Protein AF-A0ABD3R5R0-F1 (afdb_monomer_lite)

InterPro domains:
  IPR014721 Small ribosomal subunit protein uS5 domain 2-type fold, subgroup [G3DSA:3.30.230.10] (153-352)
  IPR020568 Ribosomal protein uS5 domain 2-type superfamily [SSF54211] (199-295)
  IPR035102 Phosphomevalonate kinase [PTHR31814] (5-554)

Foldseek 3Di:
DPQDFKAKFKAWDADPDPPDDFFDQPPVNFKTWFWAWEAEQQQRDIFIKIKIAGDQDDDPDDDPPDPDPDPRPDDQDQFAFGIKIGGPDPPGDDDLLVVLLCFQLLLLLCVLCDVVLSVVLVVVRNVVNLVVPDDPPDPPSPRGGIHGYMYMFGWPQQFDCPVVQVVVVHFQALVSVVVDDTRDHADADPPPRHGDGHGLPLLVSLLRLLNNSLNSCVSSVVAAAAADDPPPDPDDDDPPPVPVVVVRNVLSLLLSLQSSQLSVCLSVVARDQSVSNVCQRFNAWDKGRWDRVLNVVLSVVLVVVQVVDDDPMHTDGSNSSVVSNCSSNDPNGPMDTGWAFFQPQKKKWKKAKPFDDPLVVQVVLLVVLCVVCVVVVNPPCPLVVLLVVLVVQLCCLRPPVCPDPLLNQLLVVALAPWQQQDALVCLCQQTDQPNDDDRSHVSNNSVSLNSNLVSQVSNQVSQCVSCVSSVHPQPPPVNVVLQVVLNRHGFWSGKHDDDSHRRSMIMTMGRFYPADPVNLHGPSSRVSRVSQSVVQVVDVNIHIRMGNDMTDHTTSRDHDYPDHD

pLDDT: mean 84.03, std 15.65, range [31.02, 98.62]

Sequence (565 aa):
MEGCRFHATIAFRPPHDVEYDVLAVDDDGSFQSVPLDVYSPQFDRVFSYSLSYPTPPPTTTTNDDDDDDDDCVYHDDDDDVVLRLRPRNDRHDPNKFVERSLLLALGYIRRTMGGCAFHSRLKRRRRYAISDLAPPSSVGSSSMSLALAIKLRADNDFYSQITNLRERGLDLTPHSLEMLEPFLPCPKDESTGDLIVNKTGMGSSAALVASLVGALLQFFGVVSLPARVDMEDGGGGDETDGSCVDMVRRDGLRIAHNLSQICHCYAQGKVGSGFDISSAVYGTHIYTRFSEAFVDEFLERVESSSRDGKGDDLQLSGELSRRLVALVNSDEWDCTVTPFSLPPGLEVLMADICGGSESPSMARGILEWKKKKRKVGFMDDYYWKDLKRCNKRIVSLLTDQFASQSFHDGLRRDGAEIISIRTAEQWKKPMPSSWHLFEGSSWDVALKLSDLRMAFLECRQNLKGMGNSAGVPVEPDEQTAVANATMALPGVVAAGVPGAGGYDALFVIYVKGPATCGGKSDRVRDQIGNLWRDMSDGSNERVLCPLSVRAAGSGGGLCATKLKW

Organism: NCBI:txid382380

Radius of gyration: 26.34 Å; chains: 1; bounding box: 61×64×81 Å

Structure (mmCIF, N/CA/C/O backbone):
data_AF-A0ABD3R5R0-F1
#
_entry.id   AF-A0ABD3R5R0-F1
#
loop_
_atom_site.group_PDB
_atom_site.id
_atom_site.type_symbol
_atom_site.label_atom_id
_atom_site.label_alt_id
_atom_site.label_comp_id
_atom_site.label_asym_id
_atom_site.label_entity_id
_atom_site.label_seq_id
_atom_site.pdbx_PDB_ins_code
_atom_site.Cartn_x
_atom_site.Cartn_y
_atom_site.Cartn_z
_atom_site.occupancy
_atom_site.B_iso_or_equiv
_atom_site.auth_seq_id
_atom_site.auth_comp_id
_atom_site.auth_asym_id
_atom_site.auth_atom_id
_atom_site.pdbx_PDB_model_num
ATOM 1 N N . MET A 1 1 ? -5.871 -18.897 -4.022 1.00 46.78 1 MET A N 1
ATOM 2 C CA . MET A 1 1 ? -5.806 -17.458 -4.403 1.00 46.78 1 MET A CA 1
ATOM 3 C C . MET A 1 1 ? -6.017 -16.523 -3.212 1.00 46.78 1 MET A C 1
ATOM 5 O O . MET A 1 1 ? -5.806 -15.324 -3.363 1.00 46.78 1 MET A O 1
ATOM 9 N N . GLU A 1 2 ? -6.427 -17.050 -2.056 1.00 52.62 2 GLU A N 1
ATOM 10 C CA . GLU A 1 2 ? -6.756 -16.282 -0.857 1.00 52.62 2 GLU A CA 1
ATOM 11 C C . GLU A 1 2 ? -5.614 -15.337 -0.445 1.00 52.62 2 GLU A C 1
ATOM 13 O O . GLU A 1 2 ? -4.449 -15.728 -0.369 1.00 52.62 2 GLU A O 1
ATOM 18 N N . GLY A 1 3 ? -5.951 -14.059 -0.251 1.00 61.53 3 GLY A N 1
ATOM 19 C CA . GLY A 1 3 ? -5.042 -13.035 0.263 1.00 61.53 3 GLY A CA 1
ATOM 20 C C . GLY A 1 3 ? -4.052 -12.412 -0.730 1.00 61.53 3 GLY A C 1
ATOM 21 O O . GLY A 1 3 ? -3.127 -11.743 -0.278 1.00 61.53 3 GLY A O 1
ATOM 22 N N . CYS A 1 4 ? -4.156 -12.621 -2.049 1.00 73.06 4 CYS A N 1
ATOM 23 C CA . CYS A 1 4 ? -3.369 -11.844 -3.021 1.00 73.06 4 CYS A CA 1
ATOM 24 C C . CYS A 1 4 ? -4.187 -10.666 -3.558 1.00 73.06 4 CYS A C 1
ATOM 26 O O . CYS A 1 4 ? -5.164 -10.878 -4.276 1.00 73.06 4 CYS A O 1
ATOM 28 N N . ARG A 1 5 ? -3.777 -9.439 -3.217 1.00 83.31 5 ARG A N 1
ATOM 29 C CA . ARG A 1 5 ? -4.536 -8.214 -3.515 1.00 83.31 5 ARG A CA 1
ATOM 30 C C . ARG A 1 5 ? -4.127 -7.539 -4.826 1.00 83.31 5 ARG A C 1
ATOM 32 O O . ARG A 1 5 ? -4.925 -6.825 -5.416 1.00 83.31 5 ARG A O 1
ATOM 39 N N . PHE A 1 6 ? -2.915 -7.770 -5.321 1.00 90.50 6 PHE A N 1
ATOM 40 C CA . PHE A 1 6 ? -2.476 -7.242 -6.613 1.00 90.50 6 PHE A CA 1
ATOM 41 C C . PHE A 1 6 ? -1.624 -8.286 -7.332 1.00 90.50 6 PHE A C 1
ATOM 43 O O . PHE A 1 6 ? -0.746 -8.892 -6.723 1.00 90.50 6 PHE A O 1
ATOM 50 N N . HIS A 1 7 ? -1.889 -8.512 -8.617 1.00 89.25 7 HIS A N 1
ATOM 51 C CA . HIS A 1 7 ? -1.234 -9.545 -9.417 1.00 89.25 7 HIS A CA 1
ATOM 52 C C . HIS A 1 7 ? -0.582 -8.941 -10.648 1.00 89.25 7 HIS A C 1
ATOM 54 O O . HIS A 1 7 ? -1.224 -8.189 -11.379 1.00 89.25 7 HIS A O 1
ATOM 60 N N . ALA A 1 8 ? 0.652 -9.356 -10.911 1.00 94.38 8 ALA A N 1
ATOM 61 C CA . ALA A 1 8 ? 1.326 -9.156 -12.181 1.00 94.38 8 ALA A CA 1
ATOM 62 C C . ALA A 1 8 ? 1.721 -10.530 -12.731 1.00 94.38 8 ALA A C 1
ATOM 64 O O . ALA A 1 8 ? 2.417 -11.297 -12.067 1.00 94.38 8 ALA A O 1
ATOM 65 N N . THR A 1 9 ? 1.249 -10.858 -13.931 1.00 94.00 9 THR A N 1
ATOM 66 C CA . THR A 1 9 ? 1.640 -12.087 -14.638 1.00 94.00 9 THR A CA 1
ATOM 67 C C . THR A 1 9 ? 2.292 -11.718 -15.955 1.00 94.00 9 THR A C 1
ATOM 69 O O . THR A 1 9 ? 1.851 -10.778 -16.613 1.00 94.00 9 THR A O 1
ATOM 72 N N . ILE A 1 10 ? 3.354 -12.435 -16.318 1.00 94.94 10 ILE A N 1
ATOM 73 C CA . ILE A 1 10 ? 4.151 -12.158 -17.513 1.00 94.94 10 ILE A CA 1
ATOM 74 C C . ILE A 1 10 ? 4.175 -13.415 -18.374 1.00 94.94 10 ILE A C 1
ATOM 76 O O . ILE A 1 10 ? 4.495 -14.503 -17.891 1.00 94.94 10 ILE A O 1
ATOM 80 N N . ALA A 1 11 ? 3.830 -13.267 -19.647 1.00 94.00 11 ALA A N 1
ATOM 81 C CA . ALA A 1 11 ? 3.844 -14.337 -20.633 1.00 94.00 11 ALA A CA 1
ATOM 82 C C . ALA A 1 11 ? 4.144 -13.764 -22.020 1.00 94.00 11 ALA A C 1
ATOM 84 O O . ALA A 1 11 ? 4.005 -12.569 -22.246 1.00 94.00 11 ALA A O 1
ATOM 85 N N . PHE A 1 12 ? 4.511 -14.616 -22.971 1.00 92.44 12 PHE A N 1
ATOM 86 C CA . PHE A 1 12 ? 4.471 -14.225 -24.377 1.00 92.44 12 PHE A CA 1
ATOM 87 C C . PHE A 1 12 ? 3.092 -14.558 -24.952 1.00 92.44 12 PHE A C 1
ATOM 89 O O . PHE A 1 12 ? 2.588 -15.667 -24.762 1.00 92.44 12 PHE A O 1
ATOM 96 N N . ARG A 1 13 ? 2.459 -13.592 -25.617 1.00 90.94 13 ARG A N 1
ATOM 97 C CA . ARG A 1 13 ? 1.107 -13.705 -26.192 1.00 90.94 13 ARG A CA 1
ATOM 98 C C . ARG A 1 13 ? 1.067 -13.045 -27.572 1.00 90.94 13 ARG A C 1
ATOM 100 O O . ARG A 1 13 ? 1.947 -12.235 -27.853 1.00 90.94 13 ARG A O 1
ATOM 107 N N . PRO A 1 14 ? 0.076 -13.356 -28.427 1.00 88.81 14 PRO A N 1
ATOM 108 C CA . PRO A 1 14 ? -0.174 -12.544 -29.615 1.00 88.81 14 PRO A CA 1
ATOM 109 C C . PRO A 1 14 ? -0.290 -11.058 -29.228 1.00 88.81 14 PRO A C 1
ATOM 111 O O . PRO A 1 14 ? -0.917 -10.775 -28.202 1.00 88.81 14 PRO A O 1
ATOM 114 N N . PRO A 1 15 ? 0.327 -10.135 -29.985 1.00 86.69 15 PRO A N 1
ATOM 115 C CA . PRO A 1 15 ? 0.226 -8.705 -29.705 1.00 86.69 15 PRO A CA 1
ATOM 116 C C . PRO A 1 15 ? -1.230 -8.228 -29.794 1.00 86.69 15 PRO A C 1
ATOM 118 O O . PRO A 1 15 ? -1.992 -8.734 -30.618 1.00 86.69 15 PRO A O 1
ATOM 121 N N . HIS A 1 16 ? -1.604 -7.255 -28.959 1.00 83.25 16 HIS A N 1
ATOM 122 C CA . HIS A 1 16 ? -2.956 -6.687 -28.941 1.00 83.25 16 HIS A CA 1
ATOM 123 C C . HIS A 1 16 ? -3.300 -5.973 -30.255 1.00 83.25 16 HIS A C 1
ATOM 125 O O . HIS A 1 16 ? -4.320 -6.280 -30.867 1.00 83.25 16 HIS A O 1
ATOM 131 N N . ASP A 1 17 ? -2.410 -5.087 -30.709 1.00 72.44 17 ASP A N 1
ATOM 132 C CA . ASP A 1 17 ? -2.514 -4.422 -32.008 1.00 72.44 17 ASP A CA 1
ATOM 133 C C . ASP A 1 17 ? -1.627 -5.113 -33.047 1.00 72.44 17 ASP A C 1
ATOM 135 O O . ASP A 1 17 ? -0.421 -5.305 -32.835 1.00 72.44 17 ASP A O 1
ATOM 139 N N . VAL A 1 18 ? -2.256 -5.478 -34.169 1.00 60.22 18 VAL A N 1
ATOM 140 C CA . VAL A 1 18 ? -1.681 -6.246 -35.291 1.00 60.22 18 VAL A CA 1
ATOM 141 C C . VAL A 1 18 ? -1.133 -5.329 -36.401 1.00 60.22 18 VAL A C 1
ATOM 143 O O . VAL A 1 18 ? -0.561 -5.817 -37.369 1.00 60.22 18 VAL A O 1
ATOM 146 N N . GLU A 1 19 ? -1.311 -4.007 -36.289 1.00 52.91 19 GLU A N 1
ATOM 147 C CA . GLU A 1 19 ? -1.031 -3.052 -37.379 1.00 52.91 19 GLU A CA 1
ATOM 148 C C . GLU A 1 19 ? 0.455 -2.715 -37.596 1.00 52.91 19 GLU A C 1
ATOM 150 O O . GLU A 1 19 ? 0.782 -2.102 -38.610 1.00 52.91 19 GLU A O 1
ATOM 155 N N . TYR A 1 20 ? 1.368 -3.153 -36.723 1.00 47.50 20 TYR A N 1
ATOM 156 C CA . TYR A 1 20 ? 2.808 -2.915 -36.888 1.00 47.50 20 TYR A CA 1
ATOM 157 C C . TYR A 1 20 ? 3.613 -4.214 -36.873 1.00 47.50 20 TYR A C 1
ATOM 159 O O . TYR A 1 20 ? 3.399 -5.094 -36.034 1.00 47.50 20 TYR A O 1
ATOM 167 N N . ASP A 1 21 ? 4.530 -4.311 -37.837 1.00 43.41 21 ASP A N 1
ATOM 168 C CA . ASP A 1 21 ? 5.293 -5.513 -38.146 1.00 43.41 21 ASP A CA 1
ATOM 169 C C . ASP A 1 21 ? 6.209 -5.950 -36.991 1.00 43.41 21 ASP A C 1
ATOM 171 O O . ASP A 1 21 ? 6.623 -5.198 -36.105 1.00 43.41 21 ASP A O 1
ATOM 175 N N . VAL A 1 22 ? 6.467 -7.243 -37.010 1.00 48.44 22 VAL A N 1
ATOM 176 C CA . VAL A 1 22 ? 7.002 -8.091 -35.961 1.00 48.44 22 VAL A CA 1
ATOM 177 C C . VAL A 1 22 ? 8.512 -7.914 -35.883 1.00 48.44 22 VAL A C 1
ATOM 179 O O . VAL A 1 22 ? 9.206 -8.244 -36.834 1.00 48.44 22 VAL A O 1
ATOM 182 N N . LEU A 1 23 ? 9.036 -7.477 -34.732 1.00 50.00 23 LEU A N 1
ATOM 183 C CA . LEU A 1 23 ? 10.482 -7.331 -34.495 1.00 50.00 23 LEU A CA 1
ATOM 184 C C . LEU A 1 23 ? 11.167 -6.447 -35.556 1.00 50.00 23 LEU A C 1
ATOM 186 O O . LEU A 1 23 ? 12.032 -6.914 -36.295 1.00 50.00 23 LEU A O 1
ATOM 190 N N . ALA A 1 24 ? 10.803 -5.165 -35.623 1.00 48.28 24 ALA A N 1
ATOM 191 C CA . ALA A 1 24 ? 11.596 -4.211 -36.387 1.00 48.28 24 ALA A CA 1
ATOM 192 C C . ALA A 1 24 ? 13.007 -4.143 -35.778 1.00 48.28 24 ALA A C 1
ATOM 194 O O . ALA A 1 24 ? 13.186 -3.843 -34.594 1.00 48.28 24 ALA A O 1
ATOM 195 N N . VAL A 1 25 ? 14.003 -4.491 -36.583 1.00 52.53 25 VAL A N 1
ATOM 196 C CA . VAL A 1 25 ? 15.370 -4.039 -36.350 1.00 52.53 25 VAL A CA 1
ATOM 197 C C . VAL A 1 25 ? 15.392 -2.585 -36.821 1.00 52.53 25 VAL A C 1
ATOM 199 O O . VAL A 1 25 ? 14.805 -2.298 -37.866 1.00 52.53 25 VAL A O 1
ATOM 202 N N . ASP A 1 26 ? 15.990 -1.669 -36.052 1.00 53.22 26 ASP A N 1
ATOM 203 C CA . ASP A 1 26 ? 16.184 -0.290 -36.534 1.00 53.22 26 ASP A CA 1
ATOM 204 C C . ASP A 1 26 ? 16.907 -0.343 -37.907 1.00 53.22 26 ASP A C 1
ATOM 206 O O . ASP A 1 26 ? 17.653 -1.289 -38.172 1.00 53.22 26 ASP A O 1
ATOM 210 N N . ASP A 1 27 ? 16.684 0.640 -38.792 1.00 49.66 27 ASP A N 1
ATOM 211 C CA . ASP A 1 27 ? 17.158 0.632 -40.197 1.00 49.66 27 ASP A CA 1
ATOM 212 C C . ASP A 1 27 ? 18.673 0.353 -40.367 1.00 49.66 27 ASP A C 1
ATOM 214 O O . ASP A 1 27 ? 19.124 -0.034 -41.446 1.00 49.66 27 ASP A O 1
ATOM 218 N N . ASP A 1 28 ? 19.467 0.540 -39.309 1.00 55.47 28 ASP A N 1
ATOM 219 C CA . ASP A 1 28 ? 20.915 0.329 -39.262 1.00 55.47 28 ASP A CA 1
ATOM 220 C C . ASP A 1 28 ? 21.362 -1.013 -38.643 1.00 55.47 28 ASP A C 1
ATOM 222 O O . ASP A 1 28 ? 22.561 -1.294 -38.594 1.00 55.47 28 ASP A O 1
ATOM 226 N N . GLY A 1 29 ? 20.441 -1.862 -38.176 1.00 63.44 29 GLY A N 1
ATOM 227 C CA . GLY A 1 29 ? 20.778 -3.144 -37.552 1.00 63.44 29 GLY A CA 1
ATOM 228 C C . GLY A 1 29 ? 21.106 -3.081 -36.054 1.00 63.44 29 GLY A C 1
ATOM 229 O O . GLY A 1 29 ? 21.300 -4.126 -35.424 1.00 63.44 29 GLY A O 1
ATOM 230 N N . SER A 1 30 ? 21.203 -1.880 -35.475 1.00 72.62 30 SER A N 1
ATOM 231 C CA . SER A 1 30 ? 21.867 -1.672 -34.181 1.00 72.62 30 SER A CA 1
ATOM 232 C C . SER A 1 30 ? 20.997 -2.015 -32.969 1.00 72.62 30 SER A C 1
ATOM 234 O O . SER A 1 30 ? 21.528 -2.432 -31.939 1.00 72.62 30 SER A O 1
ATOM 236 N N . PHE A 1 31 ? 19.670 -1.927 -33.096 1.00 80.38 31 PHE A N 1
ATOM 237 C CA . PHE A 1 31 ? 18.713 -2.264 -32.040 1.00 80.38 31 PHE A CA 1
ATOM 238 C C . PHE A 1 31 ? 17.783 -3.398 -32.459 1.00 80.38 31 PHE A C 1
ATOM 240 O O . PHE A 1 31 ? 17.256 -3.418 -33.570 1.00 80.38 31 PHE A O 1
ATOM 247 N N . GLN A 1 32 ? 17.494 -4.288 -31.515 1.00 84.75 32 GLN A N 1
ATOM 248 C CA . GLN A 1 32 ? 16.383 -5.219 -31.607 1.00 84.75 32 GLN A CA 1
ATOM 249 C C . GLN A 1 32 ? 15.180 -4.663 -30.847 1.00 84.75 32 GLN A C 1
ATOM 251 O O . GLN A 1 32 ? 15.328 -4.259 -29.695 1.00 84.75 32 GLN A O 1
ATOM 256 N N . SER A 1 33 ? 13.991 -4.707 -31.453 1.00 86.56 33 SER A N 1
ATOM 257 C CA . SER A 1 33 ? 12.729 -4.385 -30.781 1.00 86.56 33 SER A CA 1
ATOM 258 C C . SER A 1 33 ? 11.892 -5.626 -30.466 1.00 86.56 33 SER A C 1
ATOM 260 O O . SER A 1 33 ? 11.844 -6.559 -31.264 1.00 86.56 33 SER A O 1
ATOM 262 N N . VAL A 1 34 ? 11.202 -5.626 -29.321 1.00 88.38 34 VAL A N 1
ATOM 263 C CA . VAL A 1 34 ? 10.173 -6.603 -28.935 1.00 88.38 34 VAL A CA 1
ATOM 264 C C . VAL A 1 34 ? 8.872 -5.865 -28.580 1.00 88.38 34 VAL A C 1
ATOM 266 O O . VAL A 1 34 ? 8.912 -4.949 -27.755 1.00 88.38 34 VAL A O 1
ATOM 269 N N . PRO A 1 35 ? 7.703 -6.260 -29.130 1.00 90.88 35 PRO A N 1
ATOM 270 C CA . PRO A 1 35 ? 6.422 -5.708 -28.695 1.00 90.88 35 PRO A CA 1
ATOM 271 C C . PRO A 1 35 ? 6.165 -6.029 -27.218 1.00 90.88 35 PRO A C 1
ATOM 273 O O . PRO A 1 35 ? 6.392 -7.157 -26.781 1.00 90.88 35 PRO A O 1
ATOM 276 N N . LEU A 1 36 ? 5.681 -5.061 -26.448 1.00 93.12 36 LEU A N 1
ATOM 277 C CA . LEU A 1 36 ? 5.383 -5.194 -25.026 1.00 93.12 36 LEU A CA 1
ATOM 278 C C . LEU A 1 36 ? 3.983 -4.654 -24.756 1.00 93.12 36 LEU A C 1
ATOM 280 O O . LEU A 1 36 ? 3.728 -3.476 -24.976 1.00 93.12 36 LEU A O 1
ATOM 284 N N . ASP A 1 37 ? 3.102 -5.499 -24.231 1.00 93.38 37 ASP A N 1
ATOM 285 C CA . ASP A 1 37 ? 1.706 -5.138 -23.980 1.00 93.38 37 ASP A CA 1
ATOM 286 C C . ASP A 1 37 ? 1.380 -5.268 -22.495 1.00 93.38 37 ASP A C 1
ATOM 288 O O . ASP A 1 37 ? 1.565 -6.334 -21.904 1.00 93.38 37 ASP A O 1
ATOM 292 N N . VAL A 1 38 ? 0.853 -4.208 -21.887 1.00 94.56 38 VAL A N 1
ATOM 293 C CA . VAL A 1 38 ? 0.403 -4.220 -20.492 1.00 94.56 38 VAL A CA 1
ATOM 294 C C . VAL A 1 38 ? -1.117 -4.153 -20.433 1.00 94.56 38 VAL A C 1
ATOM 296 O O . VAL A 1 38 ? -1.717 -3.122 -20.709 1.00 94.56 38 VAL A O 1
ATOM 299 N N . TYR A 1 39 ? -1.746 -5.249 -20.030 1.00 93.44 39 TYR A N 1
ATOM 300 C CA . TYR A 1 39 ? -3.190 -5.405 -19.918 1.00 93.44 39 TYR A CA 1
ATOM 301 C C . TYR A 1 39 ? -3.635 -5.063 -18.500 1.00 93.44 39 TYR A C 1
ATOM 303 O O . TYR A 1 39 ? -3.175 -5.682 -17.535 1.00 93.44 39 TYR A O 1
ATOM 311 N N . SER A 1 40 ? -4.577 -4.134 -18.363 1.00 91.75 40 SER A N 1
ATOM 312 C CA . SER A 1 40 ? -5.220 -3.835 -17.087 1.00 91.75 40 SER A CA 1
ATOM 313 C C . SER A 1 40 ? -6.731 -4.036 -17.185 1.00 91.75 40 SER A C 1
ATOM 315 O O . SER A 1 40 ? -7.432 -3.156 -17.685 1.00 91.75 40 SER A O 1
ATOM 317 N N . PRO A 1 41 ? -7.261 -5.171 -16.687 1.00 89.00 41 PRO A N 1
ATOM 318 C CA . PRO A 1 41 ? -8.698 -5.433 -16.695 1.00 89.00 41 PRO A CA 1
ATOM 319 C C . PRO A 1 41 ? -9.506 -4.401 -15.906 1.00 89.00 41 PRO A C 1
ATOM 321 O O . PRO A 1 41 ? -10.626 -4.096 -16.292 1.00 89.00 41 PRO A O 1
ATOM 324 N N . GLN A 1 42 ? -8.941 -3.822 -14.837 1.00 89.12 42 GLN A N 1
ATOM 325 C CA . GLN A 1 42 ? -9.631 -2.785 -14.059 1.00 89.12 42 GLN A CA 1
ATOM 326 C C . GLN A 1 42 ? -9.945 -1.537 -14.874 1.00 89.12 42 GLN A C 1
ATOM 328 O O . GLN A 1 42 ? -10.992 -0.926 -14.678 1.00 89.12 42 GLN A O 1
ATOM 333 N N . PHE A 1 43 ? -9.045 -1.179 -15.786 1.00 87.00 43 PHE A N 1
ATOM 334 C CA . PHE A 1 43 ? -9.223 -0.042 -16.674 1.00 87.00 43 PHE A CA 1
ATOM 335 C C . PHE A 1 43 ? -9.741 -0.448 -18.052 1.00 87.00 43 PHE A C 1
ATOM 337 O O . PHE A 1 43 ? -9.862 0.426 -18.895 1.00 87.00 43 PHE A O 1
ATOM 344 N N . ASP A 1 44 ? -10.011 -1.734 -18.305 1.00 85.88 44 ASP A N 1
ATOM 345 C CA . ASP A 1 44 ? -10.422 -2.233 -19.625 1.00 85.88 44 ASP A CA 1
ATOM 346 C C . ASP A 1 44 ? -9.509 -1.708 -20.757 1.00 85.88 44 ASP A C 1
ATOM 348 O O . ASP A 1 44 ? -9.962 -1.194 -21.778 1.00 85.88 44 ASP A O 1
ATOM 352 N N . ARG A 1 45 ? -8.190 -1.731 -20.511 1.00 86.94 45 ARG A N 1
ATOM 353 C CA . ARG A 1 45 ? -7.180 -1.080 -21.362 1.00 86.94 45 ARG A CA 1
ATOM 354 C C . ARG A 1 45 ? -5.932 -1.930 -21.553 1.00 86.94 45 ARG A C 1
ATOM 356 O O . ARG A 1 45 ? -5.539 -2.696 -20.665 1.00 86.94 45 ARG A O 1
ATOM 363 N N . VAL A 1 46 ? -5.283 -1.721 -22.697 1.00 89.81 46 VAL A N 1
ATOM 364 C CA . VAL A 1 46 ? -3.966 -2.266 -23.031 1.00 89.81 46 VAL A CA 1
ATOM 365 C C . VAL A 1 46 ? -3.020 -1.115 -23.353 1.00 89.81 46 VAL A C 1
ATOM 367 O O . VAL A 1 46 ? -3.336 -0.267 -24.181 1.00 89.81 46 VAL A O 1
ATOM 370 N N . PHE A 1 47 ? -1.871 -1.082 -22.683 1.00 89.50 47 PHE A N 1
ATOM 371 C CA . PHE A 1 47 ? -0.790 -0.147 -22.977 1.00 89.50 47 PHE A CA 1
ATOM 372 C C . PHE A 1 47 ? 0.241 -0.856 -23.863 1.00 89.50 47 PHE A C 1
ATOM 374 O O . PHE A 1 47 ? 0.868 -1.819 -23.414 1.00 89.50 47 PHE A O 1
ATOM 381 N N . SER A 1 48 ? 0.387 -0.401 -25.107 1.00 90.06 48 SER A N 1
ATOM 382 C CA . SER A 1 48 ? 1.183 -1.069 -26.145 1.00 90.06 48 SER A CA 1
ATOM 383 C C . SER A 1 48 ? 2.493 -0.319 -26.402 1.00 90.06 48 SER A C 1
ATOM 385 O O . SER A 1 48 ? 2.485 0.828 -26.849 1.00 90.06 48 SER A O 1
ATOM 387 N N . TYR A 1 49 ? 3.623 -0.989 -26.183 1.00 90.19 49 TYR A N 1
ATOM 388 C CA . TYR A 1 49 ? 4.972 -0.437 -26.317 1.00 90.19 49 TYR A CA 1
ATOM 389 C C . TYR A 1 49 ? 5.869 -1.277 -27.233 1.00 90.19 49 TYR A C 1
ATOM 391 O O . TYR A 1 49 ? 5.639 -2.462 -27.472 1.00 90.19 49 TYR A O 1
ATOM 399 N N . SER A 1 50 ? 6.907 -0.636 -27.750 1.00 90.44 50 SER A N 1
ATOM 400 C CA . SER A 1 50 ? 8.047 -1.210 -28.450 1.00 90.44 50 SER A CA 1
ATOM 401 C C . SER A 1 50 ? 9.249 -1.097 -27.515 1.00 90.44 50 SER A C 1
ATOM 403 O O . SER A 1 50 ? 9.657 0.012 -27.156 1.00 90.44 50 SER A O 1
ATOM 405 N N . LEU A 1 51 ? 9.762 -2.240 -27.055 1.00 92.44 51 LEU A N 1
ATOM 406 C CA . LEU A 1 51 ? 10.953 -2.321 -26.214 1.00 92.44 51 LEU A CA 1
ATOM 407 C C . LEU A 1 51 ? 12.170 -2.563 -27.104 1.00 92.44 51 LEU A C 1
ATOM 409 O O . LEU A 1 51 ? 12.363 -3.690 -27.558 1.00 92.44 51 LEU A O 1
ATOM 413 N N . SER A 1 52 ? 13.002 -1.542 -27.304 1.00 91.12 52 SER A N 1
ATOM 414 C CA . SER A 1 52 ? 14.220 -1.651 -28.112 1.00 91.12 52 SER A CA 1
ATOM 415 C C . SER A 1 52 ? 15.481 -1.664 -27.252 1.00 91.12 52 SER A C 1
ATOM 417 O O . SER A 1 52 ? 15.608 -0.887 -26.306 1.00 91.12 52 SER A O 1
ATOM 419 N N . TYR A 1 53 ? 16.440 -2.518 -27.595 1.00 90.19 53 TYR A N 1
ATOM 420 C CA . TYR A 1 53 ? 17.750 -2.606 -26.941 1.00 90.19 53 TYR A CA 1
ATOM 421 C C . TYR A 1 53 ? 18.850 -2.954 -27.957 1.00 90.19 53 TYR A C 1
ATOM 423 O O . TYR A 1 53 ? 18.537 -3.587 -28.968 1.00 90.19 53 TYR A O 1
ATOM 431 N N . PRO A 1 54 ? 20.122 -2.578 -27.711 1.00 86.56 54 PRO A N 1
ATOM 432 C CA . PRO A 1 54 ? 21.212 -2.870 -28.636 1.00 86.56 54 PRO A CA 1
ATOM 433 C C . PRO A 1 54 ? 21.344 -4.367 -28.910 1.00 86.56 54 PRO A C 1
ATOM 435 O O . PRO A 1 54 ? 21.298 -5.184 -27.980 1.00 86.56 54 PRO A O 1
ATOM 438 N N . THR A 1 55 ? 21.500 -4.724 -30.182 1.00 74.19 55 THR A N 1
ATOM 439 C CA . THR A 1 55 ? 21.711 -6.108 -30.602 1.00 74.19 55 THR A CA 1
ATOM 440 C C . THR A 1 55 ? 23.107 -6.552 -30.153 1.00 74.19 55 THR A C 1
ATOM 442 O O . THR A 1 55 ? 24.081 -5.854 -30.446 1.00 74.19 55 THR A O 1
ATOM 445 N N . PRO A 1 56 ? 23.254 -7.700 -29.465 1.00 68.50 56 PRO A N 1
ATOM 446 C CA . PRO A 1 56 ? 24.578 -8.253 -29.201 1.00 68.50 56 PRO A CA 1
ATOM 447 C C . PRO A 1 56 ? 25.321 -8.491 -30.528 1.00 68.50 56 PRO A C 1
ATOM 449 O O . PRO A 1 56 ? 24.679 -8.904 -31.501 1.00 68.50 56 PRO A O 1
ATOM 452 N N . PRO A 1 57 ? 26.644 -8.256 -30.603 1.00 64.31 57 PRO A N 1
ATOM 453 C CA . PRO A 1 57 ? 27.409 -8.555 -31.805 1.00 64.31 57 PRO A CA 1
ATOM 454 C C . PRO A 1 57 ? 27.266 -10.047 -32.144 1.00 64.31 57 PRO A C 1
ATOM 456 O O . PRO A 1 57 ? 27.178 -10.870 -31.229 1.00 64.31 57 PRO A O 1
ATOM 459 N N . PRO A 1 58 ? 27.224 -10.421 -33.435 1.00 57.72 58 PRO A N 1
ATOM 460 C CA . PRO A 1 58 ? 27.119 -11.819 -33.824 1.00 57.72 58 PRO A CA 1
ATOM 461 C C . PRO A 1 58 ? 28.324 -12.592 -33.274 1.00 57.72 58 PRO A C 1
ATOM 463 O O . PRO A 1 58 ? 29.466 -12.337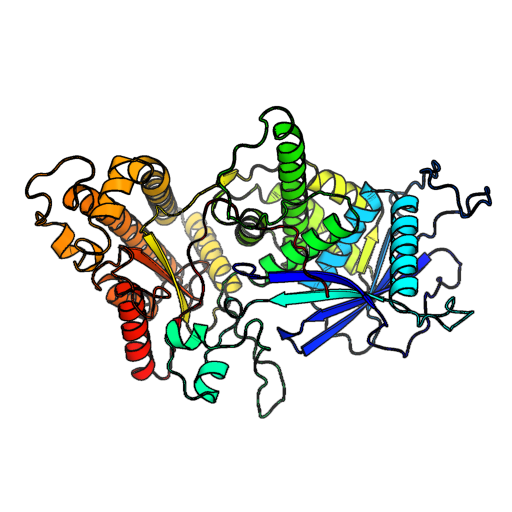 -33.663 1.00 57.72 58 PRO A O 1
ATOM 466 N N . THR A 1 59 ? 28.077 -13.526 -32.356 1.00 53.31 59 THR A N 1
ATOM 467 C CA . THR A 1 59 ? 29.092 -14.481 -31.910 1.00 53.31 59 THR A CA 1
ATOM 468 C C . THR A 1 59 ? 29.433 -15.401 -33.084 1.00 53.31 59 THR A C 1
ATOM 470 O O . THR A 1 59 ? 28.563 -15.842 -33.834 1.00 53.31 59 THR A O 1
ATOM 473 N N . THR A 1 60 ? 30.723 -15.641 -33.316 1.00 39.91 60 THR A N 1
ATOM 474 C CA . THR A 1 60 ? 31.234 -16.382 -34.487 1.00 39.91 60 THR A CA 1
ATOM 475 C C . THR A 1 60 ? 31.172 -17.906 -34.331 1.00 39.91 60 THR A C 1
ATOM 477 O O . THR A 1 60 ? 31.753 -18.634 -35.133 1.00 39.91 60 THR A O 1
ATOM 480 N N . THR A 1 61 ? 30.433 -18.417 -33.352 1.00 41.62 61 THR A N 1
ATOM 481 C CA . THR A 1 61 ? 30.291 -19.848 -33.073 1.00 41.62 61 THR A CA 1
ATOM 482 C C . THR A 1 61 ? 28.849 -20.284 -33.299 1.00 41.62 61 THR A C 1
ATOM 484 O O . THR A 1 61 ? 27.970 -20.178 -32.453 1.00 41.62 61 THR A O 1
ATOM 487 N N . THR A 1 62 ? 28.605 -20.774 -34.512 1.00 43.47 62 THR A N 1
ATOM 488 C CA . THR A 1 62 ? 27.431 -21.571 -34.856 1.00 43.47 62 THR A CA 1
ATOM 489 C C . THR A 1 62 ? 27.471 -22.888 -34.086 1.00 43.47 62 THR A C 1
ATOM 491 O O . THR A 1 62 ? 28.248 -23.763 -34.455 1.00 43.47 62 THR A O 1
ATOM 494 N N . ASN A 1 63 ? 26.638 -23.006 -33.057 1.00 39.50 63 ASN A N 1
ATOM 495 C CA . ASN A 1 63 ? 25.938 -24.224 -32.648 1.00 39.50 63 ASN A CA 1
ATOM 496 C C . ASN A 1 63 ? 24.725 -23.774 -31.822 1.00 39.50 63 ASN A C 1
ATOM 498 O O . ASN A 1 63 ? 24.868 -23.301 -30.702 1.00 39.50 63 ASN A O 1
ATOM 502 N N . ASP A 1 64 ? 23.525 -23.896 -32.390 1.00 45.19 64 ASP A N 1
ATOM 503 C CA . ASP A 1 64 ? 22.256 -23.480 -31.766 1.00 45.19 64 ASP A CA 1
ATOM 504 C C . ASP A 1 64 ? 21.840 -24.342 -30.544 1.00 45.19 64 ASP A C 1
ATOM 506 O O . ASP A 1 64 ? 20.758 -24.128 -29.987 1.00 45.19 64 ASP A O 1
ATOM 510 N N . ASP A 1 65 ? 22.698 -25.277 -30.114 1.00 44.81 65 ASP A N 1
ATOM 511 C CA . ASP A 1 65 ? 22.420 -26.305 -29.102 1.00 44.81 65 ASP A CA 1
ATOM 512 C C . ASP A 1 65 ? 23.359 -26.280 -27.875 1.00 44.81 65 ASP A C 1
ATOM 514 O O . ASP A 1 65 ? 23.122 -27.040 -26.935 1.00 44.81 65 ASP A O 1
ATOM 518 N N . ASP A 1 66 ? 24.376 -25.409 -27.827 1.00 41.69 66 ASP A N 1
ATOM 519 C CA . ASP A 1 66 ? 25.272 -25.322 -26.664 1.00 41.69 66 ASP A CA 1
ATOM 520 C C . ASP A 1 66 ? 24.779 -24.233 -25.690 1.00 41.69 66 ASP A C 1
ATOM 522 O O . ASP A 1 66 ? 24.775 -23.036 -25.972 1.00 41.69 66 ASP A O 1
ATOM 526 N N . ASP A 1 67 ? 24.283 -24.694 -24.541 1.00 45.56 67 ASP A N 1
ATOM 527 C CA . ASP A 1 67 ? 23.599 -23.942 -23.479 1.00 45.56 67 ASP A CA 1
ATOM 528 C C . ASP A 1 67 ? 24.558 -23.201 -22.522 1.00 45.56 67 ASP A C 1
ATOM 530 O O . ASP A 1 67 ? 24.142 -22.785 -21.437 1.00 45.56 67 ASP A O 1
ATOM 534 N N . ASP A 1 68 ? 25.823 -23.030 -22.902 1.00 42.84 68 ASP A N 1
ATOM 535 C CA . ASP A 1 68 ? 26.826 -22.399 -22.051 1.00 42.84 68 ASP A CA 1
ATOM 536 C C . ASP A 1 68 ? 26.850 -20.878 -22.256 1.00 42.84 68 ASP A C 1
ATOM 538 O O . ASP A 1 68 ? 26.775 -20.372 -23.378 1.00 42.84 68 ASP A O 1
ATOM 542 N N . ASP A 1 69 ? 26.916 -20.159 -21.132 1.00 45.66 69 ASP A N 1
ATOM 543 C CA . ASP A 1 69 ? 27.124 -18.715 -21.013 1.00 45.66 69 ASP A CA 1
ATOM 544 C C . ASP A 1 69 ? 28.431 -18.304 -21.722 1.00 45.66 69 ASP A C 1
ATOM 546 O O . ASP A 1 69 ? 29.466 -18.109 -21.088 1.00 45.66 69 ASP A O 1
ATOM 550 N N . ASP A 1 70 ? 28.404 -18.218 -23.053 1.00 43.56 70 ASP A N 1
ATOM 551 C CA . ASP A 1 70 ? 29.556 -17.781 -23.833 1.00 43.56 70 ASP A CA 1
ATOM 552 C C . ASP A 1 70 ? 29.807 -16.294 -23.541 1.00 43.56 70 ASP A C 1
ATOM 554 O O . ASP A 1 70 ? 28.890 -15.462 -23.544 1.00 43.56 70 ASP A O 1
ATOM 558 N N . ASP A 1 71 ? 31.065 -15.992 -23.234 1.00 43.47 71 ASP A N 1
ATOM 559 C CA . ASP A 1 71 ? 31.573 -14.811 -22.527 1.00 43.47 71 ASP A CA 1
ATOM 560 C C . ASP A 1 71 ? 31.568 -13.555 -23.430 1.00 43.47 71 ASP A C 1
ATOM 562 O O . ASP A 1 71 ? 32.585 -12.897 -23.663 1.00 43.47 71 ASP A O 1
ATOM 566 N N . CYS A 1 72 ? 30.418 -13.221 -24.025 1.00 48.56 72 CYS A N 1
ATOM 567 C CA . CYS A 1 72 ? 30.255 -12.004 -24.812 1.00 48.56 72 CYS A CA 1
ATOM 568 C C . CYS A 1 72 ? 30.134 -10.793 -23.881 1.00 48.56 72 CYS A C 1
ATOM 570 O O . CYS A 1 72 ? 29.049 -10.336 -23.513 1.00 48.56 72 CYS A O 1
ATOM 572 N N . VAL A 1 73 ? 31.294 -10.249 -23.512 1.00 48.94 73 VAL A N 1
ATOM 573 C CA . VAL A 1 73 ? 31.412 -8.996 -22.765 1.00 48.94 73 VAL A CA 1
ATOM 574 C C . VAL A 1 73 ? 30.998 -7.836 -23.672 1.00 48.94 73 VAL A C 1
ATOM 576 O O . VAL A 1 73 ? 31.799 -7.263 -24.407 1.00 48.94 73 VAL A O 1
ATOM 579 N N . TYR A 1 74 ? 29.711 -7.495 -23.638 1.00 56.44 74 TYR A N 1
ATOM 580 C CA . TYR A 1 74 ? 29.209 -6.253 -24.212 1.00 56.44 74 TYR A CA 1
ATOM 581 C C . TYR A 1 74 ? 29.386 -5.135 -23.182 1.00 56.44 74 TYR A C 1
ATOM 583 O O . TYR A 1 74 ? 28.739 -5.138 -22.131 1.00 56.44 74 TYR A O 1
ATOM 591 N N . HIS A 1 75 ? 30.278 -4.188 -23.461 1.00 57.75 75 HIS A N 1
ATOM 592 C CA . HIS A 1 75 ? 30.414 -2.990 -22.644 1.00 57.75 75 HIS A CA 1
ATOM 593 C C . HIS A 1 75 ? 29.355 -1.981 -23.080 1.00 57.75 75 HIS A C 1
ATOM 595 O O . HIS A 1 75 ? 29.451 -1.430 -24.169 1.00 57.75 75 HIS A O 1
ATOM 601 N N . ASP A 1 76 ? 28.338 -1.744 -22.242 1.00 63.62 76 ASP A N 1
ATOM 602 C CA . ASP A 1 76 ? 27.538 -0.530 -22.427 1.00 63.62 76 ASP A CA 1
ATOM 603 C C . ASP A 1 76 ? 28.398 0.664 -21.987 1.00 63.62 76 ASP A C 1
ATOM 605 O O . ASP A 1 76 ? 28.624 0.848 -20.775 1.00 63.62 76 ASP A O 1
ATOM 609 N N . ASP A 1 77 ? 28.898 1.409 -22.973 1.00 66.06 77 ASP A N 1
ATOM 610 C CA . ASP A 1 77 ? 29.589 2.680 -22.785 1.00 66.06 77 ASP A CA 1
ATOM 611 C C . ASP A 1 77 ? 28.644 3.722 -22.169 1.00 66.06 77 ASP A C 1
ATOM 613 O O . ASP A 1 77 ? 27.419 3.582 -22.175 1.00 66.06 77 ASP A O 1
ATOM 617 N N . ASP A 1 78 ? 29.217 4.767 -21.571 1.00 70.38 78 ASP A N 1
ATOM 618 C CA . ASP A 1 78 ? 28.462 5.750 -20.786 1.00 70.38 78 ASP A CA 1
ATOM 619 C C . ASP A 1 78 ? 27.395 6.502 -21.576 1.00 70.38 78 ASP A C 1
ATOM 621 O O . ASP A 1 78 ? 26.296 6.748 -21.060 1.00 70.38 78 ASP A O 1
ATOM 625 N N . ASP A 1 79 ? 27.720 6.817 -22.826 1.00 67.50 79 ASP A N 1
ATOM 626 C CA . ASP A 1 79 ? 26.901 7.638 -23.710 1.00 67.50 79 ASP A CA 1
ATOM 627 C C . ASP A 1 79 ? 25.894 6.811 -24.532 1.00 67.50 79 ASP A C 1
ATOM 629 O O . ASP A 1 79 ? 24.975 7.373 -25.133 1.00 67.50 79 ASP A O 1
ATOM 633 N N . ASP A 1 80 ? 26.004 5.478 -24.519 1.00 81.69 80 ASP A N 1
ATOM 634 C CA . ASP A 1 80 ? 25.163 4.604 -25.333 1.00 81.69 80 ASP A CA 1
ATOM 635 C C . ASP A 1 80 ? 23.775 4.396 -24.725 1.00 81.69 80 ASP A C 1
ATOM 637 O O . ASP A 1 80 ? 23.593 4.213 -23.519 1.00 81.69 80 ASP A O 1
ATOM 641 N N . VAL A 1 81 ? 22.753 4.374 -25.581 1.00 80.06 81 VAL A N 1
ATOM 642 C CA . VAL A 1 81 ? 21.383 4.060 -25.164 1.00 80.06 81 VAL A CA 1
ATOM 643 C C . VAL A 1 81 ? 21.236 2.551 -25.018 1.00 80.06 81 VAL A C 1
ATOM 645 O O . VAL A 1 81 ? 21.272 1.816 -26.000 1.00 80.06 81 VAL A O 1
ATOM 648 N N . VAL A 1 82 ? 20.996 2.086 -23.794 1.00 84.94 82 VAL A N 1
ATOM 649 C CA . VAL A 1 82 ? 20.898 0.649 -23.495 1.00 84.94 82 VAL A CA 1
ATOM 650 C C . VAL A 1 82 ? 19.472 0.115 -23.551 1.00 84.94 82 VAL A C 1
ATOM 652 O O . VAL A 1 82 ? 19.270 -1.095 -23.669 1.00 84.94 82 VAL A O 1
ATOM 655 N N . LEU A 1 83 ? 18.478 1.001 -23.456 1.00 91.19 83 LEU A N 1
ATOM 656 C CA . LEU A 1 83 ? 17.067 0.640 -23.522 1.00 91.19 83 LEU A CA 1
ATOM 657 C C . LEU A 1 83 ? 16.220 1.810 -24.028 1.00 91.19 83 LEU A C 1
ATOM 659 O O . LEU A 1 83 ? 16.402 2.945 -23.585 1.00 91.19 83 LEU A O 1
ATOM 663 N N . ARG A 1 84 ? 15.257 1.523 -24.906 1.00 91.62 84 ARG A N 1
ATOM 664 C CA . ARG A 1 84 ? 14.215 2.456 -25.348 1.00 91.62 84 ARG A CA 1
ATOM 665 C C . ARG A 1 84 ? 12.843 1.823 -25.161 1.00 91.62 84 ARG A C 1
ATOM 667 O O . ARG A 1 84 ? 12.654 0.648 -25.470 1.00 91.62 84 ARG A O 1
ATOM 674 N N . LEU A 1 85 ? 11.893 2.613 -24.685 1.00 91.06 85 LEU A N 1
ATOM 675 C CA . LEU A 1 85 ? 10.489 2.248 -24.581 1.00 91.06 85 LEU A CA 1
ATOM 676 C C . LEU A 1 85 ? 9.676 3.289 -25.350 1.00 91.06 85 LEU A C 1
ATOM 678 O O . LEU A 1 85 ? 9.617 4.448 -24.942 1.00 91.06 85 LEU A O 1
ATOM 682 N N . ARG A 1 86 ? 9.078 2.873 -26.468 1.00 88.94 86 ARG A N 1
ATOM 683 C CA . ARG A 1 86 ? 8.287 3.748 -27.345 1.00 88.94 86 ARG A CA 1
ATOM 684 C C . ARG A 1 86 ? 6.839 3.279 -27.418 1.00 88.94 86 ARG A C 1
ATOM 686 O O . ARG A 1 86 ? 6.634 2.070 -27.538 1.00 88.94 86 ARG A O 1
ATOM 693 N N . PRO A 1 87 ? 5.834 4.161 -27.374 1.00 87.56 87 PRO A N 1
ATOM 694 C CA . PRO A 1 87 ? 4.460 3.781 -27.692 1.00 87.56 87 PRO A CA 1
ATOM 695 C C . PRO A 1 87 ? 4.351 3.167 -29.095 1.00 87.56 87 PRO A C 1
ATOM 697 O O . PRO A 1 87 ? 5.049 3.599 -30.011 1.00 87.56 87 PRO A O 1
ATOM 700 N N . ARG A 1 88 ? 3.489 2.158 -29.284 1.00 85.19 88 ARG A N 1
ATOM 701 C CA . ARG A 1 88 ? 3.239 1.579 -30.625 1.00 85.19 88 ARG A CA 1
ATOM 702 C C . ARG A 1 88 ? 2.153 2.299 -31.422 1.00 85.19 88 ARG A C 1
ATOM 704 O O . ARG A 1 88 ? 2.090 2.106 -32.629 1.00 85.19 88 ARG A O 1
ATOM 711 N N . ASN A 1 89 ? 1.328 3.116 -30.768 1.00 76.12 89 ASN A N 1
ATOM 712 C CA . ASN A 1 89 ? 0.167 3.761 -31.378 1.00 76.12 89 ASN A CA 1
ATOM 713 C C . ASN A 1 89 ? 0.207 5.278 -31.148 1.00 76.12 89 ASN A C 1
ATOM 715 O O . ASN A 1 89 ? 0.527 5.719 -30.049 1.00 76.12 89 ASN A O 1
ATOM 719 N N . ASP A 1 90 ? -0.237 6.067 -32.130 1.00 65.00 90 ASP A N 1
ATOM 720 C CA . ASP A 1 90 ? -0.315 7.537 -32.017 1.00 65.00 90 ASP A CA 1
ATOM 721 C C . ASP A 1 90 ? -1.350 8.015 -30.979 1.00 65.00 90 ASP A C 1
ATOM 723 O O . ASP A 1 90 ? -1.243 9.107 -30.426 1.00 65.00 90 ASP A O 1
ATOM 727 N N . ARG A 1 91 ? -2.377 7.200 -30.695 1.00 65.62 91 ARG A N 1
ATOM 728 C CA . ARG A 1 91 ? -3.391 7.450 -29.651 1.00 65.62 91 ARG A CA 1
ATOM 729 C C . ARG A 1 91 ? -2.996 6.794 -28.328 1.00 65.62 91 ARG A C 1
ATOM 731 O O . ARG A 1 91 ? -3.780 6.053 -27.736 1.00 65.62 91 ARG A O 1
ATOM 738 N N . HIS A 1 92 ? -1.758 7.011 -27.907 1.00 69.50 92 HIS A N 1
ATOM 739 C CA . HIS A 1 92 ? -1.235 6.463 -26.663 1.00 69.50 92 HIS A CA 1
ATOM 740 C C . HIS A 1 92 ? -1.740 7.259 -25.458 1.00 69.50 92 HIS A C 1
ATOM 742 O O . HIS A 1 92 ? -1.568 8.474 -25.406 1.00 69.50 92 HIS A O 1
ATOM 748 N N . ASP A 1 93 ? -2.357 6.584 -24.487 1.00 73.62 93 ASP A N 1
ATOM 749 C CA . ASP A 1 93 ? -2.693 7.185 -23.192 1.00 73.62 93 ASP A CA 1
ATOM 750 C C . ASP A 1 93 ? -1.718 6.649 -22.129 1.00 73.62 93 ASP A C 1
ATOM 752 O O . ASP A 1 93 ? -1.880 5.515 -21.654 1.00 73.62 93 ASP A O 1
ATOM 756 N N . PRO A 1 94 ? -0.656 7.405 -21.801 1.00 80.31 94 PRO A N 1
ATOM 757 C CA . PRO A 1 94 ? 0.446 6.898 -21.007 1.00 80.31 94 PRO A CA 1
ATOM 758 C C . PRO A 1 94 ? 0.049 6.671 -19.551 1.00 80.31 94 PRO A C 1
ATOM 760 O O . PRO A 1 94 ? -0.552 7.517 -18.884 1.00 80.31 94 PRO A O 1
ATOM 763 N N . ASN A 1 95 ? 0.502 5.551 -18.989 1.00 88.81 95 ASN A N 1
ATOM 764 C CA . ASN A 1 95 ? 0.517 5.372 -17.545 1.00 88.81 95 ASN A CA 1
ATOM 765 C C . ASN A 1 95 ? 1.946 5.507 -17.032 1.00 88.81 95 ASN A C 1
ATOM 767 O O . ASN A 1 95 ? 2.724 4.553 -17.038 1.00 88.81 95 ASN A O 1
ATOM 771 N N . LYS A 1 96 ? 2.262 6.686 -16.491 1.00 91.56 96 LYS A N 1
ATOM 772 C CA . LYS A 1 96 ? 3.599 6.998 -15.969 1.00 91.56 96 LYS A CA 1
ATOM 773 C C . LYS A 1 96 ? 4.130 5.993 -14.941 1.00 91.56 96 LYS A C 1
ATOM 775 O O . LYS A 1 96 ? 5.339 5.827 -14.848 1.00 91.56 96 LYS A O 1
ATOM 780 N N . PHE A 1 97 ? 3.266 5.339 -14.153 1.00 93.69 97 PHE A N 1
ATOM 781 C CA . PHE A 1 97 ? 3.705 4.320 -13.191 1.00 93.69 97 PHE A CA 1
ATOM 782 C C . PHE A 1 97 ? 4.074 3.009 -13.882 1.00 93.69 97 PHE A C 1
ATOM 784 O O . PHE A 1 97 ? 4.958 2.311 -13.398 1.00 93.69 97 PHE A O 1
ATOM 791 N N . VAL A 1 98 ? 3.435 2.682 -15.005 1.00 94.44 98 VAL A N 1
ATOM 792 C CA . VAL A 1 98 ? 3.781 1.518 -15.827 1.00 94.44 98 VAL A CA 1
ATOM 793 C C . VAL A 1 98 ? 5.076 1.796 -16.586 1.00 94.44 98 VAL A C 1
ATOM 795 O O . VAL A 1 98 ? 6.057 1.095 -16.382 1.00 94.44 98 VAL A O 1
ATOM 798 N N . GLU A 1 99 ? 5.126 2.856 -17.385 1.00 93.31 99 GLU A N 1
ATOM 799 C CA . GLU A 1 99 ? 6.234 3.143 -18.312 1.00 93.31 99 GLU A CA 1
ATOM 800 C C . GLU A 1 99 ? 7.571 3.346 -17.622 1.00 93.31 99 GLU A C 1
ATOM 802 O O . GLU A 1 99 ? 8.580 2.755 -18.002 1.00 93.31 99 GLU A O 1
ATOM 807 N N . ARG A 1 100 ? 7.574 4.158 -16.564 1.00 95.00 100 ARG A N 1
ATOM 808 C CA . ARG A 1 100 ? 8.792 4.460 -15.813 1.00 95.00 100 ARG A CA 1
ATOM 809 C C . ARG A 1 100 ? 9.287 3.235 -15.054 1.00 95.00 100 ARG A C 1
ATOM 811 O O . ARG A 1 100 ? 10.493 3.026 -14.965 1.00 95.00 100 ARG A O 1
ATOM 818 N N . SER A 1 101 ? 8.371 2.393 -14.571 1.00 97.50 101 SER A N 1
ATOM 819 C CA . SER A 1 101 ? 8.736 1.116 -13.953 1.00 97.50 101 SER A CA 1
ATOM 820 C C . SER A 1 101 ? 9.264 0.121 -14.979 1.00 97.50 101 SER A C 1
ATOM 822 O O . SER A 1 101 ? 10.251 -0.546 -14.701 1.00 97.50 101 SER A O 1
ATOM 824 N N . LEU A 1 102 ? 8.660 0.037 -16.170 1.00 97.44 102 LEU A N 1
ATOM 825 C CA . LEU A 1 102 ? 9.159 -0.800 -17.263 1.00 97.44 102 LEU A CA 1
ATOM 826 C C . LEU A 1 102 ? 10.572 -0.379 -17.671 1.00 97.44 102 LEU A C 1
ATOM 828 O O . LEU A 1 102 ? 11.459 -1.227 -17.702 1.00 97.44 102 LEU A O 1
ATOM 832 N N . LEU A 1 103 ? 10.788 0.916 -17.924 1.00 96.44 103 LEU A N 1
ATOM 833 C CA . LEU A 1 103 ? 12.081 1.459 -18.340 1.00 96.44 103 LEU A CA 1
ATOM 834 C C . LEU A 1 103 ? 13.179 1.137 -17.321 1.00 96.44 103 LEU A C 1
ATOM 836 O O . LEU A 1 103 ? 14.203 0.551 -17.673 1.00 96.44 103 LEU A O 1
ATOM 840 N N . LEU A 1 104 ? 12.965 1.497 -16.053 1.00 97.81 104 LEU A N 1
ATOM 841 C CA . LEU A 1 104 ? 13.983 1.310 -15.023 1.00 97.81 104 LEU A CA 1
ATOM 842 C C . LEU A 1 104 ? 14.162 -0.166 -14.657 1.00 97.81 104 LEU A C 1
ATOM 844 O O . LEU A 1 104 ? 15.297 -0.617 -14.525 1.00 97.81 104 LEU A O 1
ATOM 848 N N . ALA A 1 105 ? 13.085 -0.949 -14.539 1.00 98.31 105 ALA A N 1
ATOM 849 C CA . ALA A 1 105 ? 13.208 -2.353 -14.159 1.00 98.31 105 ALA A CA 1
ATOM 850 C C . ALA A 1 105 ? 13.874 -3.194 -15.247 1.00 98.31 105 ALA A C 1
ATOM 852 O O . ALA A 1 105 ? 14.791 -3.955 -14.946 1.00 98.31 105 ALA A O 1
ATOM 853 N N . LEU A 1 106 ? 13.471 -3.040 -16.511 1.00 97.81 106 LEU A N 1
ATOM 854 C CA . LEU A 1 106 ? 14.113 -3.748 -17.621 1.00 97.81 106 LEU A CA 1
ATOM 855 C C . LEU A 1 106 ? 15.548 -3.257 -17.844 1.00 97.81 106 LEU A C 1
ATOM 857 O O . LEU A 1 106 ? 16.416 -4.068 -18.157 1.00 97.81 106 LEU A O 1
ATOM 861 N N . GLY A 1 107 ? 15.820 -1.968 -17.616 1.00 95.94 107 GLY A N 1
ATOM 862 C CA . GLY A 1 107 ? 17.169 -1.405 -17.670 1.00 95.94 107 GLY A CA 1
ATOM 863 C C . GLY A 1 107 ? 18.091 -1.994 -16.602 1.00 95.94 107 GLY A C 1
ATOM 864 O O . GLY A 1 107 ? 19.192 -2.447 -16.918 1.00 95.94 107 GLY A O 1
ATOM 865 N N . TYR A 1 108 ? 17.613 -2.069 -15.356 1.00 97.62 108 TYR A N 1
ATOM 866 C CA . TYR A 1 108 ? 18.311 -2.745 -14.260 1.00 97.62 108 TYR A CA 1
ATOM 867 C C . TYR A 1 108 ? 18.549 -4.225 -14.580 1.00 97.62 108 TYR A C 1
ATOM 869 O O . TYR A 1 108 ? 19.671 -4.703 -14.460 1.00 97.62 108 TYR A O 1
ATOM 877 N N . ILE A 1 109 ? 17.521 -4.949 -15.036 1.00 97.19 109 ILE A N 1
ATOM 878 C CA . ILE A 1 109 ? 17.618 -6.375 -15.381 1.00 97.19 109 ILE A CA 1
ATOM 879 C C . ILE A 1 109 ? 18.665 -6.605 -16.477 1.00 97.19 109 ILE A C 1
ATOM 881 O O . ILE A 1 109 ? 19.541 -7.453 -16.310 1.00 97.19 109 ILE A O 1
ATOM 885 N N . ARG A 1 110 ? 18.604 -5.844 -17.579 1.00 93.44 110 ARG A N 1
ATOM 886 C CA . ARG A 1 110 ? 19.546 -5.975 -18.699 1.00 93.44 110 ARG A CA 1
ATOM 887 C C . ARG A 1 110 ? 20.981 -5.718 -18.245 1.00 93.44 110 ARG A C 1
ATOM 889 O O . ARG A 1 110 ? 21.870 -6.472 -18.622 1.00 93.44 110 ARG A O 1
ATOM 896 N N . ARG A 1 111 ? 21.212 -4.682 -17.432 1.00 92.69 111 ARG A N 1
ATOM 897 C CA . ARG A 1 111 ? 22.554 -4.339 -16.942 1.00 92.69 111 ARG A CA 1
ATOM 898 C C . ARG A 1 111 ? 23.092 -5.380 -15.960 1.00 92.69 111 ARG A C 1
ATOM 900 O O . ARG A 1 111 ? 24.245 -5.768 -16.083 1.00 92.69 111 ARG A O 1
ATOM 907 N N . THR A 1 112 ? 22.264 -5.849 -15.028 1.00 93.69 112 THR A N 1
ATOM 908 C CA . THR A 1 112 ? 22.657 -6.840 -14.014 1.00 93.69 112 THR A CA 1
ATOM 909 C C . THR A 1 112 ? 22.955 -8.211 -14.622 1.00 93.69 112 THR A C 1
ATOM 911 O O . THR A 1 112 ? 23.881 -8.879 -14.181 1.00 93.69 112 THR A O 1
ATOM 914 N N . MET A 1 113 ? 22.194 -8.639 -15.634 1.00 92.56 113 MET A N 1
ATOM 915 C CA . MET A 1 113 ? 22.415 -9.932 -16.298 1.00 92.56 113 MET A CA 1
ATOM 916 C C . MET A 1 113 ? 23.424 -9.866 -17.451 1.00 92.56 113 MET A C 1
ATOM 918 O O . MET A 1 113 ? 23.925 -10.901 -17.874 1.00 92.56 113 MET A O 1
ATOM 922 N N . GLY A 1 114 ? 23.682 -8.677 -17.996 1.00 89.50 114 GLY A N 1
ATOM 923 C CA . GLY A 1 114 ? 24.398 -8.497 -19.256 1.00 89.50 114 GLY A CA 1
ATOM 924 C C . GLY A 1 114 ? 23.472 -8.564 -20.480 1.00 89.50 114 GLY A C 1
ATOM 925 O O . GLY A 1 114 ? 22.482 -9.304 -20.520 1.00 89.50 114 GLY A O 1
ATOM 926 N N . GLY A 1 115 ? 23.804 -7.780 -21.513 1.00 86.50 115 GLY A N 1
ATOM 927 C CA . GLY A 1 115 ? 22.982 -7.631 -22.722 1.00 86.50 115 GLY A CA 1
ATOM 928 C C . GLY A 1 115 ? 22.757 -8.942 -23.486 1.00 86.50 115 GLY A C 1
ATOM 929 O O . GLY A 1 115 ? 21.633 -9.218 -23.912 1.00 86.50 115 GLY A O 1
ATOM 930 N N . CYS A 1 116 ? 23.790 -9.784 -23.594 1.00 85.06 116 CYS A N 1
ATOM 931 C CA . CYS A 1 116 ? 23.689 -11.106 -24.214 1.00 85.06 116 CYS A CA 1
ATOM 932 C C . CYS A 1 116 ? 22.713 -12.027 -23.470 1.00 85.06 116 CYS A C 1
ATOM 934 O O . CYS A 1 116 ? 21.783 -12.563 -24.075 1.00 85.06 116 CYS A O 1
ATOM 936 N N . ALA A 1 117 ? 22.876 -12.179 -22.151 1.00 89.00 117 ALA A N 1
ATOM 937 C CA . ALA A 1 117 ? 22.023 -13.049 -21.345 1.00 89.00 117 ALA A CA 1
ATOM 938 C C . ALA A 1 117 ? 20.562 -12.577 -21.357 1.00 89.00 117 ALA A C 1
ATOM 940 O O . ALA A 1 117 ? 19.641 -13.391 -21.476 1.00 89.00 117 ALA A O 1
ATOM 941 N N . PHE A 1 118 ? 20.337 -11.259 -21.305 1.00 91.50 118 PHE A N 1
ATOM 942 C CA . PHE A 1 118 ? 19.013 -10.656 -21.448 1.00 91.50 118 PHE A CA 1
ATOM 943 C C . PHE A 1 118 ? 18.347 -11.038 -22.781 1.00 91.50 118 PHE A C 1
ATOM 945 O O . PHE A 1 118 ? 17.222 -11.551 -22.798 1.00 91.50 118 PHE A O 1
ATOM 952 N N . HIS A 1 119 ? 19.067 -10.859 -23.892 1.00 89.75 119 HIS A N 1
ATOM 953 C CA . HIS A 1 119 ? 18.609 -11.207 -25.236 1.00 89.75 119 HIS A CA 1
ATOM 954 C C . HIS A 1 119 ? 18.307 -12.709 -25.376 1.00 89.75 119 HIS A C 1
ATOM 956 O O . HIS A 1 119 ? 17.221 -13.102 -25.822 1.00 89.75 119 HIS A O 1
ATOM 962 N N . SER A 1 120 ? 19.235 -13.564 -24.944 1.00 88.69 120 SER A N 1
ATOM 963 C CA . SER A 1 120 ? 19.091 -15.022 -24.987 1.00 88.69 120 SER A CA 1
ATOM 964 C C . SER A 1 120 ? 17.904 -15.500 -24.150 1.00 88.69 120 SER A C 1
ATOM 966 O O . SER A 1 120 ? 17.138 -16.363 -24.593 1.00 88.69 120 SER A O 1
ATOM 968 N N . ARG A 1 121 ? 17.671 -14.898 -22.975 1.00 91.19 121 ARG A N 1
ATOM 969 C CA . ARG A 1 121 ? 16.523 -15.207 -22.108 1.00 91.19 121 ARG A CA 1
ATOM 970 C C . ARG A 1 121 ? 15.192 -14.851 -22.769 1.00 91.19 121 ARG A C 1
ATOM 972 O O . ARG A 1 121 ? 14.270 -15.671 -22.728 1.00 91.19 121 ARG A O 1
ATOM 979 N N . LEU A 1 122 ? 15.095 -13.680 -23.405 1.00 90.19 122 LEU A N 1
ATOM 980 C CA . LEU A 1 122 ? 13.911 -13.268 -24.170 1.00 90.19 122 LEU A CA 1
ATOM 981 C C . LEU A 1 122 ? 13.626 -14.240 -25.319 1.00 90.19 122 LEU A C 1
ATOM 983 O O . LEU A 1 122 ? 12.514 -14.766 -25.412 1.00 90.19 122 LEU A O 1
ATOM 987 N N . LYS A 1 123 ? 14.633 -14.548 -26.149 1.00 87.38 123 LYS A N 1
ATOM 988 C CA . LYS A 1 123 ? 14.503 -15.508 -27.259 1.00 87.38 123 LYS A CA 1
ATOM 989 C C . LYS A 1 123 ? 14.064 -16.887 -26.778 1.00 87.38 123 LYS A C 1
ATOM 991 O O . LYS A 1 123 ? 13.152 -17.476 -27.354 1.00 87.38 123 LYS A O 1
ATOM 996 N N . ARG A 1 124 ? 14.695 -17.409 -25.722 1.00 88.50 124 ARG A N 1
ATOM 997 C CA . ARG A 1 124 ? 14.388 -18.726 -25.145 1.00 88.50 124 ARG A CA 1
ATOM 998 C C . ARG A 1 124 ? 12.941 -18.798 -24.656 1.00 88.50 124 ARG A C 1
ATOM 1000 O O . ARG A 1 124 ? 12.205 -19.695 -25.053 1.00 88.50 124 ARG A O 1
ATOM 1007 N N . ARG A 1 125 ? 12.499 -17.825 -23.852 1.00 89.31 125 ARG A N 1
ATOM 1008 C CA . ARG A 1 125 ? 11.116 -17.777 -23.348 1.00 89.31 125 ARG A CA 1
ATOM 1009 C C . ARG A 1 125 ? 10.090 -17.582 -24.467 1.00 89.31 125 ARG A C 1
ATOM 1011 O O . ARG A 1 125 ? 9.032 -18.205 -24.419 1.00 89.31 125 ARG A O 1
ATOM 1018 N N . ARG A 1 126 ? 10.408 -16.782 -25.489 1.00 86.81 126 ARG A N 1
ATOM 1019 C CA . ARG A 1 126 ? 9.565 -16.636 -26.683 1.00 86.81 126 ARG A CA 1
ATOM 1020 C C . ARG A 1 126 ? 9.428 -17.962 -27.438 1.00 86.81 126 ARG A C 1
ATOM 1022 O O . ARG A 1 126 ? 8.310 -18.326 -27.782 1.00 86.81 126 ARG A O 1
ATOM 1029 N N . ARG A 1 127 ? 10.525 -18.704 -27.651 1.00 85.75 127 ARG A N 1
ATOM 1030 C CA . ARG A 1 127 ? 10.500 -20.037 -28.291 1.00 85.75 127 ARG A CA 1
ATOM 1031 C C . ARG A 1 127 ? 9.591 -21.014 -27.541 1.00 85.75 127 ARG A C 1
ATOM 1033 O O . ARG A 1 127 ? 8.739 -21.628 -28.174 1.00 85.75 127 ARG A O 1
ATOM 1040 N N . TYR A 1 128 ? 9.710 -21.085 -26.212 1.00 85.56 128 TYR A N 1
ATOM 1041 C CA . TYR A 1 128 ? 8.833 -21.928 -25.389 1.00 85.56 128 TYR A CA 1
ATOM 1042 C C . TYR A 1 128 ? 7.351 -21.546 -25.506 1.00 85.56 128 TYR A C 1
ATOM 1044 O O . TYR A 1 128 ? 6.483 -22.408 -25.587 1.00 85.56 128 TYR A O 1
ATOM 1052 N N . ALA A 1 129 ? 7.036 -20.253 -25.578 1.00 85.75 129 ALA A N 1
ATOM 1053 C CA . ALA A 1 129 ? 5.653 -19.828 -25.772 1.00 85.75 129 ALA A CA 1
ATOM 1054 C C . ALA A 1 129 ? 5.112 -20.177 -27.168 1.00 85.75 129 ALA A C 1
ATOM 1056 O O . ALA A 1 129 ? 3.942 -20.526 -27.292 1.00 85.75 129 ALA A O 1
ATOM 1057 N N . ILE A 1 130 ? 5.947 -20.120 -28.213 1.00 83.00 130 ILE A N 1
ATOM 1058 C CA . ILE A 1 130 ? 5.557 -20.569 -29.559 1.00 83.00 130 ILE A CA 1
ATOM 1059 C C . ILE A 1 130 ? 5.255 -22.070 -29.546 1.00 83.00 130 ILE A C 1
ATOM 1061 O O . ILE A 1 130 ? 4.243 -22.473 -30.113 1.00 83.00 130 ILE A O 1
ATOM 1065 N N . SER A 1 131 ? 6.082 -22.893 -28.888 1.00 81.00 131 SER A N 1
ATOM 1066 C CA . SER A 1 131 ? 5.815 -24.335 -28.787 1.00 81.00 131 SER A CA 1
ATOM 1067 C C . SER A 1 131 ? 4.537 -24.646 -28.007 1.00 81.00 131 SER A C 1
ATOM 1069 O O . SER A 1 131 ? 3.820 -25.565 -28.387 1.00 81.00 131 SER A O 1
ATOM 1071 N N . ASP A 1 132 ? 4.224 -23.866 -26.969 1.00 81.00 132 ASP A N 1
ATOM 1072 C CA . ASP A 1 132 ? 3.006 -24.046 -26.169 1.00 81.00 132 ASP A CA 1
ATOM 1073 C C . ASP A 1 132 ? 1.729 -23.577 -26.894 1.00 81.00 132 ASP A C 1
ATOM 1075 O O . ASP A 1 132 ? 0.644 -24.098 -26.636 1.00 81.00 132 ASP A O 1
ATOM 1079 N N . LEU A 1 133 ? 1.832 -22.576 -27.778 1.00 78.88 133 LEU A N 1
ATOM 1080 C CA . LEU A 1 133 ? 0.693 -21.983 -28.494 1.00 78.88 133 LEU A CA 1
ATOM 1081 C C . LEU A 1 133 ? 0.442 -22.598 -29.881 1.00 78.88 133 LEU A C 1
ATOM 1083 O O . LEU A 1 133 ? -0.666 -22.466 -30.405 1.00 78.88 133 LEU A O 1
ATOM 1087 N N . ALA A 1 134 ? 1.439 -23.238 -30.498 1.00 69.81 134 ALA A N 1
ATOM 1088 C CA . ALA A 1 134 ? 1.310 -23.798 -31.841 1.00 69.81 134 ALA A CA 1
ATOM 1089 C C . ALA A 1 134 ? 0.490 -25.108 -31.846 1.00 69.81 134 ALA A C 1
ATOM 1091 O O . ALA A 1 134 ? 0.731 -25.994 -31.024 1.00 69.81 134 ALA A O 1
ATOM 1092 N N . PRO A 1 135 ? -0.460 -25.292 -32.784 1.00 60.97 135 PRO A N 1
ATOM 1093 C CA . PRO A 1 135 ? -1.166 -26.559 -32.928 1.00 60.97 135 PRO A CA 1
ATOM 1094 C C . PRO A 1 135 ? -0.202 -27.676 -33.381 1.00 60.97 135 PRO A C 1
ATOM 1096 O O . PRO A 1 135 ? 0.696 -27.422 -34.187 1.00 60.97 135 PRO A O 1
ATOM 1099 N N . PRO A 1 136 ? -0.418 -28.941 -32.965 1.00 56.47 136 PRO A N 1
ATOM 1100 C CA . PRO A 1 136 ? 0.508 -30.058 -33.210 1.00 56.47 136 PRO A CA 1
ATOM 1101 C C . PRO A 1 136 ? 0.704 -30.451 -34.691 1.00 56.47 136 PRO A C 1
ATOM 1103 O O . PRO A 1 136 ? 1.428 -31.397 -34.979 1.00 56.47 136 PRO A O 1
ATOM 1106 N N . SER A 1 137 ? 0.068 -29.756 -35.640 1.00 52.44 137 SER A N 1
ATOM 1107 C CA . SER A 1 137 ? 0.083 -30.070 -37.078 1.00 52.44 137 SER A CA 1
ATOM 1108 C C . SER A 1 137 ? 0.676 -28.977 -37.980 1.00 52.44 137 SER A C 1
ATOM 1110 O O . SER A 1 137 ? 0.769 -29.187 -39.189 1.00 52.44 137 SER A O 1
ATOM 1112 N N . SER A 1 138 ? 1.132 -27.835 -37.449 1.00 54.53 138 SER A N 1
ATOM 1113 C CA . SER A 1 138 ? 1.763 -26.790 -38.270 1.00 54.53 138 SER A CA 1
ATOM 1114 C C . SER A 1 138 ? 3.282 -26.974 -38.354 1.00 54.53 138 SER A C 1
ATOM 1116 O O . SER A 1 138 ? 4.043 -26.414 -37.561 1.00 54.53 138 SER A O 1
ATOM 1118 N N . VAL A 1 139 ? 3.729 -27.743 -39.345 1.00 43.94 139 VAL A N 1
ATOM 1119 C CA . VAL A 1 139 ? 5.128 -27.762 -39.798 1.00 43.94 139 VAL A CA 1
ATOM 1120 C C . VAL A 1 139 ? 5.422 -26.395 -40.437 1.00 43.94 139 VAL A C 1
ATOM 1122 O O . VAL A 1 139 ? 5.090 -26.173 -41.596 1.00 43.94 139 VAL A O 1
ATOM 1125 N N . GLY A 1 140 ? 5.954 -25.446 -39.651 1.00 49.84 140 GLY A N 1
ATOM 1126 C CA . GLY A 1 140 ? 6.305 -24.090 -40.121 1.00 49.84 140 GLY A CA 1
ATOM 1127 C C . GLY A 1 140 ? 6.070 -22.910 -39.157 1.00 49.84 140 GLY A C 1
ATOM 1128 O O . GLY A 1 140 ? 5.970 -21.779 -39.618 1.00 49.84 140 GLY A O 1
ATOM 1129 N N . SER A 1 141 ? 5.971 -23.121 -37.836 1.00 49.47 141 SER A N 1
ATOM 1130 C CA . SER A 1 141 ? 5.611 -22.091 -36.825 1.00 49.47 141 SER A CA 1
ATOM 1131 C C . SER A 1 141 ? 6.650 -20.961 -36.581 1.00 49.47 141 SER A C 1
ATOM 1133 O O . SER A 1 141 ? 6.593 -20.233 -35.591 1.00 49.47 141 SER A O 1
ATOM 1135 N N . SER A 1 142 ? 7.619 -20.750 -37.473 1.00 51.53 142 SER A N 1
ATOM 1136 C CA . SER A 1 142 ? 8.675 -19.733 -37.321 1.00 51.53 142 SER A CA 1
ATOM 1137 C C . SER A 1 142 ? 8.196 -18.276 -37.484 1.00 51.53 142 SER A C 1
ATOM 1139 O O . SER A 1 142 ? 8.994 -17.361 -37.300 1.00 51.53 142 SER A O 1
ATOM 1141 N N . SER A 1 143 ? 6.912 -18.038 -37.783 1.00 57.44 143 SER A N 1
ATOM 1142 C CA . SER A 1 143 ? 6.366 -16.706 -38.114 1.00 57.44 143 SER A CA 1
ATOM 1143 C C . SER A 1 143 ? 5.389 -16.114 -37.082 1.00 57.44 143 SER A C 1
ATOM 1145 O O . SER A 1 143 ? 4.748 -15.102 -37.368 1.00 57.44 143 SER A O 1
ATOM 1147 N N . MET A 1 144 ? 5.221 -16.703 -35.891 1.00 68.31 144 MET A N 1
ATOM 1148 C CA . MET A 1 144 ? 4.274 -16.148 -34.913 1.00 68.31 144 MET A CA 1
ATOM 1149 C C . MET A 1 144 ? 4.857 -14.905 -34.214 1.00 68.31 144 MET A C 1
ATOM 1151 O O . MET A 1 144 ? 5.848 -14.980 -33.473 1.00 68.31 144 MET A O 1
ATOM 1155 N N . SER A 1 145 ? 4.229 -13.748 -34.445 1.00 76.69 145 SER A N 1
ATOM 1156 C CA . SER A 1 145 ? 4.475 -12.536 -33.661 1.00 76.69 145 SER A CA 1
ATOM 1157 C C . SER A 1 145 ? 4.001 -12.744 -32.236 1.00 76.69 145 SER A C 1
ATOM 1159 O O . SER A 1 145 ? 2.835 -13.075 -32.023 1.00 76.69 145 SER A O 1
ATOM 1161 N N . LEU A 1 146 ? 4.892 -12.552 -31.266 1.00 87.62 146 LEU A N 1
ATOM 1162 C CA . LEU A 1 146 ? 4.530 -12.576 -29.855 1.00 87.62 146 LEU A CA 1
ATOM 1163 C C . LEU A 1 146 ? 5.055 -11.314 -29.181 1.00 87.62 146 LEU A C 1
ATOM 1165 O O . LEU A 1 146 ? 6.226 -10.967 -29.342 1.00 87.62 146 LEU A O 1
ATOM 1169 N N . ALA A 1 147 ? 4.191 -10.686 -28.394 1.00 90.00 147 ALA A N 1
ATOM 1170 C CA . ALA A 1 147 ? 4.528 -9.623 -27.469 1.00 90.00 147 ALA A CA 1
ATOM 1171 C C . ALA A 1 147 ? 4.928 -10.200 -26.108 1.00 90.00 147 ALA A C 1
ATOM 1173 O O . ALA A 1 147 ? 4.382 -11.219 -25.670 1.00 90.00 147 ALA A O 1
ATOM 1174 N N . LEU A 1 148 ? 5.837 -9.516 -25.413 1.00 94.38 148 LEU A N 1
ATOM 1175 C CA . LEU A 1 148 ? 6.005 -9.657 -23.974 1.00 94.38 148 LEU A CA 1
ATOM 1176 C C . LEU A 1 148 ? 4.777 -9.039 -23.297 1.00 94.38 148 LEU A C 1
ATOM 1178 O O . LEU A 1 148 ? 4.666 -7.827 -23.139 1.00 94.38 148 LEU A O 1
ATOM 1182 N N . ALA A 1 149 ? 3.830 -9.888 -22.936 1.00 95.00 149 ALA A N 1
ATOM 1183 C CA . ALA A 1 149 ? 2.557 -9.493 -22.376 1.00 95.00 149 ALA A CA 1
ATOM 1184 C C . ALA A 1 149 ? 2.626 -9.510 -20.844 1.00 95.00 149 ALA A C 1
ATOM 1186 O O . ALA A 1 149 ? 3.099 -10.474 -20.237 1.00 95.00 149 ALA A O 1
ATOM 1187 N N . ILE A 1 150 ? 2.120 -8.452 -20.215 1.00 96.44 150 ILE A N 1
ATOM 1188 C CA . ILE A 1 150 ? 2.037 -8.283 -18.765 1.00 96.44 150 ILE A CA 1
ATOM 1189 C C . ILE A 1 150 ? 0.585 -8.006 -18.395 1.00 96.44 150 ILE A C 1
ATOM 1191 O O . ILE A 1 150 ? -0.011 -7.064 -18.899 1.00 96.44 150 ILE A O 1
ATOM 1195 N N . LYS A 1 151 ? -0.006 -8.790 -17.498 1.00 95.44 151 LYS A N 1
ATOM 1196 C CA . LYS A 1 151 ? -1.374 -8.565 -17.013 1.00 95.44 151 LYS A CA 1
ATOM 1197 C C . LYS A 1 151 ? -1.340 -8.113 -15.565 1.00 95.44 151 LYS A C 1
ATOM 1199 O O . LYS A 1 151 ? -0.871 -8.862 -14.706 1.00 95.44 151 LYS A O 1
ATOM 1204 N N . LEU A 1 152 ? -1.857 -6.911 -15.317 1.00 94.31 152 LEU A N 1
ATOM 1205 C CA . LEU A 1 152 ? -1.937 -6.260 -14.011 1.00 94.31 152 LEU A CA 1
ATOM 1206 C C . LEU A 1 152 ? -3.376 -6.314 -13.495 1.00 94.31 152 LEU A C 1
ATOM 1208 O O . LEU A 1 152 ? -4.262 -5.714 -14.101 1.00 94.31 152 LEU A O 1
ATOM 1212 N N . ARG A 1 153 ? -3.616 -7.020 -12.384 1.00 91.94 153 ARG A N 1
ATOM 1213 C CA . ARG A 1 153 ? -4.938 -7.122 -11.746 1.00 91.94 153 ARG A CA 1
ATOM 1214 C C . ARG A 1 153 ? -4.906 -6.593 -10.322 1.00 91.94 153 ARG A C 1
ATOM 1216 O O . ARG A 1 153 ? -4.174 -7.122 -9.491 1.00 91.94 153 ARG A O 1
ATOM 1223 N N . ALA A 1 154 ? -5.765 -5.631 -10.030 1.00 91.94 154 ALA A N 1
ATOM 1224 C CA . ALA A 1 154 ? -5.983 -5.090 -8.695 1.00 91.94 154 ALA A CA 1
ATOM 1225 C C . ALA A 1 154 ? -7.275 -5.638 -8.077 1.00 91.94 154 ALA A C 1
ATOM 1227 O O . ALA A 1 154 ? -8.302 -5.714 -8.754 1.00 91.94 154 ALA A O 1
ATOM 1228 N N . ASP A 1 155 ? -7.212 -6.025 -6.808 1.00 90.88 155 ASP A N 1
ATOM 1229 C CA . ASP A 1 155 ? -8.364 -6.420 -6.001 1.00 90.88 155 ASP A CA 1
ATOM 1230 C C . ASP A 1 155 ? -9.326 -5.248 -5.763 1.00 90.88 155 ASP A C 1
ATOM 1232 O O . ASP A 1 155 ? -8.950 -4.076 -5.866 1.00 90.88 155 ASP A O 1
ATOM 1236 N N . ASN A 1 156 ? -10.570 -5.582 -5.420 1.00 90.75 156 ASN A N 1
ATOM 1237 C CA . ASN A 1 156 ? -11.657 -4.617 -5.283 1.00 90.75 156 ASN A CA 1
ATOM 1238 C C . ASN A 1 156 ? -11.387 -3.567 -4.196 1.00 90.75 156 ASN A C 1
ATOM 1240 O O . ASN A 1 156 ? -11.902 -2.464 -4.301 1.00 90.75 156 ASN A O 1
ATOM 1244 N N . ASP A 1 157 ? -10.539 -3.849 -3.203 1.00 90.31 157 ASP A N 1
ATOM 1245 C CA . ASP A 1 157 ? -10.234 -2.903 -2.121 1.00 90.31 157 ASP A CA 1
ATOM 1246 C C . ASP A 1 157 ? -9.407 -1.679 -2.566 1.00 90.31 157 ASP A C 1
ATOM 1248 O O . ASP A 1 157 ? -9.278 -0.712 -1.812 1.00 90.31 157 ASP A O 1
ATOM 1252 N N . PHE A 1 158 ? -8.837 -1.681 -3.778 1.00 90.88 158 PHE A N 1
ATOM 1253 C CA . PHE A 1 158 ? -8.077 -0.542 -4.314 1.00 90.88 158 PHE A CA 1
ATOM 1254 C C . PHE A 1 158 ? -8.949 0.553 -4.948 1.00 90.88 158 PHE A C 1
ATOM 1256 O O . PHE A 1 158 ? -8.472 1.684 -5.117 1.00 90.88 158 PHE A O 1
ATOM 1263 N N . TYR A 1 159 ? -10.201 0.232 -5.292 1.00 90.19 159 TYR A N 1
ATOM 1264 C CA . TYR A 1 159 ? -11.141 1.137 -5.956 1.00 90.19 159 TYR A CA 1
ATOM 1265 C C . TYR A 1 159 ? -12.530 1.035 -5.326 1.00 90.19 159 TYR A C 1
ATOM 1267 O O . TYR A 1 159 ? -12.963 -0.052 -4.963 1.00 90.19 159 TYR A O 1
ATOM 1275 N N . SER A 1 160 ? -13.243 2.153 -5.209 1.00 89.38 160 SER A N 1
ATOM 1276 C CA . SER A 1 160 ? -14.554 2.176 -4.556 1.00 89.38 160 SER A CA 1
ATOM 1277 C C . SER A 1 160 ? -15.544 1.216 -5.223 1.00 89.38 160 SER A C 1
ATOM 1279 O O . SER A 1 160 ? -15.696 1.215 -6.446 1.00 89.38 160 SER A O 1
ATOM 1281 N N . GLN A 1 161 ? -16.243 0.420 -4.409 1.00 91.25 161 GLN A N 1
ATOM 1282 C CA . GLN A 1 161 ? -17.244 -0.557 -4.863 1.00 91.25 161 GLN A CA 1
ATOM 1283 C C . GLN A 1 161 ? -18.688 -0.080 -4.671 1.00 91.25 161 GLN A C 1
ATOM 1285 O O . GLN A 1 161 ? -19.627 -0.837 -4.910 1.00 91.25 161 GLN A O 1
ATOM 1290 N N . ILE A 1 162 ? -18.882 1.180 -4.272 1.00 89.69 162 ILE A N 1
ATOM 1291 C CA . ILE A 1 162 ? -20.204 1.754 -3.995 1.00 89.69 162 ILE A CA 1
ATOM 1292 C C . ILE A 1 162 ? -21.139 1.614 -5.200 1.00 89.69 162 ILE A C 1
ATOM 1294 O O . ILE A 1 162 ? -22.274 1.169 -5.040 1.00 89.69 162 ILE A O 1
ATOM 1298 N N . THR A 1 163 ? -20.667 1.954 -6.403 1.00 89.19 163 THR A N 1
ATOM 1299 C CA . THR A 1 163 ? -21.457 1.836 -7.639 1.00 89.19 163 THR A CA 1
ATOM 1300 C C . THR A 1 163 ? -21.873 0.387 -7.891 1.00 89.19 163 THR A C 1
ATOM 1302 O O . THR A 1 163 ? -23.061 0.110 -8.028 1.00 89.19 163 THR A O 1
ATOM 1305 N N . ASN A 1 164 ? -20.919 -0.549 -7.822 1.00 90.62 164 ASN A N 1
ATOM 13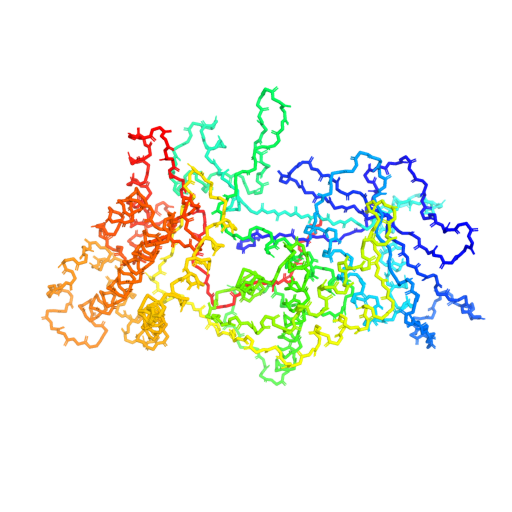06 C CA . ASN A 1 164 ? -21.169 -1.979 -8.019 1.00 90.62 164 ASN A CA 1
ATOM 1307 C C . ASN A 1 164 ? -22.203 -2.552 -7.036 1.00 90.62 164 ASN A C 1
ATOM 1309 O O . ASN A 1 164 ? -23.015 -3.393 -7.428 1.00 90.62 164 ASN A O 1
ATOM 1313 N N . LEU A 1 165 ? -22.168 -2.126 -5.769 1.00 91.50 165 LEU A N 1
ATOM 1314 C CA . LEU A 1 165 ? -23.128 -2.552 -4.747 1.00 91.50 165 LEU A CA 1
ATOM 1315 C C . LEU A 1 165 ? -24.519 -1.962 -4.994 1.00 91.50 165 LEU A C 1
ATOM 1317 O O . LEU A 1 165 ? -25.508 -2.692 -4.960 1.00 91.50 165 LEU A O 1
ATOM 1321 N N . ARG A 1 166 ? -24.596 -0.660 -5.296 1.00 89.88 166 ARG A N 1
ATOM 1322 C CA . ARG A 1 166 ? -25.863 0.041 -5.550 1.00 89.88 166 ARG A CA 1
ATOM 1323 C C . ARG A 1 166 ? -26.597 -0.503 -6.770 1.00 89.88 166 ARG A C 1
ATOM 1325 O O . ARG A 1 166 ? -27.794 -0.748 -6.682 1.00 89.88 166 ARG A O 1
ATOM 1332 N N . GLU A 1 167 ? -25.889 -0.749 -7.870 1.00 90.31 167 GLU A N 1
ATOM 1333 C CA . GLU A 1 167 ? -26.463 -1.347 -9.086 1.00 90.31 167 GLU A CA 1
ATOM 1334 C C . GLU A 1 167 ? -27.041 -2.747 -8.837 1.00 90.31 167 GLU A C 1
ATOM 1336 O O . GLU A 1 167 ? -28.024 -3.141 -9.461 1.00 90.31 167 GLU A O 1
ATOM 1341 N N . ARG A 1 168 ? -26.464 -3.489 -7.885 1.00 93.69 168 ARG A N 1
ATOM 1342 C CA . ARG A 1 168 ? -26.945 -4.811 -7.461 1.00 93.69 168 ARG A CA 1
ATOM 1343 C C . ARG A 1 168 ? -28.019 -4.745 -6.364 1.00 93.69 168 ARG A C 1
ATOM 1345 O O . ARG A 1 168 ? -28.481 -5.792 -5.919 1.00 93.69 168 ARG A O 1
ATOM 1352 N N . GLY A 1 169 ? -28.413 -3.548 -5.918 1.00 92.50 169 GLY A N 1
ATOM 1353 C CA . GLY A 1 169 ? -29.374 -3.359 -4.827 1.00 92.50 169 GLY A CA 1
ATOM 1354 C C . GLY A 1 169 ? -28.877 -3.877 -3.473 1.00 92.50 169 GLY A C 1
ATOM 1355 O O . GLY A 1 169 ? -29.681 -4.332 -2.664 1.00 92.50 169 GLY A O 1
ATOM 1356 N N . LEU A 1 170 ? -27.559 -3.863 -3.249 1.00 92.38 170 LEU A N 1
ATOM 1357 C CA . LEU A 1 170 ? -26.921 -4.362 -2.033 1.00 92.38 170 LEU A CA 1
ATOM 1358 C C . LEU A 1 170 ? -26.550 -3.223 -1.079 1.00 92.38 170 LEU A C 1
ATOM 1360 O O . LEU A 1 170 ? -26.039 -2.183 -1.497 1.00 92.38 170 LEU A O 1
ATOM 1364 N N . ASP A 1 171 ? -26.724 -3.465 0.221 1.00 91.12 171 ASP A N 1
ATOM 1365 C CA . ASP A 1 171 ? -26.325 -2.522 1.270 1.00 91.12 171 ASP A CA 1
ATOM 1366 C C . ASP A 1 171 ? -24.799 -2.365 1.349 1.00 91.12 171 ASP A C 1
ATOM 1368 O O . ASP A 1 171 ? -24.049 -3.302 1.073 1.00 91.12 171 ASP A O 1
ATOM 1372 N N . LEU A 1 172 ? -24.322 -1.220 1.842 1.00 91.31 172 LEU A N 1
ATOM 1373 C CA . LEU A 1 172 ? -22.896 -0.931 2.045 1.00 91.31 172 LEU A CA 1
ATOM 1374 C C . LEU A 1 172 ? -22.353 -1.585 3.325 1.00 91.31 172 LEU A C 1
ATOM 1376 O O . LEU A 1 172 ? -21.981 -0.920 4.290 1.00 91.31 172 LEU A O 1
ATOM 1380 N N . THR A 1 173 ? -22.333 -2.916 3.350 1.00 90.44 173 THR A N 1
ATOM 1381 C CA . THR A 1 173 ? -21.886 -3.707 4.504 1.00 90.44 173 THR A CA 1
ATOM 1382 C C . THR A 1 173 ? -20.704 -4.608 4.146 1.00 90.44 173 THR A C 1
ATOM 1384 O O . THR A 1 173 ? -20.531 -4.958 2.975 1.00 90.44 173 THR A O 1
ATOM 1387 N N . PRO A 1 174 ? -19.904 -5.056 5.138 1.00 89.44 174 PRO A N 1
ATOM 1388 C CA . PRO A 1 174 ? -18.840 -6.024 4.884 1.00 89.44 174 PRO A CA 1
ATOM 1389 C C . PRO A 1 174 ? -19.356 -7.312 4.229 1.00 89.44 174 PRO A C 1
ATOM 1391 O O . PRO A 1 174 ? -18.686 -7.869 3.369 1.00 89.44 174 PRO A O 1
ATOM 1394 N N . HIS A 1 175 ? -20.560 -7.756 4.603 1.00 88.44 175 HIS A N 1
ATOM 1395 C CA . HIS A 1 175 ? -21.176 -8.954 4.042 1.00 88.44 175 HIS A CA 1
ATOM 1396 C C . HIS A 1 175 ? -21.498 -8.797 2.551 1.00 88.44 175 HIS A C 1
ATOM 1398 O O . HIS A 1 175 ? -21.224 -9.700 1.767 1.00 88.44 175 HIS A O 1
ATOM 1404 N N . SER A 1 176 ? -22.026 -7.640 2.146 1.00 91.12 176 SER A N 1
ATOM 1405 C CA . SER A 1 176 ? -22.338 -7.368 0.741 1.00 91.12 176 SER A CA 1
ATOM 1406 C C . SER A 1 176 ? -21.105 -7.326 -0.153 1.00 91.12 176 SER A C 1
ATOM 1408 O O . SER A 1 176 ? -21.149 -7.805 -1.282 1.00 91.12 176 SER A O 1
ATOM 1410 N N . LEU A 1 177 ? -19.993 -6.791 0.352 1.00 89.69 177 LEU A N 1
ATOM 1411 C CA . LEU A 1 177 ? -18.727 -6.753 -0.383 1.00 89.69 177 LEU A CA 1
ATOM 1412 C C . LEU A 1 177 ? -18.165 -8.147 -0.645 1.00 89.69 177 LEU A C 1
ATOM 1414 O O . LEU A 1 177 ? -17.647 -8.397 -1.728 1.00 89.69 177 LEU A O 1
ATOM 1418 N N . GLU A 1 178 ? -18.313 -9.066 0.311 1.00 87.75 178 GLU A N 1
ATOM 1419 C CA . GLU A 1 178 ? -17.897 -10.464 0.151 1.00 87.75 178 GLU A CA 1
ATOM 1420 C C . GLU A 1 178 ? -18.708 -11.213 -0.923 1.00 87.75 178 GLU A C 1
ATOM 1422 O O . GLU A 1 178 ? -18.276 -12.274 -1.375 1.00 87.75 178 GLU A O 1
ATOM 1427 N N . MET A 1 179 ? -19.865 -10.682 -1.343 1.00 88.88 179 MET A N 1
ATOM 1428 C CA . MET A 1 179 ? -20.665 -11.239 -2.442 1.00 88.88 179 MET A CA 1
ATOM 1429 C C . MET A 1 179 ? -20.202 -10.776 -3.829 1.00 88.88 179 MET A C 1
ATOM 1431 O O . MET A 1 179 ? -20.614 -11.373 -4.823 1.00 88.88 179 MET A O 1
ATOM 1435 N N . LE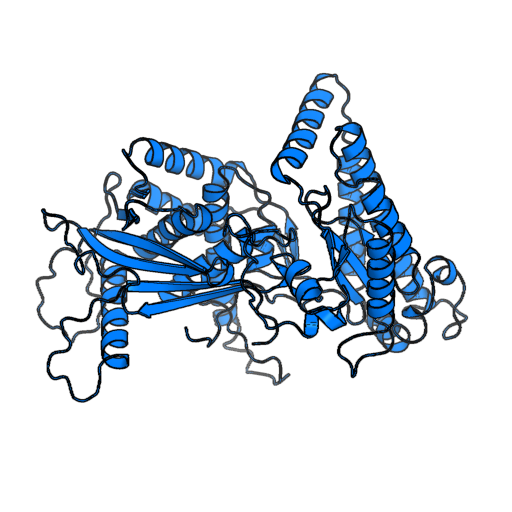U A 1 180 ? -19.378 -9.727 -3.916 1.00 91.44 180 LEU A N 1
ATOM 1436 C CA . LEU A 1 180 ? -18.878 -9.228 -5.195 1.00 91.44 180 LEU A CA 1
ATOM 1437 C C . LEU A 1 180 ? -17.846 -10.182 -5.795 1.00 91.44 180 LEU A C 1
ATOM 1439 O O . LEU A 1 180 ? -17.022 -10.774 -5.095 1.00 91.44 180 LEU A O 1
ATOM 1443 N N . GLU A 1 181 ? -17.845 -10.279 -7.121 1.00 91.44 181 GLU A N 1
ATOM 1444 C CA . GLU A 1 181 ? -16.798 -10.998 -7.830 1.00 91.44 181 GLU A CA 1
ATOM 1445 C C . GLU A 1 181 ? -15.433 -10.325 -7.595 1.00 91.44 181 GLU A C 1
ATOM 1447 O O . GLU A 1 181 ? -15.343 -9.097 -7.538 1.00 91.44 181 GLU A O 1
ATOM 1452 N N . PRO A 1 182 ? -14.334 -11.084 -7.466 1.00 88.19 182 PRO A N 1
ATOM 1453 C CA . PRO A 1 182 ? -13.019 -10.487 -7.281 1.00 88.19 182 PRO A CA 1
ATOM 1454 C C . PRO A 1 182 ? -12.516 -9.837 -8.581 1.00 88.19 182 PRO A C 1
ATOM 1456 O O . PRO A 1 182 ? -12.718 -10.372 -9.674 1.00 88.19 182 PRO A O 1
ATOM 1459 N N . PHE A 1 183 ? -11.749 -8.749 -8.453 1.00 88.38 183 PHE A N 1
ATOM 1460 C CA . PHE A 1 183 ? -11.112 -8.017 -9.561 1.00 88.38 183 PHE A CA 1
ATOM 1461 C C . PHE A 1 183 ? -12.100 -7.372 -10.549 1.00 88.38 183 PHE A C 1
ATOM 1463 O O . PHE A 1 183 ? -11.855 -7.403 -11.758 1.00 88.38 183 PHE A O 1
ATOM 1470 N N . LEU A 1 184 ? -13.193 -6.786 -10.055 1.00 91.31 184 LEU A N 1
ATOM 1471 C CA . LEU A 1 184 ? -14.169 -6.084 -10.891 1.00 91.31 184 LEU A CA 1
ATOM 1472 C C . LEU A 1 184 ? -13.530 -4.903 -11.647 1.00 91.31 184 LEU A C 1
ATOM 1474 O O . LEU A 1 184 ? -12.612 -4.258 -11.126 1.00 91.31 184 LEU A O 1
ATOM 1478 N N . PRO A 1 185 ? -13.995 -4.613 -12.877 1.00 91.06 185 PRO A N 1
ATOM 1479 C CA . PRO A 1 185 ? -13.604 -3.407 -13.590 1.00 91.06 185 PRO A CA 1
ATOM 1480 C C . PRO A 1 185 ? -14.122 -2.152 -12.881 1.00 91.06 185 PRO A C 1
ATOM 1482 O O . PRO A 1 185 ? -15.131 -2.192 -12.170 1.00 91.06 185 PRO A O 1
ATOM 1485 N N . CYS A 1 186 ? -13.440 -1.025 -13.087 1.00 90.19 186 CYS A N 1
ATOM 1486 C CA . CYS A 1 186 ? -13.975 0.264 -12.670 1.00 90.19 186 CYS A CA 1
ATOM 1487 C C . CYS A 1 186 ? -15.246 0.582 -13.484 1.00 90.19 186 CYS A C 1
ATOM 1489 O O . CYS A 1 186 ? -15.282 0.299 -14.686 1.00 90.19 186 CYS A O 1
ATOM 1491 N N . PRO A 1 187 ? -16.280 1.169 -12.855 1.00 88.62 187 PRO A N 1
ATOM 1492 C CA . PRO A 1 187 ? -17.494 1.560 -13.560 1.00 88.62 187 PRO A CA 1
ATOM 1493 C C . PRO A 1 187 ? -17.191 2.629 -14.616 1.00 88.62 187 PRO A C 1
ATOM 1495 O O . PRO A 1 187 ? -16.206 3.364 -14.507 1.00 88.62 187 PRO A O 1
ATOM 1498 N N . LYS A 1 188 ? -18.041 2.715 -15.640 1.00 88.81 188 LYS A N 1
ATOM 1499 C CA . LYS A 1 188 ? -17.972 3.748 -16.681 1.00 88.81 188 LYS A CA 1
ATOM 1500 C C . LYS A 1 188 ? -19.114 4.740 -16.480 1.00 88.81 188 LYS A C 1
ATOM 1502 O O . LYS A 1 188 ? -20.210 4.337 -16.102 1.00 88.81 188 LYS A O 1
ATOM 1507 N N . ASP A 1 189 ? -18.851 6.017 -16.714 1.00 85.69 189 ASP A N 1
ATOM 1508 C CA . ASP A 1 189 ? -19.880 7.049 -16.734 1.00 85.69 189 ASP A CA 1
ATOM 1509 C C . ASP A 1 189 ? -20.847 6.778 -17.893 1.00 85.69 189 ASP A C 1
ATOM 1511 O O . ASP A 1 189 ? -20.420 6.593 -19.033 1.00 85.69 189 ASP A O 1
ATOM 1515 N N . GLU A 1 190 ? -22.150 6.732 -17.615 1.00 83.06 190 GLU A N 1
ATOM 1516 C CA . GLU A 1 190 ? -23.161 6.406 -18.631 1.00 83.06 190 GLU A CA 1
ATOM 1517 C C . GLU A 1 190 ? -23.245 7.457 -19.748 1.00 83.06 190 GLU A C 1
ATOM 1519 O O . GLU A 1 190 ? -23.670 7.143 -20.861 1.00 83.06 190 GLU A O 1
ATOM 1524 N N . SER A 1 191 ? -22.854 8.704 -19.465 1.00 85.94 191 SER A N 1
ATOM 1525 C CA . SER A 1 191 ? -22.967 9.825 -20.397 1.00 85.94 191 SER A CA 1
ATOM 1526 C C . SER A 1 191 ? -21.719 10.015 -21.256 1.00 85.94 191 SER A C 1
ATOM 1528 O O . SER A 1 191 ? -21.847 10.298 -22.449 1.00 85.94 191 SER A O 1
ATOM 1530 N N . THR A 1 192 ? -20.523 9.843 -20.684 1.00 86.50 192 THR A N 1
ATOM 1531 C CA . THR A 1 192 ? -19.256 10.033 -21.411 1.00 86.50 192 THR A CA 1
ATOM 1532 C C . THR A 1 192 ? -18.615 8.722 -21.859 1.00 86.50 192 THR A C 1
ATOM 1534 O O . THR A 1 192 ? -17.833 8.716 -22.808 1.00 86.50 192 THR A O 1
ATOM 1537 N N . GLY A 1 193 ? -18.948 7.602 -21.212 1.00 83.81 193 GLY A N 1
ATOM 1538 C CA . GLY A 1 193 ? -18.276 6.315 -21.396 1.00 83.81 193 GLY A CA 1
ATOM 1539 C C . GLY A 1 193 ? -16.897 6.234 -20.730 1.00 83.81 193 GLY A C 1
ATOM 1540 O O . GLY A 1 193 ? -16.233 5.198 -20.840 1.00 83.81 193 GLY A O 1
ATOM 1541 N N . ASP A 1 194 ? -16.463 7.292 -20.039 1.00 84.12 194 ASP A N 1
ATOM 1542 C CA . ASP A 1 194 ? -15.165 7.343 -19.370 1.00 84.12 194 ASP A CA 1
ATOM 1543 C C . ASP A 1 194 ? -15.162 6.519 -18.084 1.00 84.12 194 ASP A C 1
ATOM 1545 O O . ASP A 1 194 ? -16.174 6.362 -17.407 1.00 84.12 194 ASP A O 1
ATOM 1549 N N . LEU A 1 195 ? -13.993 6.005 -17.709 1.00 85.56 195 LEU A N 1
ATOM 1550 C CA . LEU A 1 195 ? -13.837 5.242 -16.472 1.00 85.56 195 LEU A CA 1
ATOM 1551 C C . LEU A 1 195 ? -13.923 6.152 -15.247 1.00 85.56 195 LEU A C 1
ATOM 1553 O O . LEU A 1 195 ? -13.161 7.110 -15.107 1.00 85.56 195 LEU A O 1
ATOM 1557 N N . ILE A 1 196 ? -14.770 5.770 -14.298 1.00 85.12 196 ILE A N 1
ATOM 1558 C CA . ILE A 1 196 ? -14.866 6.394 -12.983 1.00 85.12 196 ILE A CA 1
ATOM 1559 C C . ILE A 1 196 ? -13.868 5.696 -12.055 1.00 85.12 196 ILE A C 1
ATOM 1561 O O . ILE A 1 196 ? -14.114 4.613 -11.518 1.00 85.12 196 ILE A O 1
ATOM 1565 N N . VAL A 1 197 ? -12.705 6.323 -11.867 1.00 83.94 197 VAL A N 1
ATOM 1566 C CA . VAL A 1 197 ? -11.609 5.774 -11.055 1.00 83.94 197 VAL A CA 1
ATOM 1567 C C . VAL A 1 197 ? -11.580 6.433 -9.678 1.00 83.94 197 VAL A C 1
ATOM 1569 O O . VAL A 1 197 ? -10.802 7.353 -9.421 1.00 83.94 197 VAL A O 1
ATOM 1572 N N . ASN A 1 198 ? -12.387 5.909 -8.758 1.00 85.81 198 ASN A N 1
ATOM 1573 C CA . ASN A 1 198 ? -12.392 6.345 -7.361 1.00 85.81 198 ASN A CA 1
ATOM 1574 C C . ASN A 1 198 ? -11.438 5.480 -6.536 1.00 85.81 198 ASN A C 1
ATOM 1576 O O . ASN A 1 198 ? -11.738 4.327 -6.234 1.00 85.81 198 ASN A O 1
ATOM 1580 N N . LYS A 1 199 ? -10.267 6.019 -6.189 1.00 86.69 199 LYS A N 1
ATOM 1581 C CA . LYS A 1 199 ? -9.270 5.312 -5.370 1.00 86.69 199 LYS A CA 1
ATOM 1582 C C . LYS A 1 199 ? -9.654 5.363 -3.893 1.00 86.69 199 LYS A C 1
ATOM 1584 O O . LYS A 1 199 ? -10.056 6.406 -3.400 1.00 86.69 199 LYS A O 1
ATOM 1589 N N . THR A 1 200 ? -9.417 4.268 -3.179 1.00 87.50 200 THR A N 1
ATOM 1590 C CA . THR A 1 200 ? -9.719 4.123 -1.739 1.00 87.50 200 THR A CA 1
ATOM 1591 C C . THR A 1 200 ? -8.599 4.618 -0.815 1.00 87.50 200 THR A C 1
ATOM 1593 O O . THR A 1 200 ? -8.676 4.474 0.399 1.00 87.50 200 THR A O 1
ATOM 1596 N N . GLY A 1 201 ? -7.493 5.126 -1.370 1.00 85.31 201 GLY A N 1
ATOM 1597 C CA . GLY A 1 201 ? -6.311 5.513 -0.589 1.00 85.31 201 GLY A CA 1
ATOM 1598 C C . GLY A 1 201 ? -5.413 4.346 -0.144 1.00 85.31 201 GLY A C 1
ATOM 1599 O O . GLY A 1 201 ? -4.407 4.575 0.518 1.00 85.31 201 GLY A O 1
ATOM 1600 N N . MET A 1 202 ? -5.693 3.107 -0.565 1.00 86.94 202 MET A N 1
ATOM 1601 C CA . MET A 1 202 ? -4.940 1.899 -0.173 1.00 86.94 202 MET A CA 1
ATOM 1602 C C . MET A 1 202 ? -3.570 1.716 -0.862 1.00 86.94 202 MET A C 1
ATOM 1604 O O . MET A 1 202 ? -2.975 0.644 -0.794 1.00 86.94 202 MET A O 1
ATOM 1608 N N . GLY A 1 203 ? -3.047 2.738 -1.548 1.00 90.38 203 GLY A N 1
ATOM 1609 C CA . GLY A 1 203 ? -1.723 2.670 -2.185 1.00 90.38 203 GLY A CA 1
ATOM 1610 C C . GLY A 1 203 ? -1.673 1.856 -3.487 1.00 90.38 203 GLY A C 1
ATOM 1611 O O . GLY A 1 203 ? -0.681 1.179 -3.753 1.00 90.38 203 GLY A O 1
ATOM 1612 N N . SER A 1 204 ? -2.711 1.935 -4.331 1.00 90.94 204 SER A N 1
ATOM 1613 C CA . SER A 1 204 ? -2.804 1.158 -5.584 1.00 90.94 204 SER A CA 1
ATOM 1614 C C . SER A 1 204 ? -1.623 1.348 -6.541 1.00 90.94 204 SER A C 1
ATOM 1616 O O . SER A 1 204 ? -1.193 0.387 -7.173 1.00 90.94 204 SER A O 1
ATOM 1618 N N . SER A 1 205 ? -1.044 2.552 -6.624 1.00 92.94 205 SER A N 1
ATOM 1619 C CA . SER A 1 205 ? 0.147 2.795 -7.451 1.00 92.94 205 SER A CA 1
ATOM 1620 C C . SER A 1 205 ? 1.389 2.087 -6.914 1.00 92.94 205 SER A C 1
ATOM 1622 O O . SER A 1 205 ? 2.173 1.574 -7.702 1.00 92.94 205 SER A O 1
ATOM 1624 N N . ALA A 1 206 ? 1.567 2.021 -5.594 1.00 95.06 206 ALA A N 1
ATOM 1625 C CA . ALA A 1 206 ? 2.687 1.304 -4.995 1.00 95.06 206 ALA A CA 1
ATOM 1626 C C . ALA A 1 206 ? 2.553 -0.209 -5.176 1.00 95.06 206 ALA A C 1
ATOM 1628 O O . ALA A 1 206 ? 3.515 -0.857 -5.576 1.00 95.06 206 ALA A O 1
ATOM 1629 N N . ALA A 1 207 ? 1.350 -0.755 -4.976 1.00 95.38 207 ALA A N 1
ATOM 1630 C CA . ALA A 1 207 ? 1.070 -2.164 -5.241 1.00 95.38 207 ALA A CA 1
ATOM 1631 C C . ALA A 1 207 ? 1.289 -2.531 -6.722 1.00 95.38 207 ALA A C 1
ATOM 1633 O O . ALA A 1 207 ? 1.876 -3.573 -7.020 1.00 95.38 207 ALA A O 1
ATOM 1634 N N . LEU A 1 208 ? 0.887 -1.653 -7.649 1.00 95.50 208 LEU A N 1
ATOM 1635 C CA . LEU A 1 208 ? 1.159 -1.805 -9.080 1.00 95.50 208 LEU A CA 1
ATOM 1636 C C . LEU A 1 208 ? 2.662 -1.855 -9.359 1.00 95.50 208 LEU A C 1
ATOM 1638 O O . LEU A 1 208 ? 3.127 -2.800 -9.989 1.00 95.50 208 LEU A O 1
ATOM 1642 N N . VAL A 1 209 ? 3.421 -0.863 -8.884 1.00 97.75 209 VAL A N 1
ATOM 1643 C CA . VAL A 1 209 ? 4.868 -0.783 -9.135 1.00 97.75 209 VAL A CA 1
ATOM 1644 C C . VAL A 1 209 ? 5.588 -1.987 -8.524 1.00 97.75 209 VAL A C 1
ATOM 1646 O O . VAL A 1 209 ? 6.327 -2.668 -9.228 1.00 97.75 209 VAL A O 1
ATOM 1649 N N . ALA A 1 210 ? 5.322 -2.306 -7.255 1.00 97.62 210 ALA A N 1
ATOM 1650 C CA . ALA A 1 210 ? 5.963 -3.418 -6.557 1.00 97.62 210 ALA A CA 1
ATOM 1651 C C . ALA A 1 210 ? 5.676 -4.777 -7.213 1.00 97.62 210 ALA A C 1
ATOM 1653 O O . ALA A 1 210 ? 6.583 -5.594 -7.372 1.00 97.62 210 ALA A O 1
ATOM 1654 N N . SER A 1 211 ? 4.429 -5.022 -7.630 1.00 96.12 211 SER A N 1
ATOM 1655 C CA . SER A 1 211 ? 4.064 -6.271 -8.309 1.00 96.12 211 SER A CA 1
ATOM 1656 C C . SER A 1 211 ? 4.669 -6.369 -9.711 1.00 96.12 211 SER A C 1
ATOM 1658 O O . SER A 1 211 ? 5.186 -7.427 -10.063 1.00 96.12 211 SER A O 1
ATOM 1660 N N . LEU A 1 212 ? 4.669 -5.280 -10.487 1.00 97.56 212 LEU A N 1
ATOM 1661 C CA . LEU A 1 212 ? 5.281 -5.223 -11.817 1.00 97.56 212 LEU A CA 1
ATOM 1662 C C . LEU A 1 212 ? 6.793 -5.472 -11.752 1.00 97.56 212 LEU A C 1
ATOM 1664 O O . LEU A 1 212 ? 7.303 -6.352 -12.445 1.00 97.56 212 LEU A O 1
ATOM 1668 N N . VAL A 1 213 ? 7.499 -4.731 -10.895 1.00 98.56 213 VAL A N 1
ATOM 1669 C CA . VAL A 1 213 ? 8.950 -4.864 -10.701 1.00 98.56 213 VAL A CA 1
ATOM 1670 C C . VAL A 1 213 ? 9.291 -6.258 -10.180 1.00 98.56 213 VAL A C 1
ATOM 1672 O O . VAL A 1 213 ? 10.155 -6.929 -10.742 1.00 98.56 213 VAL A O 1
ATOM 1675 N N . GLY A 1 214 ? 8.572 -6.734 -9.160 1.00 97.06 214 GLY A N 1
ATOM 1676 C CA . GLY A 1 214 ? 8.748 -8.073 -8.608 1.00 97.06 214 GLY A CA 1
ATOM 1677 C C . GLY A 1 214 ? 8.566 -9.178 -9.646 1.00 97.06 214 GLY A C 1
ATOM 1678 O O . GLY A 1 214 ? 9.407 -10.070 -9.759 1.00 97.06 214 GLY A O 1
ATOM 1679 N N . ALA A 1 215 ? 7.500 -9.100 -10.447 1.00 96.31 215 ALA A N 1
ATOM 1680 C CA . ALA A 1 215 ? 7.232 -10.068 -11.503 1.00 96.31 215 ALA A CA 1
ATOM 1681 C C . ALA A 1 215 ? 8.310 -10.046 -12.592 1.00 96.31 215 ALA A C 1
ATOM 1683 O O . ALA A 1 215 ? 8.725 -11.114 -13.033 1.00 96.31 215 ALA A O 1
ATOM 1684 N N . LEU A 1 216 ? 8.801 -8.868 -12.997 1.00 97.81 216 LEU A N 1
ATOM 1685 C CA . LEU A 1 216 ? 9.883 -8.744 -13.978 1.00 97.81 216 LEU A CA 1
ATOM 1686 C C . LEU A 1 216 ? 11.190 -9.348 -13.456 1.00 97.81 216 LEU A C 1
ATOM 1688 O O . LEU A 1 216 ? 11.774 -10.200 -14.125 1.00 97.81 216 LEU A O 1
ATOM 1692 N N . LEU A 1 217 ? 11.621 -8.977 -12.247 1.00 97.75 217 LEU A N 1
ATOM 1693 C CA . LEU A 1 217 ? 12.842 -9.514 -11.638 1.00 97.75 217 LEU A CA 1
ATOM 1694 C C . LEU A 1 217 ? 12.781 -11.046 -11.513 1.00 97.75 217 LEU A C 1
ATOM 1696 O O . LEU A 1 217 ? 13.731 -11.739 -11.884 1.00 97.75 217 LEU A O 1
ATOM 1700 N N . GLN A 1 218 ? 11.642 -11.581 -11.059 1.00 95.00 218 GLN A N 1
ATOM 1701 C CA . GLN A 1 218 ? 11.403 -13.022 -10.947 1.00 95.00 218 GLN A CA 1
ATOM 1702 C C . GLN A 1 218 ? 11.344 -13.711 -12.322 1.00 95.00 218 GLN A C 1
ATOM 1704 O O . GLN A 1 218 ? 11.880 -14.806 -12.493 1.00 95.00 218 GLN A O 1
ATOM 1709 N N . PHE A 1 219 ? 10.699 -13.095 -13.318 1.00 94.88 219 PHE A N 1
ATOM 1710 C CA . PHE A 1 219 ? 10.563 -13.645 -14.671 1.00 94.88 219 PHE A CA 1
ATOM 1711 C C . PHE A 1 219 ? 11.914 -13.738 -15.382 1.00 94.88 219 PHE A C 1
ATOM 1713 O O . PHE A 1 219 ? 12.207 -14.736 -16.046 1.00 94.88 219 PHE A O 1
ATOM 1720 N N . PHE A 1 220 ? 12.775 -12.738 -15.220 1.00 95.38 220 PHE A N 1
ATOM 1721 C CA . PHE A 1 220 ? 14.127 -12.784 -15.768 1.00 95.38 220 PHE A CA 1
ATOM 1722 C C . PHE A 1 220 ? 15.098 -13.608 -14.916 1.00 95.38 220 PHE A C 1
ATOM 1724 O O . PHE A 1 220 ? 16.139 -14.007 -15.429 1.00 95.38 220 PHE A O 1
ATOM 1731 N N . GLY A 1 221 ? 14.722 -13.977 -13.688 1.00 94.38 221 GLY A N 1
ATOM 1732 C CA . GLY A 1 221 ? 15.553 -14.778 -12.787 1.00 94.38 221 GLY A CA 1
ATOM 1733 C C . GLY A 1 221 ? 16.693 -13.980 -12.157 1.00 94.38 221 GLY A C 1
ATOM 1734 O O . GLY A 1 221 ? 17.702 -14.568 -11.795 1.00 94.38 221 GLY A O 1
ATOM 1735 N N . VAL A 1 222 ? 16.537 -12.655 -12.053 1.00 95.25 222 VAL A N 1
ATOM 1736 C CA . VAL A 1 222 ? 17.492 -11.762 -11.373 1.00 95.25 222 VAL A CA 1
ATOM 1737 C C . VAL A 1 222 ? 17.389 -11.908 -9.858 1.00 95.25 222 VAL A C 1
ATOM 1739 O O . VAL A 1 222 ? 18.380 -11.777 -9.152 1.00 95.25 222 VAL A O 1
ATOM 1742 N N . VAL A 1 223 ? 16.188 -12.203 -9.356 1.00 94.81 223 VAL A N 1
ATOM 1743 C CA . VAL A 1 223 ? 15.937 -12.447 -7.932 1.00 94.81 223 VAL A CA 1
ATOM 1744 C C . VAL A 1 223 ? 15.073 -13.689 -7.743 1.00 94.81 223 VAL A C 1
ATOM 1746 O O . VAL A 1 223 ? 14.343 -14.099 -8.649 1.00 94.81 223 VAL A O 1
ATOM 1749 N N . SER A 1 224 ? 15.112 -14.244 -6.533 1.00 92.50 224 SER A N 1
ATOM 1750 C CA . SER A 1 224 ? 14.164 -15.260 -6.073 1.00 92.50 224 SER A CA 1
ATOM 1751 C C . SER A 1 224 ? 13.281 -14.684 -4.971 1.00 92.50 224 SER A C 1
ATOM 1753 O O . SER A 1 224 ? 13.743 -14.442 -3.860 1.00 92.50 224 SER A O 1
ATOM 1755 N N . LEU A 1 225 ? 12.004 -14.465 -5.270 1.00 92.06 225 LEU A N 1
ATOM 1756 C CA . LEU A 1 225 ? 11.013 -13.999 -4.303 1.00 92.06 225 LEU A CA 1
ATOM 1757 C C . LEU A 1 225 ? 10.483 -15.165 -3.451 1.00 92.06 225 LEU A C 1
ATOM 1759 O O . LEU A 1 225 ? 10.468 -16.313 -3.909 1.00 92.06 225 LEU A O 1
ATOM 1763 N N . PRO A 1 226 ? 9.997 -14.898 -2.223 1.00 89.81 226 PRO A N 1
ATOM 1764 C CA . PRO A 1 226 ? 9.311 -15.908 -1.426 1.00 89.81 226 PRO A CA 1
ATOM 1765 C C . PRO A 1 226 ? 8.142 -16.512 -2.207 1.00 89.81 226 PRO A C 1
ATOM 1767 O O . PRO A 1 226 ? 7.333 -15.783 -2.780 1.00 89.81 226 PRO A O 1
ATOM 1770 N N . ALA A 1 227 ? 8.033 -17.838 -2.229 1.00 83.75 227 ALA A N 1
ATOM 1771 C CA . ALA A 1 227 ? 6.860 -18.507 -2.776 1.00 83.75 227 ALA A CA 1
ATOM 1772 C C . ALA A 1 227 ? 5.768 -18.574 -1.705 1.00 83.75 227 ALA A C 1
ATOM 1774 O O . ALA A 1 227 ? 6.056 -18.817 -0.533 1.00 83.75 227 ALA A O 1
ATOM 1775 N N . ARG A 1 228 ? 4.508 -18.401 -2.107 1.00 68.38 228 ARG A N 1
ATOM 1776 C CA . ARG A 1 228 ? 3.376 -18.705 -1.228 1.00 68.38 228 ARG A CA 1
ATOM 1777 C C . ARG A 1 228 ? 3.322 -20.225 -1.026 1.00 68.38 228 ARG A C 1
ATOM 1779 O O . ARG A 1 228 ? 2.909 -20.945 -1.933 1.00 68.38 228 ARG A O 1
ATOM 1786 N N . VAL A 1 229 ? 3.806 -20.708 0.116 1.00 55.09 229 VAL A N 1
ATOM 1787 C CA . VAL A 1 229 ? 3.494 -22.059 0.595 1.00 55.09 229 VAL A CA 1
ATOM 1788 C C . VAL A 1 229 ? 2.092 -21.958 1.182 1.00 55.09 229 VAL A C 1
ATOM 1790 O O . VAL A 1 229 ? 1.841 -21.056 1.984 1.00 55.09 229 VAL A O 1
ATOM 1793 N N . ASP A 1 230 ? 1.160 -22.788 0.717 1.00 41.06 230 ASP A N 1
ATOM 1794 C CA . ASP A 1 230 ? -0.161 -22.878 1.335 1.00 41.06 230 ASP A CA 1
ATOM 1795 C C . ASP A 1 230 ? 0.071 -23.166 2.827 1.00 41.06 230 ASP A C 1
ATOM 1797 O O . ASP A 1 230 ? 0.750 -24.129 3.179 1.00 41.06 230 ASP A O 1
ATOM 1801 N N . MET A 1 231 ? -0.359 -22.241 3.690 1.00 38.81 231 MET A N 1
ATOM 1802 C CA . MET A 1 231 ? -0.152 -22.272 5.141 1.00 38.81 231 MET A CA 1
ATOM 1803 C C . MET A 1 231 ? -1.028 -23.368 5.765 1.00 38.81 231 MET A C 1
ATOM 1805 O O . MET A 1 231 ? -1.964 -23.084 6.499 1.00 38.81 231 MET A O 1
ATOM 1809 N N . GLU A 1 232 ? -0.733 -24.620 5.444 1.00 32.78 232 GLU A N 1
ATOM 1810 C CA . GLU A 1 232 ? -1.275 -25.828 6.056 1.00 32.78 232 GLU A CA 1
ATOM 1811 C C . GLU A 1 232 ? -0.140 -26.854 6.146 1.00 32.78 232 GLU A C 1
ATOM 1813 O O . GLU A 1 232 ? -0.133 -27.844 5.434 1.00 32.78 232 GLU A O 1
ATOM 1818 N N . ASP A 1 233 ? 0.887 -26.564 6.947 1.00 31.56 233 ASP A N 1
ATOM 1819 C CA . ASP A 1 233 ? 1.511 -27.576 7.808 1.00 31.56 233 ASP A CA 1
ATOM 1820 C C . ASP A 1 233 ? 2.625 -26.957 8.658 1.00 31.56 233 ASP A C 1
ATOM 1822 O O . ASP A 1 233 ? 3.655 -26.492 8.170 1.00 31.56 233 ASP A O 1
ATOM 1826 N N . GLY A 1 234 ? 2.431 -27.002 9.977 1.00 35.06 234 GLY A N 1
ATOM 1827 C CA . GLY A 1 234 ? 3.483 -26.806 10.974 1.00 35.06 234 GLY A CA 1
ATOM 1828 C C . GLY A 1 234 ? 4.394 -28.034 11.071 1.00 35.06 234 GLY A C 1
ATOM 1829 O O . GLY A 1 234 ? 4.532 -28.610 12.148 1.00 35.06 234 GLY A O 1
ATOM 1830 N N . GLY A 1 235 ? 4.969 -28.465 9.948 1.00 31.02 235 GLY A N 1
ATOM 1831 C CA . GLY A 1 235 ? 5.871 -29.613 9.867 1.00 31.02 235 GLY A CA 1
ATOM 1832 C C . GLY A 1 235 ? 7.332 -29.175 9.819 1.00 31.02 235 GLY A C 1
ATOM 1833 O O . GLY A 1 235 ? 7.744 -28.504 8.877 1.00 31.02 235 GLY A O 1
ATOM 1834 N N . GLY A 1 236 ? 8.113 -29.559 10.833 1.00 37.34 236 GLY A N 1
ATOM 1835 C CA . GLY A 1 236 ? 9.553 -29.310 10.910 1.00 37.34 236 GLY A CA 1
ATOM 1836 C C . GLY A 1 236 ? 10.302 -29.840 9.684 1.00 37.34 236 GLY A C 1
ATOM 1837 O O . GLY A 1 236 ? 10.349 -31.047 9.452 1.00 37.34 236 GLY A O 1
ATOM 1838 N N . GLY A 1 237 ? 10.879 -28.921 8.912 1.00 33.62 237 GLY A N 1
ATOM 1839 C CA . GLY A 1 237 ? 11.860 -29.199 7.869 1.00 33.62 237 GLY A CA 1
ATOM 1840 C C . GLY A 1 237 ? 13.271 -28.910 8.382 1.00 33.62 237 GLY A C 1
ATOM 1841 O O . GLY A 1 237 ? 13.477 -27.948 9.114 1.00 33.62 237 GLY A O 1
ATOM 1842 N N . ASP A 1 238 ? 14.202 -29.779 8.002 1.00 35.28 238 ASP A N 1
ATOM 1843 C CA . ASP A 1 238 ? 15.615 -29.853 8.391 1.00 35.28 238 ASP A CA 1
ATOM 1844 C C . ASP A 1 238 ? 16.337 -28.481 8.450 1.00 35.28 238 ASP A C 1
ATOM 1846 O O . ASP A 1 238 ? 16.389 -27.738 7.468 1.00 35.28 238 ASP A O 1
ATOM 1850 N N . GLU A 1 239 ? 16.899 -28.135 9.615 1.00 43.56 239 GLU A N 1
ATOM 1851 C CA . GLU A 1 239 ? 17.415 -26.795 9.971 1.00 43.56 239 GLU A CA 1
ATOM 1852 C C . GLU A 1 239 ? 18.748 -26.409 9.291 1.00 43.56 239 GLU A C 1
ATOM 1854 O O . GLU A 1 239 ? 19.290 -25.334 9.555 1.00 43.56 239 GLU A O 1
ATOM 1859 N N . THR A 1 240 ? 19.305 -27.243 8.410 1.00 43.78 240 THR A N 1
ATOM 1860 C CA . THR A 1 240 ? 20.684 -27.059 7.918 1.00 43.78 240 THR A CA 1
ATOM 1861 C C . THR A 1 240 ? 20.816 -26.396 6.536 1.00 43.78 240 THR A C 1
ATOM 1863 O O . THR A 1 240 ? 21.872 -25.831 6.263 1.00 43.78 240 THR A O 1
ATOM 1866 N N . ASP A 1 241 ? 19.755 -26.338 5.715 1.00 48.00 241 ASP A N 1
ATOM 1867 C CA . ASP A 1 241 ? 19.773 -25.729 4.358 1.00 48.00 241 ASP A CA 1
ATOM 1868 C C . ASP A 1 241 ? 18.845 -24.491 4.208 1.00 48.00 241 ASP A C 1
ATOM 1870 O O . ASP A 1 241 ? 18.923 -23.717 3.253 1.00 48.00 241 ASP A O 1
ATOM 1874 N N . GLY A 1 242 ? 17.982 -24.225 5.197 1.00 55.62 242 GLY A N 1
ATOM 1875 C CA . GLY A 1 242 ? 17.009 -23.121 5.146 1.00 55.62 242 GLY A CA 1
ATOM 1876 C C . GLY A 1 242 ? 17.617 -21.713 5.239 1.00 55.62 242 GLY A C 1
ATOM 1877 O O . GLY A 1 242 ? 17.068 -20.759 4.690 1.00 55.62 242 GLY A O 1
ATOM 1878 N N . SER A 1 243 ? 18.780 -21.566 5.884 1.00 63.00 243 SER A N 1
ATOM 1879 C CA . SER A 1 243 ? 19.383 -20.252 6.163 1.00 63.00 243 SER A CA 1
ATOM 1880 C C . SER A 1 243 ? 19.865 -19.523 4.901 1.00 63.00 243 SER A C 1
ATOM 1882 O O . SER A 1 243 ? 19.626 -18.322 4.750 1.00 63.00 243 SER A O 1
ATOM 1884 N N . CYS A 1 244 ? 20.505 -20.245 3.971 1.00 63.81 244 CYS A N 1
ATOM 1885 C CA . CYS A 1 244 ? 21.002 -19.675 2.717 1.00 63.81 244 CYS A CA 1
ATOM 1886 C C . CYS A 1 244 ? 19.841 -19.252 1.805 1.00 63.81 244 CYS A C 1
ATOM 1888 O O . CYS A 1 244 ? 19.812 -18.124 1.313 1.00 63.81 244 CYS A O 1
ATOM 1890 N N . VAL A 1 245 ? 18.834 -20.116 1.651 1.00 66.31 245 VAL A N 1
ATOM 1891 C CA . VAL A 1 245 ? 17.645 -19.836 0.834 1.00 66.31 245 VAL A CA 1
ATOM 1892 C C . VAL A 1 245 ? 16.856 -18.644 1.385 1.00 66.31 245 VAL A C 1
ATOM 1894 O O . VAL A 1 245 ? 16.405 -17.787 0.620 1.00 66.31 245 VAL A O 1
ATOM 1897 N N . ASP A 1 246 ? 16.720 -18.541 2.706 1.00 74.56 246 ASP A N 1
ATOM 1898 C CA . ASP A 1 246 ? 16.061 -17.402 3.343 1.00 74.56 246 ASP A CA 1
ATOM 1899 C C . ASP A 1 246 ? 16.851 -16.103 3.181 1.00 74.56 246 ASP A C 1
ATOM 1901 O O . ASP A 1 246 ? 16.252 -15.042 2.992 1.00 74.56 246 ASP A O 1
ATOM 1905 N N . MET A 1 247 ? 18.185 -16.166 3.203 1.00 76.12 247 MET A N 1
ATOM 1906 C CA . MET A 1 247 ? 19.034 -15.011 2.915 1.00 76.12 247 MET A CA 1
ATOM 1907 C C . MET A 1 247 ? 18.840 -14.528 1.474 1.00 76.12 247 MET A C 1
ATOM 1909 O O . MET A 1 247 ? 18.573 -13.346 1.273 1.00 76.12 247 MET A O 1
ATOM 1913 N N . VAL A 1 248 ? 18.865 -15.436 0.491 1.00 78.00 248 VAL A N 1
ATOM 1914 C CA . VAL A 1 248 ? 18.632 -15.115 -0.931 1.00 78.00 248 VAL A CA 1
ATOM 1915 C C . VAL A 1 248 ? 17.243 -14.506 -1.148 1.00 78.00 248 VAL A C 1
ATOM 1917 O O . VAL A 1 248 ? 17.095 -13.538 -1.891 1.00 78.00 248 VAL A O 1
ATOM 1920 N N . ARG A 1 249 ? 16.210 -15.019 -0.471 1.00 84.25 249 ARG A N 1
ATOM 1921 C CA . ARG A 1 249 ? 14.848 -14.464 -0.565 1.00 84.25 249 ARG A CA 1
ATOM 1922 C C . ARG A 1 249 ? 14.729 -13.074 0.054 1.00 84.25 249 ARG A C 1
ATOM 1924 O O . ARG A 1 249 ? 14.027 -12.225 -0.493 1.00 84.25 249 ARG A O 1
ATOM 1931 N N . ARG A 1 250 ? 15.403 -12.825 1.182 1.00 86.94 250 ARG A N 1
ATOM 1932 C CA . ARG A 1 250 ? 15.463 -11.487 1.799 1.00 86.94 250 ARG A CA 1
ATOM 1933 C C . ARG A 1 250 ? 16.199 -10.499 0.902 1.00 86.94 250 ARG A C 1
ATOM 1935 O O . ARG A 1 250 ? 15.738 -9.372 0.754 1.00 86.94 250 ARG A O 1
ATOM 1942 N N . ASP A 1 251 ? 17.286 -10.938 0.277 1.00 90.88 251 ASP A N 1
ATOM 1943 C CA . ASP A 1 251 ? 18.041 -10.155 -0.699 1.00 90.88 251 ASP A CA 1
ATOM 1944 C C . ASP A 1 251 ? 17.173 -9.793 -1.915 1.00 90.88 251 ASP A C 1
ATOM 1946 O O . ASP A 1 251 ? 17.055 -8.625 -2.282 1.00 90.88 251 ASP A O 1
ATOM 1950 N N . GLY A 1 252 ? 16.436 -10.773 -2.450 1.00 94.62 252 GLY A N 1
ATOM 1951 C CA . GLY A 1 252 ? 15.483 -10.563 -3.537 1.00 94.62 252 GLY A CA 1
ATOM 1952 C C . GLY A 1 252 ? 14.367 -9.570 -3.194 1.00 94.62 252 GLY A C 1
ATOM 1953 O O . GLY A 1 252 ? 14.020 -8.730 -4.025 1.00 94.62 252 GLY A O 1
ATOM 1954 N N . LEU A 1 253 ? 13.834 -9.611 -1.965 1.00 94.81 253 LEU A N 1
ATOM 1955 C CA . LEU A 1 253 ? 12.883 -8.604 -1.478 1.00 94.81 253 LEU A CA 1
ATOM 1956 C C . LEU A 1 253 ? 13.525 -7.218 -1.332 1.00 94.81 253 LEU A C 1
ATOM 1958 O O . LEU A 1 253 ? 12.881 -6.235 -1.693 1.00 94.81 253 LEU A O 1
ATOM 1962 N N . ARG A 1 254 ? 14.776 -7.126 -0.857 1.00 95.56 254 ARG A N 1
ATOM 1963 C CA . ARG A 1 254 ? 15.514 -5.854 -0.752 1.00 95.56 254 ARG A CA 1
ATOM 1964 C C . ARG A 1 254 ? 15.692 -5.208 -2.123 1.00 95.56 254 ARG A C 1
ATOM 1966 O O . ARG A 1 254 ? 15.355 -4.038 -2.292 1.00 95.56 254 ARG A O 1
ATOM 1973 N N . ILE A 1 255 ? 16.149 -5.977 -3.111 1.00 97.38 255 ILE A N 1
ATOM 1974 C CA . ILE A 1 255 ? 16.310 -5.511 -4.495 1.00 97.38 255 ILE A CA 1
ATOM 1975 C C . ILE A 1 255 ? 14.961 -5.061 -5.066 1.00 97.38 255 ILE A C 1
ATOM 1977 O O . ILE A 1 255 ? 14.856 -3.959 -5.609 1.00 97.38 255 ILE A O 1
ATOM 1981 N N . ALA A 1 256 ? 13.910 -5.874 -4.899 1.00 97.75 256 ALA A N 1
ATOM 1982 C CA . ALA A 1 256 ? 12.570 -5.530 -5.365 1.00 97.75 256 ALA A CA 1
ATOM 1983 C C . ALA A 1 256 ? 12.046 -4.248 -4.701 1.00 97.75 256 ALA A C 1
ATOM 1985 O O . ALA A 1 256 ? 11.495 -3.397 -5.397 1.00 97.75 256 ALA A O 1
ATOM 1986 N N . HIS A 1 257 ? 12.251 -4.074 -3.393 1.00 97.31 257 HIS A N 1
ATOM 1987 C CA . HIS A 1 257 ? 11.912 -2.856 -2.659 1.00 97.31 257 HIS A CA 1
ATOM 1988 C C . HIS A 1 257 ? 12.642 -1.633 -3.213 1.00 97.31 257 HIS A C 1
ATOM 1990 O O . HIS A 1 257 ? 11.986 -0.681 -3.629 1.00 97.31 257 HIS A O 1
ATOM 1996 N N . ASN A 1 258 ? 13.974 -1.670 -3.261 1.00 97.62 258 ASN A N 1
ATOM 1997 C CA . ASN A 1 258 ? 14.792 -0.523 -3.648 1.00 97.62 258 ASN A CA 1
ATOM 1998 C C . ASN A 1 258 ? 14.481 -0.084 -5.083 1.00 97.62 258 ASN A C 1
ATOM 2000 O O . ASN A 1 258 ? 14.231 1.094 -5.341 1.00 97.62 258 ASN A O 1
ATOM 2004 N N . LEU A 1 259 ? 14.404 -1.039 -6.015 1.00 98.56 259 LEU A N 1
ATOM 2005 C CA . LEU A 1 259 ? 14.060 -0.754 -7.405 1.00 98.56 259 LEU A CA 1
ATOM 2006 C C . LEU A 1 259 ? 12.630 -0.220 -7.540 1.00 98.56 259 LEU A C 1
ATOM 2008 O O . LEU A 1 259 ? 12.417 0.778 -8.229 1.00 98.56 259 LEU A O 1
ATOM 2012 N N . SER A 1 260 ? 11.655 -0.820 -6.848 1.00 98.38 260 SER A N 1
ATOM 2013 C CA . SER A 1 260 ? 10.268 -0.330 -6.848 1.00 98.38 260 SER A CA 1
ATOM 2014 C C . SER A 1 260 ? 10.160 1.077 -6.268 1.00 98.38 260 SER A C 1
ATOM 2016 O O . SER A 1 260 ? 9.395 1.896 -6.777 1.00 98.38 260 SER A O 1
ATOM 2018 N N . GLN A 1 261 ? 10.949 1.384 -5.239 1.00 97.62 261 GLN A N 1
ATOM 2019 C CA . GLN A 1 261 ? 10.980 2.696 -4.611 1.00 97.62 261 GLN A CA 1
ATOM 2020 C C . GLN A 1 261 ? 11.501 3.758 -5.579 1.00 97.62 261 GLN A C 1
ATOM 2022 O O . GLN A 1 261 ? 10.882 4.811 -5.715 1.00 97.62 261 GLN A O 1
ATOM 2027 N N . ILE A 1 262 ? 12.592 3.473 -6.295 1.00 97.62 262 ILE A N 1
ATOM 2028 C CA . ILE A 1 262 ? 13.150 4.378 -7.310 1.00 97.62 262 ILE A CA 1
ATOM 2029 C C . ILE A 1 262 ? 12.154 4.564 -8.464 1.00 97.62 262 ILE A C 1
ATOM 2031 O O . ILE A 1 262 ? 11.888 5.698 -8.863 1.00 97.62 262 ILE A O 1
ATOM 2035 N N . CYS A 1 263 ? 11.546 3.475 -8.955 1.00 97.81 263 CYS A N 1
ATOM 2036 C CA . CYS A 1 263 ? 10.523 3.520 -10.006 1.00 97.81 263 CYS A CA 1
ATOM 2037 C C . CYS A 1 263 ? 9.329 4.391 -9.607 1.00 97.81 263 CYS A C 1
ATOM 2039 O O . CYS A 1 263 ? 8.869 5.228 -10.388 1.00 97.81 263 CYS A O 1
ATOM 2041 N N . HIS A 1 264 ? 8.837 4.223 -8.379 1.00 96.56 264 HIS A N 1
ATOM 2042 C CA . HIS A 1 264 ? 7.711 4.994 -7.868 1.00 96.56 264 HIS A CA 1
ATOM 2043 C C . HIS A 1 264 ? 8.076 6.464 -7.655 1.00 96.56 264 HIS A C 1
ATOM 2045 O O . HIS A 1 264 ? 7.316 7.323 -8.099 1.00 96.56 264 HIS A O 1
ATOM 2051 N N . CYS A 1 265 ? 9.254 6.772 -7.099 1.00 95.06 265 CYS A N 1
ATOM 2052 C CA . CYS A 1 265 ? 9.740 8.150 -6.976 1.00 95.06 265 CYS A CA 1
ATOM 2053 C C . CYS A 1 265 ? 9.861 8.832 -8.345 1.00 95.06 265 CYS A C 1
ATOM 2055 O O . CYS A 1 265 ? 9.363 9.949 -8.517 1.00 95.06 265 CYS A O 1
ATOM 2057 N N . TYR A 1 266 ? 10.442 8.143 -9.337 1.00 94.75 266 TYR A N 1
ATOM 2058 C CA . TYR A 1 266 ? 10.525 8.651 -10.704 1.00 94.75 266 TYR A CA 1
ATOM 2059 C C . TYR A 1 266 ? 9.126 8.890 -11.264 1.00 94.75 266 TYR A C 1
ATOM 2061 O O . TYR A 1 266 ? 8.856 9.980 -11.747 1.00 94.75 266 TYR A O 1
ATOM 2069 N N . ALA A 1 267 ? 8.178 7.958 -11.124 1.00 92.88 267 ALA A N 1
ATOM 2070 C CA . ALA A 1 267 ? 6.792 8.151 -11.563 1.00 92.88 267 ALA A CA 1
ATOM 2071 C C . ALA A 1 267 ? 6.032 9.261 -10.827 1.00 92.88 267 ALA A C 1
ATOM 2073 O O . ALA A 1 267 ? 5.185 9.949 -11.414 1.00 92.88 267 ALA A O 1
ATOM 2074 N N . GLN A 1 268 ? 6.331 9.480 -9.553 1.00 89.38 268 GLN A N 1
ATOM 2075 C CA . GLN A 1 268 ? 5.711 10.533 -8.769 1.00 89.38 268 GLN A CA 1
ATOM 2076 C C . GLN A 1 268 ? 6.314 11.915 -9.065 1.00 89.38 268 GLN A C 1
ATOM 2078 O O . GLN A 1 268 ? 5.605 12.908 -8.884 1.00 89.38 268 GLN A O 1
ATOM 2083 N N . GLY A 1 269 ? 7.559 11.976 -9.551 1.00 88.31 269 GLY A N 1
ATOM 2084 C CA . GLY A 1 269 ? 8.325 13.213 -9.758 1.00 88.31 269 GLY A CA 1
ATOM 2085 C C . GLY A 1 269 ? 8.794 13.846 -8.444 1.00 88.31 269 GLY A C 1
ATOM 2086 O O . GLY A 1 269 ? 8.922 15.063 -8.347 1.00 88.31 269 GLY A O 1
ATOM 2087 N N . LYS A 1 270 ? 8.910 13.037 -7.384 1.00 87.00 270 LYS A N 1
ATOM 2088 C CA . LYS A 1 270 ? 9.404 13.435 -6.057 1.00 87.00 270 LYS A CA 1
ATOM 2089 C C . LYS A 1 270 ? 9.741 12.200 -5.231 1.00 87.00 270 LYS A C 1
ATOM 2091 O O . LYS A 1 270 ? 9.154 11.139 -5.440 1.00 87.00 270 LYS A O 1
ATOM 2096 N N . VAL A 1 271 ? 10.569 12.370 -4.206 1.00 87.75 271 VAL A N 1
ATOM 2097 C CA . VAL A 1 271 ? 10.789 11.322 -3.208 1.00 87.75 271 VAL A CA 1
ATOM 2098 C C . VAL A 1 271 ? 9.662 11.348 -2.172 1.00 87.75 271 VAL A C 1
ATOM 2100 O O . VAL A 1 271 ? 9.511 12.286 -1.389 1.00 87.75 271 VAL A O 1
ATOM 2103 N N . GLY A 1 272 ? 8.828 10.307 -2.183 1.00 86.12 272 GLY A N 1
ATOM 2104 C CA . GLY A 1 272 ? 7.787 10.078 -1.179 1.00 86.12 272 GLY A CA 1
ATOM 2105 C C . GLY A 1 272 ? 8.341 9.542 0.147 1.00 86.12 272 GLY A C 1
ATOM 2106 O O . GLY A 1 272 ? 9.551 9.451 0.348 1.00 86.12 272 GLY A O 1
ATOM 2107 N N . SER A 1 273 ? 7.455 9.151 1.072 1.00 88.69 273 SER A N 1
ATOM 2108 C CA . SER A 1 273 ? 7.883 8.472 2.306 1.00 88.69 273 SER A CA 1
ATOM 2109 C C . SER A 1 273 ? 8.460 7.078 2.050 1.00 88.69 273 SER A C 1
ATOM 2111 O O . SER A 1 273 ? 9.234 6.583 2.864 1.00 88.69 273 SER A O 1
ATOM 2113 N N . GLY A 1 274 ? 8.055 6.445 0.949 1.00 93.06 274 GLY A N 1
ATOM 2114 C CA . GLY A 1 274 ? 8.371 5.060 0.609 1.00 93.06 274 GLY A CA 1
ATOM 2115 C C . GLY A 1 274 ? 7.633 4.011 1.434 1.00 93.06 274 GLY A C 1
ATOM 2116 O O . GLY A 1 274 ? 7.820 2.817 1.237 1.00 93.06 274 GLY A O 1
ATOM 2117 N N . PHE A 1 275 ? 6.757 4.441 2.347 1.00 94.25 275 PHE A N 1
ATOM 2118 C CA . PHE A 1 275 ? 5.989 3.519 3.178 1.00 94.25 275 PHE A CA 1
ATOM 2119 C C . PHE A 1 275 ? 5.041 2.646 2.350 1.00 94.25 275 PHE A C 1
ATOM 2121 O O . PHE A 1 275 ? 4.909 1.463 2.621 1.00 94.25 275 PHE A O 1
ATOM 2128 N N . ASP A 1 276 ? 4.403 3.212 1.327 1.00 94.44 276 ASP A N 1
ATOM 2129 C CA . ASP A 1 276 ? 3.464 2.504 0.458 1.00 94.44 276 ASP A CA 1
ATOM 2130 C C . ASP A 1 276 ? 4.142 1.368 -0.326 1.00 94.44 276 ASP A C 1
ATOM 2132 O O . ASP A 1 276 ? 3.623 0.252 -0.365 1.00 94.44 276 ASP A O 1
ATOM 2136 N N . ILE A 1 277 ? 5.330 1.620 -0.885 1.00 96.75 277 ILE A N 1
ATOM 2137 C CA . ILE A 1 277 ? 6.156 0.590 -1.531 1.00 96.75 277 ILE A CA 1
ATOM 2138 C C . ILE A 1 277 ? 6.663 -0.427 -0.509 1.00 96.75 277 ILE A C 1
ATOM 2140 O O . ILE A 1 277 ? 6.525 -1.630 -0.733 1.00 96.75 277 ILE A O 1
ATOM 2144 N N . SER A 1 278 ? 7.190 0.032 0.630 1.00 95.81 278 SER A N 1
ATOM 2145 C CA . SER A 1 278 ? 7.638 -0.851 1.711 1.00 95.81 278 SER A CA 1
ATOM 2146 C C . SER A 1 278 ? 6.516 -1.787 2.173 1.00 95.81 278 SER A C 1
ATOM 2148 O O . SER A 1 278 ? 6.734 -2.985 2.328 1.00 95.81 278 SER A O 1
ATOM 2150 N N . SER A 1 279 ? 5.283 -1.292 2.306 1.00 93.56 279 SER A N 1
ATOM 2151 C CA . SER A 1 279 ? 4.115 -2.107 2.667 1.00 93.56 279 SER A CA 1
ATOM 2152 C C . SER A 1 279 ? 3.733 -3.097 1.578 1.00 93.56 279 SER A C 1
ATOM 2154 O O . SER A 1 279 ? 3.418 -4.242 1.895 1.00 93.56 279 SER A O 1
ATOM 2156 N N . ALA A 1 280 ? 3.795 -2.700 0.306 1.00 94.69 280 ALA A N 1
ATOM 2157 C CA . ALA A 1 280 ? 3.532 -3.609 -0.804 1.00 94.69 280 ALA A CA 1
ATOM 2158 C C . ALA A 1 280 ? 4.567 -4.748 -0.885 1.00 94.69 280 ALA A C 1
ATOM 2160 O O . ALA A 1 280 ? 4.212 -5.874 -1.231 1.00 94.69 280 ALA A O 1
ATOM 2161 N N . VAL A 1 281 ? 5.832 -4.477 -0.540 1.00 95.38 281 VAL A N 1
ATOM 2162 C CA . VAL A 1 281 ? 6.924 -5.459 -0.633 1.00 95.38 281 VAL A CA 1
ATOM 2163 C C . VAL A 1 281 ? 7.055 -6.322 0.618 1.00 95.38 281 VAL A C 1
ATOM 2165 O O . VAL A 1 281 ? 7.122 -7.543 0.502 1.00 95.38 281 VAL A O 1
ATOM 2168 N N . TYR A 1 282 ? 7.052 -5.729 1.809 1.00 92.88 282 TYR A N 1
ATOM 2169 C CA . TYR A 1 282 ? 7.309 -6.445 3.063 1.00 92.88 282 TYR A CA 1
ATOM 2170 C C . TYR A 1 282 ? 6.039 -6.858 3.819 1.00 92.88 282 TYR A C 1
ATOM 2172 O O . TYR A 1 282 ? 6.115 -7.689 4.723 1.00 92.88 282 TYR A O 1
ATOM 2180 N N . GLY A 1 283 ? 4.867 -6.335 3.448 1.00 90.75 283 GLY A N 1
ATOM 2181 C CA . GLY A 1 283 ? 3.608 -6.608 4.143 1.00 90.75 283 GLY A CA 1
ATOM 2182 C C . GLY A 1 283 ? 3.476 -5.799 5.434 1.00 90.75 283 GLY A C 1
ATOM 2183 O O . GLY A 1 283 ? 3.847 -4.625 5.479 1.00 90.75 283 GLY A O 1
ATOM 2184 N N . THR A 1 284 ? 2.928 -6.393 6.495 1.00 88.69 284 THR A N 1
ATOM 2185 C CA . THR A 1 284 ? 2.715 -5.697 7.778 1.00 88.69 284 THR A CA 1
ATOM 2186 C C . THR A 1 284 ? 4.040 -5.473 8.519 1.00 88.69 284 THR A C 1
ATOM 2188 O O . THR A 1 284 ? 4.743 -6.423 8.867 1.00 88.69 284 THR A O 1
ATOM 2191 N N . HIS A 1 285 ? 4.386 -4.211 8.787 1.00 91.75 285 HIS A N 1
ATOM 2192 C CA . HIS A 1 285 ? 5.648 -3.841 9.434 1.00 91.75 285 HIS A CA 1
ATOM 2193 C C . HIS A 1 285 ? 5.594 -2.445 10.078 1.00 91.75 285 HIS A C 1
ATOM 2195 O O . HIS A 1 285 ? 4.685 -1.651 9.827 1.00 91.75 285 HIS A O 1
ATOM 2201 N N . ILE A 1 286 ? 6.603 -2.145 10.894 1.00 93.25 286 ILE A N 1
ATOM 2202 C CA . ILE A 1 286 ? 6.949 -0.807 11.377 1.00 93.25 286 ILE A CA 1
ATOM 2203 C C . ILE A 1 286 ? 8.044 -0.251 10.466 1.00 93.25 286 ILE A C 1
ATOM 2205 O O . ILE A 1 286 ? 9.031 -0.936 10.195 1.00 93.25 286 ILE A O 1
ATOM 2209 N N . TYR A 1 287 ? 7.874 0.991 10.013 1.00 94.00 287 TYR A N 1
ATOM 2210 C CA . TYR A 1 287 ? 8.727 1.609 9.002 1.00 94.00 287 TYR A CA 1
ATOM 2211 C C . TYR A 1 287 ? 9.329 2.936 9.459 1.00 94.00 287 TYR A C 1
ATOM 2213 O O . TYR A 1 287 ? 8.624 3.786 10.012 1.00 94.00 287 TYR A O 1
ATOM 2221 N N . THR A 1 288 ? 10.599 3.151 9.119 1.00 93.56 288 THR A N 1
ATOM 2222 C CA . THR A 1 288 ? 11.228 4.478 9.114 1.00 93.56 288 THR A CA 1
ATOM 2223 C C . THR A 1 288 ? 11.720 4.782 7.708 1.00 93.56 288 THR A C 1
ATOM 2225 O O . THR A 1 288 ? 12.394 3.958 7.097 1.00 93.56 288 THR A O 1
ATOM 2228 N N . ARG A 1 289 ? 11.378 5.975 7.213 1.00 91.88 289 ARG A N 1
ATOM 2229 C CA . ARG A 1 289 ? 11.746 6.476 5.883 1.00 91.88 289 ARG A CA 1
ATOM 2230 C C . ARG A 1 289 ? 13.268 6.616 5.728 1.00 91.88 289 ARG A C 1
ATOM 2232 O O . ARG A 1 289 ? 13.916 7.080 6.661 1.00 91.88 289 ARG A O 1
ATOM 2239 N N . PHE A 1 290 ? 13.772 6.295 4.535 1.00 92.62 290 PHE A N 1
ATOM 2240 C CA . PHE A 1 290 ? 15.154 6.546 4.107 1.00 92.62 290 PHE A CA 1
ATOM 2241 C C . PHE A 1 290 ? 15.451 8.040 3.857 1.00 92.62 290 PHE A C 1
ATOM 2243 O O . PHE A 1 290 ? 14.554 8.850 3.613 1.00 92.62 290 PHE A O 1
ATOM 2250 N N . SER A 1 291 ? 16.721 8.421 3.866 1.00 90.94 291 SER A N 1
ATOM 2251 C CA . SER A 1 291 ? 17.198 9.772 3.585 1.00 90.94 291 SER A CA 1
ATOM 2252 C C . SER A 1 291 ? 16.872 10.210 2.151 1.00 90.94 291 SER A C 1
ATOM 2254 O O . SER A 1 291 ? 17.286 9.589 1.181 1.00 90.94 291 SER A O 1
ATOM 2256 N N . GLU A 1 292 ? 16.144 11.322 2.007 1.00 84.94 292 GLU A N 1
ATOM 2257 C CA . GLU A 1 292 ? 15.641 11.834 0.715 1.00 84.94 292 GLU A CA 1
ATOM 2258 C C . GLU A 1 292 ? 16.759 12.105 -0.306 1.00 84.94 292 GLU A C 1
ATOM 2260 O O . GLU A 1 292 ? 16.684 11.636 -1.443 1.00 84.94 292 GLU A O 1
ATOM 2265 N N . ALA A 1 293 ? 17.856 12.716 0.154 1.00 85.25 293 ALA A N 1
ATOM 2266 C CA . ALA A 1 293 ? 19.016 13.058 -0.670 1.00 85.25 293 ALA A CA 1
ATOM 2267 C C . ALA A 1 293 ? 19.688 11.849 -1.345 1.00 85.25 293 ALA A C 1
ATOM 2269 O O . ALA A 1 293 ? 20.431 12.024 -2.305 1.00 85.25 293 ALA A O 1
ATOM 2270 N N . PHE A 1 294 ? 19.437 10.632 -0.851 1.00 85.88 294 PHE A N 1
ATOM 2271 C CA . PHE A 1 294 ? 20.043 9.412 -1.372 1.00 85.88 294 PHE A CA 1
ATOM 2272 C C . PHE A 1 294 ? 19.547 9.051 -2.782 1.00 85.88 294 PHE A C 1
ATOM 2274 O O . PHE A 1 294 ? 20.297 8.503 -3.584 1.00 85.88 294 PHE A O 1
ATOM 2281 N N . VAL A 1 295 ? 18.288 9.375 -3.103 1.00 88.94 295 VAL A N 1
ATOM 2282 C CA . VAL A 1 295 ? 17.664 9.038 -4.397 1.00 88.94 295 VAL A CA 1
ATOM 2283 C C . VAL A 1 295 ? 17.524 10.269 -5.302 1.00 88.94 295 VAL A C 1
ATOM 2285 O O . VAL A 1 295 ? 17.503 10.122 -6.524 1.00 88.94 295 VAL A O 1
ATOM 2288 N N . ASP A 1 296 ? 17.475 11.476 -4.728 1.00 89.12 296 ASP A N 1
ATOM 2289 C CA . ASP A 1 296 ? 17.255 12.736 -5.455 1.00 89.12 296 ASP A CA 1
ATOM 2290 C C . ASP A 1 296 ? 18.218 12.941 -6.636 1.00 89.12 296 ASP A C 1
ATOM 2292 O O . ASP A 1 296 ? 17.766 13.234 -7.742 1.00 89.12 296 ASP A O 1
ATOM 2296 N N . GLU A 1 297 ? 19.527 12.719 -6.445 1.00 89.06 297 GLU A N 1
ATOM 2297 C CA . GLU A 1 297 ? 20.526 12.941 -7.506 1.00 89.06 297 GLU A CA 1
ATOM 2298 C C . GLU A 1 297 ? 20.251 12.071 -8.744 1.00 89.06 297 GLU A C 1
ATOM 2300 O O . GLU A 1 297 ? 20.380 12.520 -9.886 1.00 89.06 297 GLU A O 1
ATOM 2305 N N . PHE A 1 298 ? 19.853 10.813 -8.535 1.00 92.25 298 PHE A N 1
ATOM 2306 C CA . PHE A 1 298 ? 19.509 9.918 -9.636 1.00 92.25 298 PHE A CA 1
ATOM 2307 C C . PHE A 1 298 ? 18.250 10.399 -10.371 1.00 92.25 298 PHE A C 1
ATOM 2309 O O . PHE A 1 298 ? 18.220 10.394 -11.604 1.00 92.25 298 PHE A O 1
ATOM 2316 N N . LEU A 1 299 ? 17.232 10.848 -9.627 1.00 91.94 299 LEU A N 1
ATOM 2317 C CA . LEU A 1 299 ? 15.965 11.321 -10.189 1.00 91.94 299 LEU A CA 1
ATOM 2318 C C . LEU A 1 299 ? 16.145 12.571 -11.057 1.00 91.94 299 LEU A C 1
ATOM 2320 O O . LEU A 1 299 ? 15.611 12.629 -12.164 1.00 91.94 299 LEU A O 1
ATOM 2324 N N . GLU A 1 300 ? 16.936 13.542 -10.602 1.00 90.56 300 GLU A N 1
ATOM 2325 C CA . GLU A 1 300 ? 17.216 14.763 -11.366 1.00 90.56 300 GLU A CA 1
ATOM 2326 C C . GLU A 1 300 ? 17.898 14.457 -12.708 1.00 90.56 300 GLU A C 1
ATOM 2328 O O . GLU A 1 300 ? 17.567 15.053 -13.741 1.00 90.56 300 GLU A O 1
ATOM 2333 N N . ARG A 1 301 ? 18.822 13.488 -12.722 1.00 90.12 301 ARG A N 1
ATOM 2334 C CA . ARG A 1 301 ? 19.539 13.074 -13.936 1.00 90.12 301 ARG A CA 1
ATOM 2335 C C . ARG A 1 301 ? 18.629 12.348 -14.924 1.00 90.12 301 ARG A C 1
ATOM 2337 O O . ARG A 1 301 ? 18.635 12.692 -16.106 1.00 90.12 301 ARG A O 1
ATOM 2344 N N . VAL A 1 302 ? 17.828 11.381 -14.461 1.00 89.19 302 VAL A N 1
ATOM 2345 C CA . VAL A 1 302 ? 16.911 10.650 -15.355 1.00 89.19 302 VAL A CA 1
ATOM 2346 C C . VAL A 1 302 ? 15.833 11.581 -15.921 1.00 89.19 302 VAL A C 1
ATOM 2348 O O . VAL A 1 302 ? 15.539 11.520 -17.116 1.00 89.19 302 VAL A O 1
ATOM 2351 N N . GLU A 1 303 ? 15.312 12.524 -15.130 1.00 86.38 303 GLU A N 1
ATOM 2352 C CA . GLU A 1 303 ? 14.371 13.533 -15.628 1.00 86.38 303 GLU A CA 1
ATOM 2353 C C . GLU A 1 303 ? 15.002 14.471 -16.660 1.00 86.38 303 GLU A C 1
ATOM 2355 O O . GLU A 1 303 ? 14.359 14.779 -17.663 1.00 86.38 303 GLU A O 1
ATOM 2360 N N . SER A 1 304 ? 16.250 14.899 -16.451 1.00 83.75 304 SER A N 1
ATOM 2361 C CA . SER A 1 304 ? 16.962 15.763 -17.400 1.00 83.75 304 SER A CA 1
ATOM 2362 C C . SER A 1 304 ? 17.186 15.054 -18.737 1.00 83.75 304 SER A C 1
ATOM 2364 O O . SER A 1 304 ? 16.848 15.607 -19.777 1.00 83.75 304 SER A O 1
ATOM 2366 N N . SER A 1 305 ? 17.617 13.788 -18.707 1.00 77.12 305 SER A N 1
ATOM 2367 C CA . SER A 1 305 ? 17.795 12.979 -19.924 1.00 77.12 305 SER A CA 1
ATOM 2368 C C . SER A 1 305 ? 16.491 12.728 -20.692 1.00 77.12 305 SER A C 1
ATOM 2370 O O . SER A 1 305 ? 16.501 12.596 -21.912 1.00 77.12 305 SER A O 1
ATOM 2372 N N . SER A 1 306 ? 15.349 12.717 -19.993 1.00 68.69 306 SER A N 1
ATOM 2373 C CA . SER A 1 306 ? 14.031 12.535 -20.612 1.00 68.69 306 SER A CA 1
ATOM 2374 C C . SER A 1 306 ? 13.545 13.792 -21.352 1.00 68.69 306 SER A C 1
ATOM 2376 O O . SER A 1 306 ? 12.662 13.694 -22.195 1.00 68.69 306 SER A O 1
ATOM 2378 N N . ARG A 1 307 ? 14.079 14.984 -21.035 1.00 59.34 307 ARG A N 1
ATOM 2379 C CA . ARG A 1 307 ? 13.658 16.265 -21.643 1.00 59.34 307 ARG A CA 1
ATOM 2380 C C . ARG A 1 307 ? 14.349 16.575 -22.971 1.00 59.34 307 ARG A C 1
ATOM 2382 O O . ARG A 1 307 ? 13.845 17.410 -23.717 1.00 59.34 307 ARG A O 1
ATOM 2389 N N . ASP A 1 308 ? 15.461 15.907 -23.264 1.00 50.50 308 ASP A N 1
ATOM 2390 C CA . ASP A 1 308 ? 16.227 16.104 -24.500 1.00 50.50 308 ASP A CA 1
ATOM 2391 C C . ASP A 1 308 ? 15.654 15.306 -25.695 1.00 50.50 308 ASP A C 1
ATOM 2393 O O . ASP A 1 308 ? 16.049 15.521 -26.844 1.00 50.50 308 ASP A O 1
ATOM 2397 N N . GLY A 1 309 ? 14.680 14.418 -25.452 1.00 49.06 309 GLY A N 1
ATOM 2398 C CA . GLY A 1 309 ? 13.952 13.672 -26.481 1.00 49.06 309 GLY A CA 1
ATOM 2399 C C . GLY A 1 309 ? 12.775 14.456 -27.075 1.00 49.06 309 GLY A C 1
ATOM 2400 O O . GLY A 1 309 ? 11.967 15.044 -26.360 1.00 49.06 309 GLY A O 1
ATOM 2401 N N . LYS A 1 310 ? 12.631 14.445 -28.406 1.00 40.78 310 LYS A N 1
ATOM 2402 C CA . LYS A 1 310 ? 11.389 14.866 -29.078 1.00 40.78 310 LYS A CA 1
ATOM 2403 C C . LYS A 1 310 ? 10.385 13.703 -29.049 1.00 40.78 310 LYS A C 1
ATOM 2405 O O . LYS A 1 310 ? 10.550 12.777 -29.833 1.00 40.78 310 LYS A O 1
ATOM 2410 N N . GLY A 1 311 ? 9.349 13.776 -28.211 1.00 57.00 311 GLY A N 1
ATOM 2411 C CA . GLY A 1 311 ? 8.209 12.836 -28.201 1.00 57.00 311 GLY A CA 1
ATOM 2412 C C . GLY A 1 311 ? 8.021 12.078 -26.880 1.00 57.00 311 GLY A C 1
ATOM 2413 O O . GLY A 1 311 ? 8.785 12.281 -25.943 1.00 57.00 311 GLY A O 1
ATOM 2414 N N . ASP A 1 312 ? 7.019 11.194 -26.822 1.00 64.44 312 ASP A N 1
ATOM 2415 C CA . ASP A 1 312 ? 6.692 10.330 -25.664 1.00 64.44 312 ASP A CA 1
ATOM 2416 C C . ASP A 1 312 ? 7.665 9.135 -25.488 1.00 64.44 312 ASP A C 1
ATOM 2418 O O . ASP A 1 312 ? 7.388 8.176 -24.765 1.00 64.44 312 ASP A O 1
ATOM 2422 N N . ASP A 1 313 ? 8.822 9.181 -26.152 1.00 78.00 313 ASP A N 1
ATOM 2423 C CA . ASP A 1 313 ? 9.852 8.144 -26.137 1.00 78.00 313 ASP A CA 1
ATOM 2424 C C . ASP A 1 313 ? 10.672 8.191 -24.841 1.00 78.00 313 ASP A C 1
ATOM 2426 O O . ASP A 1 313 ? 11.347 9.181 -24.551 1.00 78.00 313 ASP A O 1
ATOM 2430 N N . LEU A 1 314 ? 10.712 7.082 -24.100 1.00 87.94 314 LEU A N 1
ATOM 2431 C CA . LEU A 1 314 ? 11.566 6.949 -22.920 1.00 87.94 314 LEU A CA 1
ATOM 2432 C C . LEU A 1 314 ? 12.854 6.195 -23.251 1.00 87.94 314 LEU A C 1
ATOM 2434 O O . LEU A 1 314 ? 12.829 5.166 -23.927 1.00 87.94 314 LEU A O 1
ATOM 2438 N N . GLN A 1 315 ? 13.986 6.679 -22.741 1.00 91.12 315 GLN A N 1
ATOM 2439 C CA . GLN A 1 315 ? 15.301 6.081 -22.980 1.00 91.12 315 GLN A CA 1
ATOM 2440 C C . GLN A 1 315 ? 16.113 5.999 -21.689 1.00 91.12 315 GLN A C 1
ATOM 2442 O O . GLN A 1 315 ? 15.962 6.829 -20.793 1.00 91.12 315 GLN A O 1
ATOM 2447 N N . LEU A 1 316 ? 16.986 4.998 -21.603 1.00 91.94 316 LEU A N 1
ATOM 2448 C CA . LEU A 1 316 ? 17.943 4.839 -20.514 1.00 91.94 316 LEU A CA 1
ATOM 2449 C C . LEU A 1 316 ? 19.350 4.687 -21.099 1.00 91.94 316 LEU A C 1
ATOM 2451 O O . LEU A 1 316 ? 19.582 3.789 -21.910 1.00 91.94 316 LEU A O 1
ATOM 2455 N N . SER A 1 317 ? 20.276 5.560 -20.694 1.00 92.00 317 SER A N 1
ATOM 2456 C CA . SER A 1 317 ? 21.684 5.498 -21.105 1.00 92.00 317 SER A CA 1
ATOM 2457 C C . SER A 1 317 ? 22.493 4.489 -20.284 1.00 92.00 317 SER A C 1
ATOM 2459 O O . SER A 1 317 ? 22.070 4.059 -19.202 1.00 92.00 317 SER A O 1
ATOM 2461 N N . GLY A 1 318 ? 23.681 4.135 -20.775 1.00 90.00 318 GLY A N 1
ATOM 2462 C CA . GLY A 1 318 ? 24.639 3.269 -20.097 1.00 90.00 318 GLY A CA 1
ATOM 2463 C C . GLY A 1 318 ? 25.034 3.812 -18.728 1.00 90.00 318 GLY A C 1
ATOM 2464 O O . GLY A 1 318 ? 24.948 3.075 -17.739 1.00 90.00 318 GLY A O 1
ATOM 2465 N N . GLU A 1 319 ? 25.338 5.108 -18.628 1.00 91.50 319 GLU A N 1
ATOM 2466 C CA . GLU A 1 319 ? 25.660 5.757 -17.351 1.00 91.50 319 GLU A CA 1
ATOM 2467 C C . GLU A 1 319 ? 24.487 5.686 -16.354 1.00 91.50 319 GLU A C 1
ATOM 2469 O O . GLU A 1 319 ? 24.657 5.272 -15.202 1.00 91.50 319 GLU A O 1
ATOM 2474 N N . LEU A 1 320 ? 23.263 6.023 -16.786 1.00 93.50 320 LEU A N 1
ATOM 2475 C CA . LEU A 1 320 ? 22.087 5.964 -15.909 1.00 93.50 320 LEU A CA 1
ATOM 2476 C C . LEU A 1 320 ? 21.784 4.531 -15.461 1.00 93.50 320 LEU A C 1
ATOM 2478 O O . LEU A 1 320 ? 21.460 4.315 -14.294 1.00 93.50 320 LEU A O 1
ATOM 2482 N N . SER A 1 321 ? 21.934 3.542 -16.344 1.00 94.31 321 SER A N 1
ATOM 2483 C CA . SER A 1 321 ? 21.752 2.132 -15.985 1.00 94.31 321 SER A CA 1
ATOM 2484 C C . SER A 1 321 ? 22.779 1.660 -14.950 1.00 94.31 321 SER A C 1
ATOM 2486 O O . SER A 1 321 ? 22.424 0.944 -14.013 1.00 94.31 321 SER A O 1
ATOM 2488 N N . ARG A 1 322 ? 24.040 2.110 -15.050 1.00 94.25 322 ARG A N 1
ATOM 2489 C CA . ARG A 1 322 ? 25.091 1.780 -14.078 1.00 94.25 322 ARG A CA 1
ATOM 2490 C C . ARG A 1 322 ? 24.795 2.395 -12.717 1.00 94.25 322 ARG A C 1
ATOM 2492 O O . ARG A 1 322 ? 24.877 1.701 -11.704 1.00 94.25 322 ARG A O 1
ATOM 2499 N N . ARG A 1 323 ? 24.402 3.671 -12.695 1.00 95.12 323 ARG A N 1
ATOM 2500 C CA . ARG A 1 323 ? 23.984 4.356 -11.463 1.00 95.12 323 ARG A CA 1
ATOM 2501 C C . ARG A 1 323 ? 22.775 3.692 -10.826 1.00 95.12 323 ARG A C 1
ATOM 2503 O O . ARG A 1 323 ? 22.761 3.526 -9.613 1.00 95.12 323 ARG A O 1
ATOM 2510 N N . LEU A 1 324 ? 21.795 3.277 -11.629 1.00 97.06 324 LEU A N 1
ATOM 2511 C CA . LEU A 1 324 ? 20.625 2.558 -11.139 1.00 97.06 324 LEU A CA 1
ATOM 2512 C C . LEU A 1 324 ? 21.030 1.251 -10.446 1.00 97.06 324 LEU A C 1
ATOM 2514 O O . LEU A 1 324 ? 20.574 0.994 -9.336 1.00 97.06 324 LEU A O 1
ATOM 2518 N N . VAL A 1 325 ? 21.911 0.452 -11.058 1.00 96.81 325 VAL A N 1
ATOM 2519 C CA . VAL A 1 325 ? 22.419 -0.791 -10.450 1.00 96.81 325 VAL A CA 1
ATOM 2520 C C . VAL A 1 325 ? 23.149 -0.511 -9.135 1.00 96.81 325 VAL A C 1
ATOM 2522 O O . VAL A 1 325 ? 22.869 -1.179 -8.140 1.00 96.81 325 VAL A O 1
ATOM 2525 N N . ALA A 1 326 ? 24.026 0.496 -9.099 1.00 96.44 326 ALA A N 1
ATOM 2526 C CA . ALA A 1 326 ? 24.727 0.892 -7.877 1.00 96.44 326 ALA A CA 1
ATOM 2527 C C . ALA A 1 326 ? 23.754 1.334 -6.770 1.00 96.44 326 ALA A C 1
ATOM 2529 O O . ALA A 1 326 ? 23.899 0.923 -5.624 1.00 96.44 326 ALA A O 1
ATOM 2530 N N . LEU A 1 327 ? 22.730 2.120 -7.115 1.00 96.19 327 LEU A N 1
ATOM 2531 C CA . LEU A 1 327 ? 21.745 2.634 -6.165 1.00 96.19 327 LEU A CA 1
ATOM 2532 C C . LEU A 1 327 ? 20.830 1.531 -5.608 1.00 96.19 327 LEU A C 1
ATOM 2534 O O . LEU A 1 327 ? 20.559 1.492 -4.408 1.00 96.19 327 LEU A O 1
ATOM 2538 N N . VAL A 1 328 ? 20.360 0.619 -6.465 1.00 97.38 328 VAL A N 1
ATOM 2539 C CA . VAL A 1 328 ? 19.494 -0.504 -6.063 1.00 97.38 328 VAL A CA 1
ATOM 2540 C C . VAL A 1 328 ? 20.234 -1.465 -5.135 1.00 97.38 328 VAL A C 1
ATOM 2542 O O . VAL A 1 328 ? 19.661 -1.903 -4.136 1.00 97.38 328 VAL A O 1
ATOM 2545 N N . ASN A 1 329 ? 21.495 -1.767 -5.452 1.00 95.94 329 ASN A N 1
ATOM 2546 C CA . ASN A 1 329 ? 22.310 -2.741 -4.725 1.00 95.94 329 ASN A CA 1
ATOM 2547 C C . ASN A 1 329 ? 23.088 -2.135 -3.546 1.00 95.94 329 ASN A C 1
ATOM 2549 O O . ASN A 1 329 ? 23.829 -2.858 -2.889 1.00 95.94 329 ASN A O 1
ATOM 2553 N N . SER A 1 330 ? 22.950 -0.834 -3.288 1.00 94.50 330 SER A N 1
ATOM 2554 C CA . SER A 1 330 ? 23.639 -0.169 -2.184 1.00 94.50 330 SER A CA 1
ATOM 2555 C C . SER A 1 330 ? 23.126 -0.646 -0.822 1.00 94.50 330 SER A C 1
ATOM 2557 O O . SER A 1 330 ? 21.922 -0.816 -0.622 1.00 94.50 330 SER A O 1
ATOM 2559 N N . ASP A 1 331 ? 24.041 -0.777 0.137 1.00 88.56 331 ASP A N 1
ATOM 2560 C CA . ASP A 1 331 ? 23.735 -1.018 1.551 1.00 88.56 331 ASP A CA 1
ATOM 2561 C C . ASP A 1 331 ? 23.531 0.291 2.344 1.00 88.56 331 ASP A C 1
ATOM 2563 O O . ASP A 1 331 ? 23.289 0.263 3.548 1.00 88.56 331 ASP A O 1
ATOM 2567 N N . GLU A 1 332 ? 23.612 1.455 1.687 1.00 91.00 332 GLU A N 1
ATOM 2568 C CA . GLU A 1 332 ? 23.469 2.779 2.319 1.00 91.00 332 GLU A CA 1
ATOM 2569 C C . GLU A 1 332 ? 22.006 3.202 2.555 1.00 91.00 332 GLU A C 1
ATOM 2571 O O . GLU A 1 332 ? 21.752 4.268 3.117 1.00 91.00 332 GLU A O 1
ATOM 2576 N N . TRP A 1 333 ? 21.032 2.375 2.158 1.00 92.50 333 TRP A N 1
ATOM 2577 C CA . TRP A 1 333 ? 19.619 2.607 2.462 1.00 92.50 333 TRP A CA 1
ATOM 2578 C C . TRP A 1 333 ? 19.389 2.572 3.982 1.00 92.50 333 TRP A C 1
ATOM 2580 O O . TRP A 1 333 ? 19.383 1.515 4.606 1.00 92.50 333 TRP A O 1
ATOM 2590 N N . ASP A 1 334 ? 19.132 3.734 4.580 1.00 92.06 334 ASP A N 1
ATOM 2591 C CA . ASP A 1 334 ? 18.953 3.931 6.026 1.00 92.06 334 ASP A CA 1
ATOM 2592 C C . ASP A 1 334 ? 17.493 3.783 6.502 1.00 92.06 334 ASP A C 1
ATOM 2594 O O . ASP A 1 334 ? 17.165 4.098 7.651 1.00 92.06 334 ASP A O 1
ATOM 2598 N N . CYS A 1 335 ? 16.592 3.290 5.645 1.00 93.06 335 CYS A N 1
ATOM 2599 C CA . CYS A 1 335 ? 15.246 2.921 6.076 1.00 93.06 335 CYS A CA 1
ATOM 2600 C C . CYS A 1 335 ? 15.273 1.715 7.024 1.00 93.06 335 CYS A C 1
ATOM 2602 O O . CYS A 1 335 ? 16.058 0.783 6.858 1.00 93.06 335 CYS A O 1
ATOM 2604 N N . THR A 1 336 ? 14.342 1.679 7.977 1.00 93.00 336 THR A N 1
ATOM 2605 C CA . THR A 1 336 ? 14.173 0.526 8.875 1.00 93.00 336 THR A CA 1
ATOM 2606 C C . THR A 1 336 ? 12.847 -0.164 8.603 1.00 93.00 336 THR A C 1
ATOM 2608 O O . THR A 1 336 ? 11.810 0.500 8.624 1.00 93.00 336 THR A O 1
ATOM 2611 N N . VAL A 1 337 ? 12.869 -1.485 8.440 1.00 92.44 337 VAL A N 1
ATOM 2612 C CA . VAL A 1 337 ? 11.680 -2.328 8.269 1.00 92.44 337 VAL A CA 1
ATOM 2613 C C . VAL A 1 337 ? 11.688 -3.392 9.360 1.00 92.44 337 VAL A C 1
ATOM 2615 O O . VAL A 1 337 ? 12.507 -4.307 9.331 1.00 92.44 337 VAL A O 1
ATOM 2618 N N . THR A 1 338 ? 10.770 -3.285 10.318 1.00 91.44 338 THR A N 1
ATOM 2619 C CA . THR A 1 338 ? 10.630 -4.267 11.402 1.00 91.44 338 THR A CA 1
ATOM 2620 C C . THR A 1 338 ? 9.296 -4.996 11.251 1.00 91.44 338 THR A C 1
ATOM 2622 O O . THR A 1 338 ? 8.257 -4.347 11.397 1.00 91.44 338 THR A O 1
ATOM 2625 N N . PRO A 1 339 ? 9.280 -6.311 10.958 1.00 89.06 339 PRO A N 1
ATOM 2626 C CA . PRO A 1 339 ? 8.042 -7.074 10.816 1.00 89.06 339 PRO A CA 1
ATOM 2627 C C . PRO A 1 339 ? 7.132 -6.942 12.037 1.00 89.06 339 PRO A C 1
ATOM 2629 O O . PRO A 1 339 ? 7.599 -6.921 13.175 1.00 89.06 339 PRO A O 1
ATOM 2632 N N . PHE A 1 340 ? 5.826 -6.866 11.794 1.00 87.19 340 PHE A N 1
ATOM 2633 C CA . PHE A 1 340 ? 4.825 -6.715 12.844 1.00 87.19 340 PHE A CA 1
ATOM 2634 C C . PHE A 1 340 ? 3.546 -7.475 12.485 1.00 87.19 340 PHE A C 1
ATOM 2636 O O . PHE A 1 340 ? 3.235 -7.690 11.315 1.00 87.19 340 PHE A O 1
ATOM 2643 N N . SER A 1 341 ? 2.781 -7.876 13.494 1.00 88.19 341 SER A N 1
ATOM 2644 C CA . SER A 1 341 ? 1.434 -8.420 13.323 1.00 88.19 341 SER A CA 1
ATOM 2645 C C . SER A 1 341 ? 0.563 -7.984 14.470 1.00 88.19 341 SER A C 1
ATOM 2647 O O . SER A 1 341 ? 1.024 -7.903 15.609 1.00 88.19 341 SER A O 1
ATOM 2649 N N . LEU A 1 342 ? -0.712 -7.755 14.179 1.00 90.12 342 LEU A N 1
ATOM 2650 C CA . LEU A 1 342 ? -1.668 -7.564 15.252 1.00 90.12 342 LEU A CA 1
ATOM 2651 C C . LEU A 1 342 ? -1.809 -8.865 16.059 1.00 90.12 342 LEU A C 1
ATOM 2653 O O . LEU A 1 342 ? -1.862 -9.944 15.464 1.00 90.12 342 LEU A O 1
ATOM 2657 N N . PRO A 1 343 ? -1.874 -8.773 17.398 1.00 90.56 343 PRO A N 1
ATOM 2658 C CA . PRO A 1 343 ? -2.125 -9.924 18.252 1.00 90.56 343 PRO A CA 1
ATOM 2659 C C . PRO A 1 343 ? -3.389 -10.684 17.833 1.00 90.56 343 PRO A C 1
ATOM 2661 O O . PRO A 1 343 ? -4.411 -10.043 17.563 1.00 90.56 343 PRO A O 1
ATOM 2664 N N . PRO A 1 344 ? -3.377 -12.029 17.836 1.00 90.50 344 PRO A N 1
ATOM 2665 C CA . PRO A 1 344 ? -4.571 -12.818 17.558 1.00 90.50 344 PRO A CA 1
ATOM 2666 C C . PRO A 1 344 ? -5.743 -12.412 18.459 1.00 90.50 344 PRO A C 1
ATOM 2668 O O . PRO A 1 344 ? -5.615 -12.381 19.682 1.00 90.50 344 PRO A O 1
ATOM 2671 N N . GLY A 1 345 ? -6.891 -12.113 17.850 1.00 93.00 345 GLY A N 1
ATOM 2672 C CA . GLY A 1 345 ? -8.070 -11.580 18.542 1.00 93.00 345 GLY A CA 1
ATOM 2673 C C . GLY A 1 345 ? -8.243 -10.065 18.403 1.00 93.00 345 GLY A C 1
ATOM 2674 O O . GLY A 1 345 ? -9.331 -9.566 18.689 1.00 93.00 345 GLY A O 1
ATOM 2675 N N . LEU A 1 346 ? -7.228 -9.341 17.916 1.00 95.62 346 LEU A N 1
ATOM 2676 C CA . LEU A 1 346 ? -7.387 -7.998 17.362 1.00 95.62 346 LEU A CA 1
ATOM 2677 C C . LEU A 1 346 ? -7.495 -8.063 15.842 1.00 95.62 346 LEU A C 1
ATOM 2679 O O . LEU A 1 346 ? -6.751 -8.779 15.179 1.00 95.62 346 LEU A O 1
ATOM 2683 N N . GLU A 1 347 ? -8.412 -7.279 15.296 1.00 95.25 347 GLU A N 1
ATOM 2684 C CA . GLU A 1 347 ? -8.709 -7.229 13.868 1.00 95.25 347 GLU A CA 1
ATOM 2685 C C . GLU A 1 347 ? -8.713 -5.779 13.378 1.00 95.25 347 GLU A C 1
ATOM 2687 O O . GLU A 1 347 ? -8.867 -4.833 14.160 1.00 95.25 347 GLU A O 1
ATOM 2692 N N . VAL A 1 348 ? -8.564 -5.611 12.062 1.00 94.81 348 VAL A N 1
ATOM 2693 C CA . VAL A 1 348 ? -8.707 -4.319 11.381 1.00 94.81 348 VAL A CA 1
ATOM 2694 C C . VAL A 1 348 ? -9.891 -4.355 10.429 1.00 94.81 348 VAL A C 1
ATOM 2696 O O . VAL A 1 348 ? -10.122 -5.337 9.722 1.00 94.81 348 VAL A O 1
ATOM 2699 N N . LEU A 1 349 ? -10.642 -3.260 10.412 1.00 95.00 349 LEU A N 1
ATOM 2700 C CA . LEU A 1 349 ? -11.612 -2.945 9.375 1.00 95.00 349 LEU A CA 1
ATOM 2701 C C . LEU A 1 349 ? -11.280 -1.563 8.816 1.00 95.00 349 LEU A C 1
ATOM 2703 O O . LEU A 1 349 ? -10.920 -0.656 9.563 1.00 95.00 349 LEU A O 1
ATOM 2707 N N . MET A 1 350 ? -11.404 -1.410 7.504 1.00 94.31 350 MET A N 1
ATOM 2708 C CA . MET A 1 350 ? -11.240 -0.128 6.831 1.00 94.31 350 MET A CA 1
ATOM 2709 C C . MET A 1 350 ? -12.512 0.224 6.069 1.00 94.31 350 MET A C 1
ATOM 2711 O O . MET A 1 350 ? -13.322 -0.659 5.790 1.00 94.31 350 MET A O 1
ATOM 2715 N N . ALA A 1 351 ? -12.679 1.500 5.753 1.00 92.12 351 ALA A N 1
ATOM 2716 C CA . ALA A 1 351 ? -13.707 1.993 4.849 1.00 92.12 351 ALA A CA 1
ATOM 2717 C C . ALA A 1 351 ? -13.116 3.026 3.898 1.00 92.12 351 ALA A C 1
ATOM 2719 O O . ALA A 1 351 ? -12.272 3.819 4.323 1.00 92.12 351 ALA A O 1
ATOM 2720 N N . ASP A 1 352 ? -13.586 3.039 2.654 1.00 89.38 352 ASP A N 1
ATOM 2721 C CA . ASP A 1 352 ? -13.463 4.201 1.787 1.00 89.38 352 ASP A CA 1
ATOM 2722 C C . ASP A 1 352 ? -14.581 5.198 2.103 1.00 89.38 352 ASP A C 1
ATOM 2724 O O . ASP A 1 352 ? -15.720 4.840 2.418 1.00 89.38 352 ASP A O 1
ATOM 2728 N N . ILE A 1 353 ? -14.230 6.480 2.061 1.00 83.94 353 ILE A N 1
ATOM 2729 C CA . ILE A 1 353 ? -15.185 7.573 2.210 1.00 83.94 353 ILE A CA 1
ATOM 2730 C C . ILE A 1 353 ? -15.305 8.208 0.831 1.00 83.94 353 ILE A C 1
ATOM 2732 O O . ILE A 1 353 ? -14.331 8.705 0.271 1.00 83.94 353 ILE A O 1
ATOM 2736 N N . CYS A 1 354 ? -16.493 8.149 0.236 1.00 68.00 354 CYS A N 1
ATOM 2737 C CA . CYS A 1 354 ? -16.714 8.700 -1.095 1.00 68.00 354 CYS A CA 1
ATOM 2738 C C . CYS A 1 354 ? -16.613 10.232 -1.029 1.00 68.00 354 CYS A C 1
ATOM 2740 O O . CYS A 1 354 ? -17.564 10.907 -0.643 1.00 68.00 354 CYS A O 1
ATOM 2742 N N . GLY A 1 355 ? -15.431 10.760 -1.345 1.00 56.78 355 GLY A N 1
ATOM 2743 C CA . GLY A 1 355 ? -15.107 12.185 -1.265 1.00 56.78 355 GLY A CA 1
ATOM 2744 C C . GLY A 1 355 ? -13.779 12.555 -1.925 1.00 56.78 355 GLY A C 1
ATOM 2745 O O . GLY A 1 355 ? -13.671 13.673 -2.408 1.00 56.78 355 GLY A O 1
ATOM 2746 N N . GLY A 1 356 ? -12.825 11.611 -1.998 1.00 54.84 356 GLY A N 1
ATOM 2747 C CA . GLY A 1 356 ? -11.566 11.709 -2.747 1.00 54.84 356 GLY A CA 1
ATOM 2748 C C . GLY A 1 356 ? -10.720 12.939 -2.405 1.00 54.84 356 GLY A C 1
ATOM 2749 O O . GLY A 1 356 ? -10.979 14.035 -2.893 1.00 54.84 356 GLY A O 1
ATOM 2750 N N . SER A 1 357 ? -9.651 12.781 -1.622 1.00 55.75 357 SER A N 1
ATOM 2751 C CA . SER A 1 357 ? -8.704 13.879 -1.420 1.00 55.75 357 SER A CA 1
ATOM 2752 C C . SER A 1 357 ? -7.702 13.992 -2.566 1.00 55.75 357 SER A C 1
ATOM 2754 O O . SER A 1 357 ? -7.214 13.002 -3.116 1.00 55.75 357 SER A O 1
ATOM 2756 N N . GLU A 1 358 ? -7.257 15.215 -2.852 1.00 58.03 358 GLU A N 1
ATOM 2757 C CA . GLU A 1 358 ? -5.964 15.411 -3.502 1.00 58.03 358 GLU A CA 1
ATOM 2758 C C . GLU A 1 358 ? -4.832 15.280 -2.464 1.00 58.03 358 GLU A C 1
ATOM 2760 O O . GLU A 1 358 ? -4.213 16.269 -2.068 1.00 58.03 358 GLU A O 1
ATOM 2765 N N . SER A 1 359 ? -4.512 14.061 -2.014 1.00 63.59 359 SER A N 1
ATOM 2766 C CA . SER A 1 359 ? -3.486 13.793 -0.983 1.00 63.59 359 SER A CA 1
ATOM 2767 C C . SER A 1 359 ? -2.155 14.569 -1.159 1.00 63.59 359 SER A C 1
ATOM 2769 O O . SER A 1 359 ? -1.588 15.035 -0.161 1.00 63.59 359 SER A O 1
ATOM 2771 N N . PRO A 1 360 ? -1.621 14.782 -2.389 1.00 63.22 360 PRO A N 1
ATOM 2772 C CA . PRO A 1 360 ? -0.408 15.576 -2.593 1.00 63.22 360 PRO A CA 1
ATOM 2773 C C . PRO A 1 360 ? -0.533 17.057 -2.207 1.00 63.22 360 PRO A C 1
ATOM 2775 O O . PRO A 1 360 ? 0.478 17.652 -1.826 1.00 63.22 360 PRO A O 1
ATOM 2778 N N . SER A 1 361 ? -1.718 17.667 -2.314 1.00 73.94 361 SER A N 1
ATOM 2779 C CA . SER A 1 361 ? -1.928 19.082 -1.978 1.00 73.94 361 SER A CA 1
ATOM 2780 C C . SER A 1 361 ? -1.894 19.304 -0.463 1.00 73.94 361 SER A C 1
ATOM 2782 O O . SER A 1 361 ? -1.244 20.240 0.006 1.00 73.94 361 SER A O 1
ATOM 2784 N N . MET A 1 362 ? -2.462 18.374 0.308 1.00 82.38 362 MET A N 1
ATOM 2785 C CA . MET A 1 362 ? -2.512 18.442 1.771 1.00 82.38 362 MET A CA 1
ATOM 2786 C C . MET A 1 362 ? -1.124 18.385 2.416 1.00 82.38 362 MET A C 1
ATOM 2788 O O . MET A 1 362 ? -0.769 19.249 3.222 1.00 82.38 362 MET A O 1
ATOM 2792 N N . ALA A 1 363 ? -0.293 17.413 2.020 1.00 82.44 363 ALA A N 1
ATOM 2793 C CA . ALA A 1 363 ? 1.068 17.291 2.547 1.00 82.44 363 ALA A CA 1
ATOM 2794 C C . ALA A 1 363 ? 1.919 18.535 2.230 1.00 82.44 363 ALA A C 1
ATOM 2796 O O . ALA A 1 363 ? 2.675 19.005 3.085 1.00 82.44 363 ALA A O 1
ATOM 2797 N N . ARG A 1 364 ? 1.767 19.108 1.024 1.00 83.50 364 ARG A N 1
ATOM 2798 C CA . ARG A 1 364 ? 2.420 20.374 0.655 1.00 83.50 364 ARG A CA 1
ATOM 2799 C C . ARG A 1 364 ? 1.968 21.519 1.559 1.00 83.50 364 ARG A C 1
ATOM 2801 O O . ARG A 1 364 ? 2.828 22.219 2.089 1.00 83.50 364 ARG A O 1
ATOM 2808 N N . GLY A 1 365 ? 0.664 21.652 1.807 1.00 88.19 365 GLY A N 1
ATOM 2809 C CA . GLY A 1 365 ? 0.112 22.682 2.693 1.00 88.19 365 GLY A CA 1
ATOM 2810 C C . GLY A 1 365 ? 0.699 22.630 4.108 1.00 88.19 365 GLY A C 1
ATOM 2811 O O . GLY A 1 365 ? 1.159 23.646 4.632 1.00 88.19 365 GLY A O 1
ATOM 2812 N N . ILE A 1 366 ? 0.797 21.432 4.692 1.00 88.44 366 ILE A N 1
ATOM 2813 C CA . ILE A 1 366 ? 1.407 21.219 6.016 1.00 88.44 366 ILE A CA 1
ATOM 2814 C C . ILE A 1 366 ? 2.892 21.619 6.021 1.00 88.44 366 ILE A C 1
ATOM 2816 O O . ILE A 1 366 ? 3.360 22.308 6.934 1.00 88.44 366 ILE A O 1
ATOM 2820 N N . LEU A 1 367 ? 3.656 21.217 5.000 1.00 87.81 367 LEU A N 1
ATOM 2821 C CA . LEU A 1 367 ? 5.086 21.528 4.905 1.00 87.81 367 LEU A CA 1
ATOM 2822 C C . LEU A 1 367 ? 5.346 23.021 4.676 1.00 87.81 367 LEU A C 1
ATOM 2824 O O . LEU A 1 367 ? 6.276 23.583 5.261 1.00 87.81 367 LEU A O 1
ATOM 2828 N N . GLU A 1 368 ? 4.532 23.684 3.857 1.00 89.25 368 GLU A N 1
ATOM 2829 C CA . GLU A 1 368 ? 4.597 25.130 3.653 1.00 89.25 368 GLU A CA 1
ATOM 2830 C C . GLU A 1 368 ? 4.276 25.898 4.931 1.00 89.25 368 GLU A C 1
ATOM 2832 O O . GLU A 1 368 ? 5.004 26.828 5.291 1.00 89.25 368 GLU A O 1
ATOM 2837 N N . TRP A 1 369 ? 3.229 25.487 5.648 1.00 89.62 369 TRP A N 1
ATOM 2838 C CA . TRP A 1 369 ? 2.887 26.046 6.950 1.00 89.62 369 TRP A CA 1
ATOM 2839 C C . TRP A 1 369 ? 4.052 25.905 7.941 1.00 89.62 369 TRP A C 1
ATOM 2841 O O . TRP A 1 369 ? 4.470 26.899 8.544 1.00 89.62 369 TRP A O 1
ATOM 2851 N N . LYS A 1 370 ? 4.673 24.719 8.020 1.00 87.12 370 LYS A N 1
ATOM 2852 C CA . LYS A 1 370 ? 5.852 24.472 8.866 1.00 87.12 370 LYS A CA 1
ATOM 2853 C C . LYS A 1 370 ? 7.019 25.390 8.496 1.00 87.12 370 LYS A C 1
ATOM 2855 O O . LYS A 1 370 ? 7.640 25.994 9.374 1.00 87.12 370 LYS A O 1
ATOM 2860 N N . LYS A 1 371 ? 7.316 25.538 7.199 1.00 85.94 371 LYS A N 1
ATOM 2861 C CA . LYS A 1 371 ? 8.368 26.445 6.702 1.00 85.94 371 LYS A CA 1
ATOM 2862 C C . LYS A 1 371 ? 8.078 27.901 7.082 1.00 85.94 371 LYS A C 1
ATOM 2864 O O . LYS A 1 371 ? 8.989 28.593 7.533 1.00 85.94 371 LYS A O 1
ATOM 2869 N N . LYS A 1 372 ? 6.830 28.363 6.936 1.00 84.88 372 LYS A N 1
ATOM 2870 C CA . LYS A 1 372 ? 6.414 29.728 7.301 1.00 84.88 372 LYS A CA 1
ATOM 2871 C C . LYS A 1 372 ? 6.576 29.974 8.801 1.00 84.88 372 LYS A C 1
ATOM 2873 O O . LYS A 1 372 ? 7.208 30.957 9.163 1.00 84.88 372 LYS A O 1
ATOM 2878 N N . LYS A 1 373 ? 6.103 29.070 9.667 1.00 78.81 373 LYS A N 1
ATOM 2879 C CA . LYS A 1 373 ? 6.202 29.215 11.134 1.00 78.81 373 LYS A CA 1
ATOM 2880 C C . LYS A 1 373 ? 7.645 29.282 11.637 1.00 78.81 373 LYS A C 1
ATOM 2882 O O . LYS A 1 373 ? 7.955 30.168 12.429 1.00 78.81 373 LYS A O 1
ATOM 2887 N N . ARG A 1 374 ? 8.548 28.456 11.086 1.00 75.31 374 ARG A N 1
ATOM 2888 C CA . ARG A 1 374 ? 9.992 28.521 11.399 1.00 75.31 374 ARG A CA 1
ATOM 2889 C C . ARG A 1 374 ? 10.604 29.891 11.088 1.00 75.31 374 ARG A C 1
ATOM 2891 O O . ARG A 1 374 ? 11.479 30.333 11.823 1.00 75.31 374 ARG A O 1
ATOM 2898 N N . LYS A 1 375 ? 10.134 30.580 10.040 1.00 67.38 375 LYS A N 1
ATOM 2899 C CA . LYS A 1 375 ? 10.605 31.932 9.685 1.00 67.38 375 LYS A CA 1
ATOM 2900 C C . LYS A 1 375 ? 10.145 33.014 10.668 1.00 67.38 375 LYS A C 1
ATOM 2902 O O . LYS A 1 375 ? 10.821 34.027 10.780 1.00 67.38 375 LYS A O 1
ATOM 2907 N N . VAL A 1 376 ? 9.039 32.811 11.390 1.00 66.81 376 VAL A N 1
ATOM 2908 C CA . VAL A 1 376 ? 8.498 33.790 12.359 1.00 66.81 376 VAL A CA 1
ATOM 2909 C C . VAL A 1 376 ? 9.102 33.627 13.766 1.00 66.81 376 VAL A C 1
ATOM 2911 O O . VAL A 1 376 ? 8.593 34.192 14.726 1.00 66.81 376 VAL A O 1
ATOM 2914 N N . GLY A 1 377 ? 10.159 32.819 13.926 1.00 56.09 377 GLY A N 1
ATOM 2915 C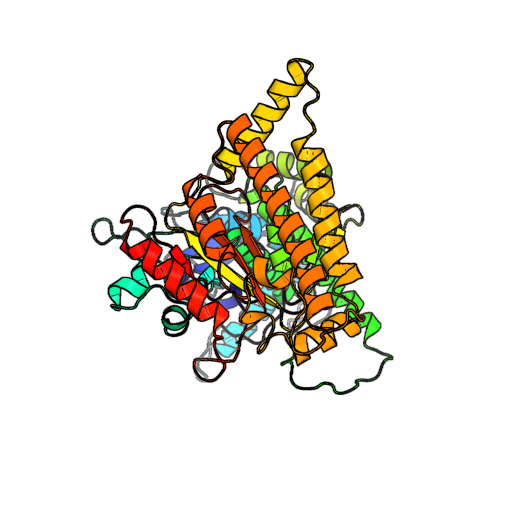 CA . GLY A 1 377 ? 10.831 32.585 15.214 1.00 56.09 377 GLY A CA 1
ATOM 2916 C C . GLY A 1 377 ? 10.070 31.679 16.193 1.00 56.09 377 GLY A C 1
ATOM 2917 O O . GLY A 1 377 ? 10.618 31.292 17.221 1.00 56.09 377 GLY A O 1
ATOM 2918 N N . PHE A 1 378 ? 8.837 31.280 15.867 1.00 56.44 378 PHE A N 1
ATOM 2919 C CA . PHE A 1 378 ? 8.079 30.287 16.626 1.00 56.44 378 PHE A CA 1
ATOM 2920 C C . PHE A 1 378 ? 8.575 28.882 16.249 1.00 56.44 378 PHE A C 1
ATOM 2922 O O . PHE A 1 378 ? 8.248 28.357 15.181 1.00 56.44 378 PHE A O 1
ATOM 2929 N N . MET A 1 379 ? 9.387 28.258 17.110 1.00 55.94 379 MET A N 1
ATOM 2930 C CA . MET A 1 379 ? 9.796 26.852 16.965 1.00 55.94 379 MET A CA 1
ATOM 2931 C C . MET A 1 379 ? 8.667 25.906 17.394 1.00 55.94 379 MET A C 1
ATOM 2933 O O . MET A 1 379 ? 8.823 25.120 18.329 1.00 55.94 379 MET A O 1
ATOM 2937 N N . ASP A 1 380 ? 7.520 25.992 16.723 1.00 57.19 380 ASP A N 1
ATOM 2938 C CA . ASP A 1 380 ? 6.351 25.174 17.042 1.00 57.19 380 ASP A CA 1
ATOM 2939 C C . ASP A 1 380 ? 6.517 23.761 16.467 1.00 57.19 380 ASP A C 1
ATOM 2941 O O . ASP A 1 380 ? 5.966 23.374 15.440 1.00 57.19 380 ASP A O 1
ATOM 2945 N N . ASP A 1 381 ? 7.381 23.002 17.131 1.00 69.31 381 ASP A N 1
ATOM 2946 C CA . ASP A 1 381 ? 7.653 21.595 16.856 1.00 69.31 381 ASP A CA 1
ATOM 2947 C C . ASP A 1 381 ? 6.778 20.693 17.742 1.00 69.31 381 ASP A C 1
ATOM 2949 O O . ASP A 1 381 ? 7.001 19.487 17.799 1.00 69.31 381 ASP A O 1
ATOM 2953 N N . TYR A 1 382 ? 5.807 21.265 18.471 1.00 82.88 382 TYR A N 1
ATOM 2954 C CA . TYR A 1 382 ? 5.028 20.536 19.469 1.00 82.88 382 TYR A CA 1
ATOM 2955 C C . TYR A 1 382 ? 4.238 19.393 18.828 1.00 82.88 382 TYR A C 1
ATOM 2957 O O . TYR A 1 382 ? 4.388 18.262 19.271 1.00 82.88 382 TYR A O 1
ATOM 2965 N N . TYR A 1 383 ? 3.517 19.646 17.725 1.00 89.75 383 TYR A N 1
ATOM 2966 C CA . TYR A 1 383 ? 2.770 18.597 17.030 1.00 89.75 383 TYR A CA 1
ATOM 2967 C C . TYR A 1 383 ? 3.705 17.476 16.565 1.00 89.75 383 TYR A C 1
ATOM 2969 O O . TYR A 1 383 ? 3.398 16.310 16.759 1.00 89.75 383 TYR A O 1
ATOM 2977 N N . TRP A 1 384 ? 4.883 17.790 16.008 1.00 88.19 384 TRP A N 1
ATOM 2978 C CA . TRP A 1 384 ? 5.832 16.760 15.557 1.00 88.19 384 TRP A CA 1
ATOM 2979 C C . TRP A 1 384 ? 6.440 15.988 16.727 1.00 88.19 384 TRP A C 1
ATOM 2981 O O . TRP A 1 384 ? 6.617 14.775 16.628 1.00 88.19 384 TRP A O 1
ATOM 2991 N N . LYS A 1 385 ? 6.766 16.668 17.829 1.00 90.12 385 LYS A N 1
ATOM 2992 C CA . LYS A 1 385 ? 7.301 16.043 19.044 1.00 90.12 385 LYS A CA 1
ATOM 2993 C C . LYS A 1 385 ? 6.268 15.135 19.702 1.00 90.12 385 LYS A C 1
ATOM 2995 O O . LYS A 1 385 ? 6.607 14.004 20.050 1.00 90.12 385 LYS A O 1
ATOM 3000 N N . ASP A 1 386 ? 5.029 15.595 19.812 1.00 92.25 386 ASP A N 1
ATOM 3001 C CA . ASP A 1 386 ? 3.930 14.842 20.405 1.00 92.25 386 ASP A CA 1
ATOM 3002 C C . ASP A 1 386 ? 3.511 13.686 19.498 1.00 92.25 386 ASP A C 1
ATOM 3004 O O . ASP A 1 386 ? 3.451 12.561 19.972 1.00 92.25 386 ASP A O 1
ATOM 3008 N N . LEU A 1 387 ? 3.388 13.883 18.180 1.00 93.31 387 LEU A N 1
ATOM 3009 C CA . LEU A 1 387 ? 3.165 12.783 17.232 1.00 93.31 387 LEU A CA 1
ATOM 3010 C C . LEU A 1 387 ? 4.295 11.748 17.287 1.00 93.31 387 LEU A C 1
ATOM 3012 O O . LEU A 1 387 ? 4.034 10.546 17.289 1.00 93.31 387 LEU A O 1
ATOM 3016 N N . LYS A 1 388 ? 5.558 12.182 17.400 1.00 93.25 388 LYS A N 1
ATOM 3017 C CA . LYS A 1 388 ? 6.696 11.271 17.596 1.00 93.25 388 LYS A CA 1
ATOM 3018 C C . LYS A 1 388 ? 6.577 10.500 18.915 1.00 93.25 388 LYS A C 1
ATOM 3020 O O . LYS A 1 388 ? 6.889 9.310 18.937 1.00 93.25 388 LYS A O 1
ATOM 3025 N N . ARG A 1 389 ? 6.135 11.146 20.000 1.00 95.44 389 ARG A N 1
ATOM 3026 C CA . ARG A 1 389 ? 5.860 10.494 21.292 1.00 95.44 389 ARG A CA 1
ATOM 3027 C C . ARG A 1 389 ? 4.722 9.478 21.162 1.00 95.44 389 ARG A C 1
ATOM 3029 O O . ARG A 1 389 ? 4.916 8.332 21.558 1.00 95.44 389 ARG A O 1
ATOM 3036 N N . CYS A 1 390 ? 3.588 9.865 20.578 1.00 95.81 390 CYS A N 1
ATOM 3037 C CA . CYS A 1 390 ? 2.428 8.999 20.373 1.00 95.81 390 CYS A CA 1
ATOM 3038 C C . CYS A 1 390 ? 2.792 7.783 19.517 1.00 95.81 390 CYS A C 1
ATOM 3040 O O . CYS A 1 390 ? 2.526 6.661 19.933 1.00 95.81 390 CYS A O 1
ATOM 3042 N N . ASN A 1 391 ? 3.481 7.970 18.385 1.00 94.56 391 ASN A N 1
ATOM 3043 C CA . ASN A 1 391 ? 3.913 6.863 17.525 1.00 94.56 391 ASN A CA 1
ATOM 3044 C C . ASN A 1 391 ? 4.835 5.890 18.267 1.00 94.56 391 ASN A C 1
ATOM 3046 O O . ASN A 1 391 ? 4.632 4.682 18.192 1.00 94.56 391 ASN A O 1
ATOM 3050 N N . LYS A 1 392 ? 5.803 6.393 19.048 1.00 95.38 392 LYS A N 1
ATOM 3051 C CA . LYS A 1 392 ? 6.649 5.536 19.896 1.00 95.38 392 LYS A CA 1
ATOM 3052 C C . LYS A 1 392 ? 5.840 4.771 20.941 1.00 95.38 392 LYS A C 1
ATOM 3054 O O . LYS A 1 392 ? 6.129 3.604 21.186 1.00 95.38 392 LYS A O 1
ATOM 3059 N N . ARG A 1 393 ? 4.838 5.410 21.553 1.00 96.94 393 ARG A N 1
ATOM 3060 C CA . ARG A 1 393 ? 3.960 4.765 22.538 1.00 96.94 393 ARG A CA 1
ATOM 3061 C C . ARG A 1 393 ? 3.100 3.680 21.895 1.00 96.94 393 ARG A C 1
ATOM 3063 O O . ARG A 1 393 ? 3.021 2.599 22.460 1.00 96.94 393 ARG A O 1
ATOM 3070 N N . ILE A 1 394 ? 2.505 3.945 20.731 1.00 96.06 394 ILE A N 1
ATOM 3071 C CA . ILE A 1 394 ? 1.722 2.965 19.963 1.00 96.06 394 ILE A CA 1
ATOM 3072 C C . ILE A 1 394 ? 2.600 1.764 19.606 1.00 96.06 394 ILE A C 1
ATOM 3074 O O . ILE A 1 394 ? 2.210 0.636 19.887 1.00 96.06 394 ILE A O 1
ATOM 3078 N N . VAL A 1 395 ? 3.798 2.005 19.062 1.00 94.88 395 VAL A N 1
ATOM 3079 C CA . VAL A 1 395 ? 4.754 0.938 18.736 1.00 94.88 395 VAL A CA 1
ATOM 3080 C C . VAL A 1 395 ? 5.089 0.117 19.979 1.00 94.88 395 VAL A C 1
ATOM 3082 O O . VAL A 1 395 ? 4.850 -1.079 19.964 1.00 94.88 395 VAL A O 1
ATOM 3085 N N . SER A 1 396 ? 5.526 0.745 21.074 1.00 95.12 396 SER A N 1
ATOM 3086 C CA . SER A 1 396 ? 5.888 0.038 22.315 1.00 95.12 396 SER A CA 1
ATOM 3087 C C . SER A 1 396 ? 4.726 -0.763 22.917 1.00 95.12 396 SER A C 1
ATOM 3089 O O . SER A 1 396 ? 4.910 -1.883 23.384 1.00 95.12 396 SER A O 1
ATOM 3091 N N . LEU A 1 397 ? 3.496 -0.241 22.883 1.00 95.12 397 LEU A N 1
ATOM 3092 C CA . LEU A 1 397 ? 2.324 -1.001 23.330 1.00 95.12 397 LEU A CA 1
ATOM 3093 C C . LEU A 1 397 ? 2.133 -2.271 22.494 1.00 95.12 397 LEU A C 1
ATOM 3095 O O . LEU A 1 397 ? 1.951 -3.351 23.052 1.00 95.12 397 LEU A O 1
ATOM 3099 N N . LEU A 1 398 ? 2.212 -2.138 21.171 1.00 92.06 398 LEU A N 1
ATOM 3100 C CA . LEU A 1 398 ? 1.999 -3.234 20.232 1.00 92.06 398 LEU A CA 1
ATOM 3101 C C . LEU A 1 398 ? 3.151 -4.254 20.222 1.00 92.06 398 LEU A C 1
ATOM 3103 O O . LEU A 1 398 ? 2.885 -5.444 20.076 1.00 92.06 398 LEU A O 1
ATOM 3107 N N . THR A 1 399 ? 4.405 -3.819 20.373 1.00 90.62 399 THR A N 1
ATOM 3108 C CA . THR A 1 399 ? 5.590 -4.694 20.293 1.00 90.62 399 THR A CA 1
ATOM 3109 C C . THR A 1 399 ? 6.038 -5.251 21.633 1.00 90.62 399 THR A C 1
ATOM 3111 O O . THR A 1 399 ? 6.640 -6.319 21.656 1.00 90.62 399 THR A O 1
ATOM 3114 N N . ASP A 1 400 ? 5.751 -4.560 22.737 1.00 90.88 400 ASP A N 1
ATOM 3115 C CA . ASP A 1 400 ? 6.282 -4.931 24.049 1.00 90.88 400 ASP A CA 1
ATOM 3116 C C . ASP A 1 400 ? 5.165 -5.498 24.929 1.00 90.88 400 ASP A C 1
ATOM 3118 O O . ASP A 1 400 ? 5.248 -6.627 25.407 1.00 90.88 400 ASP A O 1
ATOM 3122 N N . GLN A 1 401 ? 4.082 -4.737 25.130 1.00 89.25 401 GLN A N 1
ATOM 3123 C CA . GLN A 1 401 ? 3.012 -5.157 26.042 1.00 89.25 401 GLN A CA 1
ATOM 3124 C C . GLN A 1 401 ? 2.109 -6.221 25.433 1.00 89.25 401 GLN A C 1
ATOM 3126 O O . GLN A 1 401 ? 1.709 -7.159 26.118 1.00 89.25 401 GLN A O 1
ATOM 3131 N N . PHE A 1 402 ? 1.760 -6.063 24.159 1.00 92.12 402 PHE A N 1
ATOM 3132 C CA . PHE A 1 402 ? 0.817 -6.960 23.500 1.00 92.12 402 PHE A CA 1
ATOM 3133 C C . PHE A 1 402 ? 1.496 -8.242 23.012 1.00 92.12 402 PHE A C 1
ATOM 3135 O O . PHE A 1 402 ? 0.802 -9.208 22.726 1.00 92.12 402 PHE A O 1
ATOM 3142 N N . ALA A 1 403 ? 2.831 -8.274 22.977 1.00 87.69 403 ALA A N 1
ATOM 3143 C CA . ALA A 1 403 ? 3.608 -9.463 22.647 1.00 87.69 403 ALA A CA 1
ATOM 3144 C C . ALA A 1 403 ? 3.668 -10.495 23.791 1.00 87.69 403 ALA A C 1
ATOM 3146 O O . ALA A 1 403 ? 4.146 -11.610 23.580 1.00 87.69 403 ALA A O 1
ATOM 3147 N N . SER A 1 404 ? 3.211 -10.153 25.005 1.00 91.88 404 SER A N 1
ATOM 3148 C CA . SER A 1 404 ? 3.267 -11.077 26.139 1.00 91.88 404 SER A CA 1
ATOM 3149 C C . SER A 1 404 ? 2.279 -12.239 25.977 1.00 91.88 404 SER A C 1
ATOM 3151 O O . SER A 1 404 ? 1.125 -12.063 25.578 1.00 91.88 404 SER A O 1
ATOM 3153 N N . GLN A 1 405 ? 2.706 -13.445 26.365 1.00 93.12 405 GLN A N 1
ATOM 3154 C CA . GLN A 1 405 ? 1.840 -14.629 26.316 1.00 93.12 405 GLN A CA 1
ATOM 3155 C C . GLN A 1 405 ? 0.595 -14.460 27.201 1.00 93.12 405 GLN A C 1
ATOM 3157 O O . GLN A 1 405 ? -0.502 -14.844 26.810 1.00 93.12 405 GLN A O 1
ATOM 3162 N N . SER A 1 406 ? 0.747 -13.802 28.353 1.00 93.06 406 SER A N 1
ATOM 3163 C CA . SER A 1 406 ? -0.350 -13.461 29.263 1.00 93.06 406 SER A CA 1
ATOM 3164 C C . SER A 1 406 ? -1.432 -12.606 28.591 1.00 93.06 406 SER A C 1
ATOM 3166 O O . SER A 1 406 ? -2.624 -12.857 28.782 1.00 93.06 406 SER A O 1
ATOM 3168 N N . PHE A 1 407 ? -1.042 -11.626 27.767 1.00 94.44 407 PHE A N 1
ATOM 3169 C CA . PHE A 1 407 ? -1.979 -10.803 27.005 1.00 94.44 407 PHE A CA 1
ATOM 3170 C C . PHE A 1 407 ? -2.704 -11.633 25.942 1.00 94.44 407 PHE A C 1
ATOM 3172 O O . PHE A 1 407 ? -3.932 -11.576 25.858 1.00 94.44 407 PHE A O 1
ATOM 3179 N N . HIS A 1 408 ? -1.968 -12.448 25.180 1.00 94.31 408 HIS A N 1
ATOM 3180 C CA . HIS A 1 408 ? -2.547 -13.342 24.175 1.00 94.31 408 HIS A CA 1
ATOM 3181 C C . HIS A 1 408 ? -3.547 -14.335 24.777 1.00 94.31 408 HIS A C 1
ATOM 3183 O O . HIS A 1 408 ? -4.639 -14.513 24.235 1.00 94.31 408 HIS A O 1
ATOM 3189 N N . ASP A 1 409 ? -3.208 -14.961 25.903 1.00 93.50 409 ASP A N 1
ATOM 3190 C CA . ASP A 1 409 ? -4.071 -15.933 26.573 1.00 93.50 409 ASP A CA 1
ATOM 3191 C C . ASP A 1 409 ? -5.335 -15.267 27.125 1.00 93.50 409 ASP A C 1
ATOM 3193 O O . ASP A 1 409 ? -6.438 -15.799 26.974 1.00 93.50 409 ASP A O 1
ATOM 3197 N N . GLY A 1 410 ? -5.197 -14.075 27.713 1.00 93.25 410 GLY A N 1
ATOM 3198 C CA . GLY A 1 410 ? -6.329 -13.286 28.191 1.00 93.25 410 GLY A CA 1
ATOM 3199 C C . GLY A 1 410 ? -7.264 -12.856 27.062 1.00 93.25 410 GLY A C 1
ATOM 3200 O O . GLY A 1 410 ? -8.478 -13.037 27.166 1.00 93.25 410 GLY A O 1
ATOM 3201 N N . LEU A 1 411 ? -6.712 -12.350 25.955 1.00 94.69 411 LEU A N 1
ATOM 3202 C CA . LEU A 1 411 ? -7.492 -11.939 24.787 1.00 94.69 411 LEU A CA 1
ATOM 3203 C C . LEU A 1 411 ? -8.167 -13.135 24.102 1.00 94.69 411 LEU A C 1
ATOM 3205 O O . LEU A 1 411 ? -9.324 -13.037 23.708 1.00 94.69 411 LEU A O 1
ATOM 3209 N N . ARG A 1 412 ? -7.497 -14.289 24.017 1.00 94.75 412 ARG A N 1
ATOM 3210 C CA . ARG A 1 412 ? -8.087 -15.526 23.485 1.00 94.75 412 ARG A CA 1
ATOM 3211 C C . ARG A 1 412 ? -9.240 -16.032 24.352 1.00 94.75 412 ARG A C 1
ATOM 3213 O O . ARG A 1 412 ? -10.262 -16.446 23.814 1.00 94.75 412 ARG A O 1
ATOM 3220 N N . ARG A 1 413 ? -9.068 -16.024 25.677 1.00 92.75 413 ARG A N 1
ATOM 3221 C CA . ARG A 1 413 ? -10.057 -16.535 26.636 1.00 92.75 413 ARG A CA 1
ATOM 3222 C C . ARG A 1 413 ? -11.288 -15.635 26.728 1.00 92.75 413 ARG A C 1
ATOM 3224 O O . ARG A 1 413 ? -12.408 -16.129 26.690 1.00 92.75 413 ARG A O 1
ATOM 3231 N N . ASP A 1 414 ? -11.071 -14.327 26.857 1.00 94.00 414 ASP A N 1
ATOM 3232 C CA . ASP A 1 414 ? -12.110 -13.373 27.259 1.00 94.00 414 ASP A CA 1
ATOM 3233 C C . ASP A 1 414 ? -12.462 -12.349 26.162 1.00 94.00 414 ASP A C 1
ATOM 3235 O O . ASP A 1 414 ? -13.430 -11.599 26.306 1.00 94.00 414 ASP A O 1
ATOM 3239 N N . GLY A 1 415 ? -11.698 -12.289 25.067 1.00 95.31 415 GLY A N 1
ATOM 3240 C CA . GLY A 1 415 ? -11.843 -11.286 24.008 1.00 95.31 415 GLY A CA 1
ATOM 3241 C C . GLY A 1 415 ? -13.244 -11.253 23.415 1.00 95.31 415 GLY A C 1
ATOM 3242 O O . GLY A 1 415 ? -13.944 -10.250 23.556 1.00 95.31 415 GLY A O 1
ATOM 3243 N N . ALA A 1 416 ? -13.673 -12.367 22.819 1.00 95.38 416 ALA A N 1
ATOM 3244 C CA . ALA A 1 416 ? -14.963 -12.461 22.141 1.00 95.38 416 ALA A CA 1
ATOM 3245 C C . ALA A 1 416 ? -16.151 -12.302 23.103 1.00 95.38 416 ALA A C 1
ATOM 3247 O O . ALA A 1 416 ? -17.065 -11.537 22.818 1.00 95.38 416 ALA A O 1
ATOM 3248 N N . GLU A 1 417 ? -16.135 -12.951 24.266 1.00 93.12 417 GLU A N 1
ATOM 3249 C CA . GLU A 1 417 ? -17.326 -13.033 25.129 1.00 93.12 417 GLU A CA 1
ATOM 3250 C C . GLU A 1 417 ? -17.424 -11.920 26.183 1.00 93.12 417 GLU A C 1
ATOM 3252 O O . GLU A 1 417 ? -18.510 -11.614 26.678 1.00 93.12 417 GLU A O 1
ATOM 3257 N N . ILE A 1 418 ? -16.306 -11.289 26.557 1.00 94.25 418 ILE A N 1
ATOM 3258 C CA . ILE A 1 418 ? -16.267 -10.320 27.663 1.00 94.25 418 ILE A CA 1
ATOM 3259 C C . ILE A 1 418 ? -15.808 -8.952 27.177 1.00 94.25 418 ILE A C 1
ATOM 3261 O O . ILE A 1 418 ? -16.493 -7.955 27.425 1.00 94.25 418 ILE A O 1
ATOM 3265 N N . ILE A 1 419 ? -14.662 -8.877 26.509 1.00 95.69 419 ILE A N 1
ATOM 3266 C CA . ILE A 1 419 ? -14.054 -7.591 26.157 1.00 95.69 419 ILE A CA 1
ATOM 3267 C C . ILE A 1 419 ? -14.814 -6.943 24.992 1.00 95.69 419 ILE A C 1
ATOM 3269 O O . ILE A 1 419 ? -15.155 -5.761 25.076 1.00 95.69 419 ILE A O 1
ATOM 3273 N N . SER A 1 420 ? -15.147 -7.721 23.955 1.00 97.56 420 SER A N 1
ATOM 3274 C CA . SER A 1 420 ? -15.789 -7.242 22.721 1.00 97.56 420 SER A CA 1
ATOM 3275 C C . SER A 1 420 ? -17.196 -6.666 22.944 1.00 97.56 420 SER A C 1
ATOM 3277 O O . SER A 1 420 ? -17.632 -5.767 22.235 1.00 97.56 420 SER A O 1
ATOM 3279 N N . ILE A 1 421 ? -17.909 -7.139 23.971 1.00 96.25 421 ILE A N 1
ATOM 3280 C CA . ILE A 1 421 ? -19.281 -6.706 24.273 1.00 96.25 421 ILE A CA 1
ATOM 3281 C C . ILE A 1 421 ? -19.339 -5.497 25.218 1.00 96.25 421 ILE A C 1
ATOM 3283 O O . ILE A 1 421 ? -20.426 -5.099 25.638 1.00 96.25 421 ILE A O 1
ATOM 3287 N N . ARG A 1 422 ? -18.184 -4.922 25.582 1.00 96.44 422 ARG A N 1
ATOM 3288 C CA . ARG A 1 422 ? -18.065 -3.782 26.500 1.00 96.44 422 ARG A CA 1
ATOM 3289 C C . ARG A 1 422 ? -17.499 -2.552 25.806 1.00 96.44 422 ARG A C 1
ATOM 3291 O O . ARG A 1 422 ? -16.618 -2.652 24.958 1.00 96.44 422 ARG A O 1
ATOM 3298 N N . THR A 1 423 ? -17.986 -1.382 26.200 1.00 97.50 423 THR A N 1
ATOM 3299 C CA . THR A 1 423 ? -17.433 -0.094 25.766 1.00 97.50 423 THR A CA 1
ATOM 3300 C C . THR A 1 423 ? -16.142 0.234 26.516 1.00 97.50 423 THR A C 1
ATOM 3302 O O . THR A 1 423 ? -15.893 -0.275 27.611 1.00 97.50 423 THR A O 1
ATOM 3305 N N . ALA A 1 424 ? -15.354 1.168 25.981 1.00 95.81 424 ALA A N 1
ATOM 3306 C CA . ALA A 1 424 ? -14.133 1.641 26.637 1.00 95.81 424 ALA A CA 1
ATOM 3307 C C . ALA A 1 424 ? -14.370 2.218 28.050 1.00 95.81 424 ALA A C 1
ATOM 3309 O O . ALA A 1 424 ? -13.502 2.130 28.911 1.00 95.81 424 ALA A O 1
ATOM 3310 N N . GLU A 1 425 ? -15.549 2.785 28.327 1.00 95.50 425 GLU A N 1
ATOM 3311 C CA . GLU A 1 425 ? -15.888 3.255 29.678 1.00 95.50 425 GLU A CA 1
ATOM 3312 C C . GLU A 1 425 ? -16.146 2.086 30.638 1.00 95.50 425 GLU A C 1
ATOM 3314 O O . GLU A 1 425 ? -15.785 2.132 31.813 1.00 95.50 425 GLU A O 1
ATOM 3319 N N . GLN A 1 426 ? -16.730 0.997 30.136 1.00 94.69 426 GLN A N 1
ATOM 3320 C CA . GLN A 1 426 ? -16.921 -0.225 30.911 1.00 94.69 426 GLN A CA 1
ATOM 3321 C C . GLN A 1 426 ? -15.597 -0.963 31.157 1.00 94.69 426 GLN A C 1
ATOM 3323 O O . GLN A 1 426 ? -15.478 -1.633 32.178 1.00 94.69 426 GLN A O 1
ATOM 3328 N N . TRP A 1 427 ? -14.591 -0.804 30.288 1.00 94.06 427 TRP A N 1
ATOM 3329 C CA . TRP A 1 427 ? -13.247 -1.366 30.482 1.00 94.06 427 TRP A CA 1
ATOM 3330 C C . TRP A 1 427 ? -12.498 -0.803 31.694 1.00 94.06 427 TRP A C 1
ATOM 3332 O O . TRP A 1 427 ? -11.646 -1.481 32.263 1.00 94.06 427 TRP A O 1
ATOM 3342 N N . LYS A 1 428 ? -12.857 0.401 32.153 1.00 90.88 428 LYS A N 1
ATOM 3343 C CA . LYS A 1 428 ? -12.275 1.020 33.355 1.00 90.88 428 LYS A CA 1
ATOM 3344 C C . LYS A 1 428 ? -12.767 0.391 34.662 1.00 90.88 428 LYS A C 1
ATOM 3346 O O . LYS A 1 428 ? -12.234 0.700 35.725 1.00 90.88 428 LYS A O 1
ATOM 3351 N N . LYS A 1 429 ? -13.794 -0.463 34.607 1.00 88.00 429 LYS A N 1
ATOM 3352 C CA . LYS A 1 429 ? -14.418 -1.097 35.775 1.00 88.00 429 LYS A CA 1
ATOM 3353 C C . LYS A 1 429 ? -14.007 -2.576 35.869 1.00 88.00 429 LYS A C 1
ATOM 3355 O O . LYS A 1 429 ? -13.804 -3.196 34.825 1.00 88.00 429 LYS A O 1
ATOM 3360 N N . PRO A 1 430 ? -13.934 -3.160 37.082 1.00 83.88 430 PRO A N 1
ATOM 3361 C CA . PRO A 1 430 ? -13.655 -4.586 37.258 1.00 83.88 430 PRO A CA 1
ATOM 3362 C C . PRO A 1 430 ? -14.600 -5.477 36.439 1.00 83.88 430 PRO A C 1
ATOM 3364 O O . PRO A 1 430 ? -15.798 -5.192 36.335 1.00 83.88 430 PRO A O 1
ATOM 3367 N N . MET A 1 431 ? -14.068 -6.562 35.866 1.00 83.12 431 MET A N 1
ATOM 3368 C CA . MET A 1 431 ? -14.796 -7.441 34.942 1.00 83.12 431 MET A CA 1
ATOM 3369 C C . MET A 1 431 ? -15.134 -8.823 35.535 1.00 83.12 431 MET A C 1
ATOM 3371 O O . MET A 1 431 ? -14.412 -9.310 36.406 1.00 83.12 431 MET A O 1
ATOM 3375 N N . PRO A 1 432 ? -16.203 -9.498 35.050 1.00 69.50 432 PRO A N 1
ATOM 3376 C CA . PRO A 1 432 ? -16.760 -10.683 35.710 1.00 69.50 432 PRO A CA 1
ATOM 3377 C C . PRO A 1 432 ? -15.855 -11.919 35.765 1.00 69.50 432 PRO A C 1
ATOM 3379 O O . PRO A 1 432 ? -15.965 -12.672 36.727 1.00 69.50 432 PRO A O 1
ATOM 3382 N N . SER A 1 433 ? -14.979 -12.148 34.775 1.00 61.91 433 SER A N 1
ATOM 3383 C CA . SER A 1 433 ? -14.075 -13.318 34.768 1.00 61.91 433 SER A CA 1
ATOM 3384 C C . SER A 1 433 ? -12.840 -13.146 35.654 1.00 61.91 433 SER A C 1
ATOM 3386 O O . SER A 1 433 ? -12.092 -14.096 35.863 1.00 61.91 433 SER A O 1
ATOM 3388 N N . SER A 1 434 ? -12.623 -11.950 36.204 1.00 59.69 434 SER A N 1
ATOM 3389 C CA . SER A 1 434 ? -11.472 -11.652 37.049 1.00 59.69 434 SER A CA 1
ATOM 3390 C C . SER A 1 434 ? -11.754 -10.418 37.896 1.00 59.69 434 SER A C 1
ATOM 3392 O O . SER A 1 434 ? -11.252 -9.325 37.628 1.00 59.69 434 SER A O 1
ATOM 3394 N N . TRP A 1 435 ? -12.549 -10.591 38.953 1.00 61.22 435 TRP A N 1
ATOM 3395 C CA . TRP A 1 435 ? -12.841 -9.523 39.920 1.00 61.22 435 TRP A CA 1
ATOM 3396 C C . TRP A 1 435 ? -11.563 -8.967 40.593 1.00 61.22 435 TRP A C 1
ATOM 3398 O O . TRP A 1 435 ? -11.618 -7.946 41.275 1.00 61.22 435 TRP A O 1
ATOM 3408 N N . HIS A 1 436 ? -10.405 -9.601 40.359 1.00 66.44 436 HIS A N 1
ATOM 3409 C CA . HIS A 1 436 ? -9.072 -9.164 40.760 1.00 66.44 436 HIS A CA 1
ATOM 3410 C C . HIS A 1 436 ? -8.174 -8.886 39.541 1.00 66.44 436 HIS A C 1
ATOM 3412 O O . HIS A 1 436 ? -8.196 -9.623 38.552 1.00 66.44 436 HIS A O 1
ATOM 3418 N N . LEU A 1 437 ? -7.360 -7.830 39.633 1.00 74.06 437 LEU A N 1
ATOM 3419 C CA . LEU A 1 437 ? -6.333 -7.503 38.644 1.00 74.06 437 LEU A CA 1
ATOM 3420 C C . LEU A 1 437 ? -5.151 -8.470 38.805 1.00 74.06 437 LEU A C 1
ATOM 3422 O O . LEU A 1 437 ? -4.465 -8.451 39.824 1.00 74.06 437 LEU A O 1
ATOM 3426 N N . PHE A 1 438 ? -4.925 -9.303 37.796 1.00 87.62 438 PHE A N 1
ATOM 3427 C CA . PHE A 1 438 ? -3.724 -10.118 37.639 1.00 87.62 438 PHE A CA 1
ATOM 3428 C C . PHE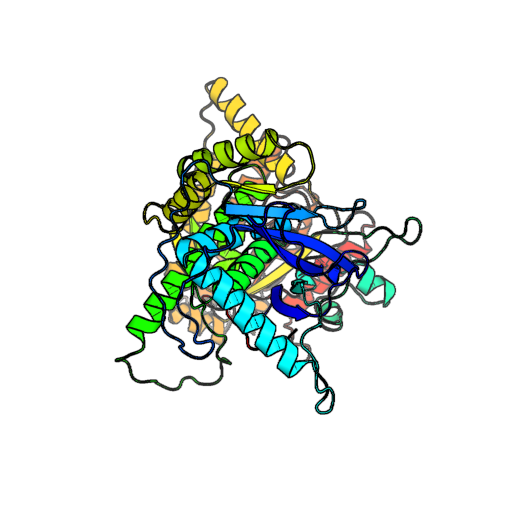 A 1 438 ? -3.317 -10.090 36.166 1.00 87.62 438 PHE A C 1
ATOM 3430 O O . PHE A 1 438 ? -4.134 -9.778 35.298 1.00 87.62 438 PHE A O 1
ATOM 3437 N N . GLU A 1 439 ? -2.058 -10.391 35.878 1.00 89.00 439 GLU A N 1
ATOM 3438 C CA . GLU A 1 439 ? -1.539 -10.329 34.514 1.00 89.00 439 GLU A CA 1
ATOM 3439 C C . GLU A 1 439 ? -2.289 -11.293 33.575 1.00 89.00 439 GLU A C 1
ATOM 3441 O O . GLU A 1 439 ? -2.429 -12.479 33.871 1.00 89.00 439 GLU A O 1
ATOM 3446 N N . GLY A 1 440 ? -2.793 -10.790 32.446 1.00 88.88 440 GLY A N 1
ATOM 3447 C CA . GLY A 1 440 ? -3.575 -11.584 31.491 1.00 88.88 440 GLY A CA 1
ATOM 3448 C C . GLY A 1 440 ? -5.033 -11.830 31.900 1.00 88.88 440 GLY A C 1
ATOM 3449 O O . GLY A 1 440 ? -5.739 -12.621 31.265 1.00 88.88 440 GLY A O 1
ATOM 3450 N N . SER A 1 441 ? -5.524 -11.174 32.953 1.00 92.12 441 SER A N 1
ATOM 3451 C CA . SER A 1 441 ? -6.954 -11.139 33.265 1.00 92.12 441 SER A CA 1
ATOM 3452 C C . SER A 1 441 ? -7.734 -10.313 32.230 1.00 92.12 441 SER A C 1
ATOM 3454 O O . SER A 1 441 ? -7.149 -9.477 31.539 1.00 92.12 441 SER A O 1
ATOM 3456 N N . SER A 1 442 ? -9.058 -10.500 32.110 1.00 91.75 442 SER A N 1
ATOM 3457 C CA . SER A 1 442 ? -9.868 -9.687 31.179 1.00 91.75 442 SER A CA 1
ATOM 3458 C C . SER A 1 442 ? -9.740 -8.195 31.469 1.00 91.75 442 SER A C 1
ATOM 3460 O O . SER A 1 442 ? -9.725 -7.381 30.546 1.00 91.75 442 SER A O 1
ATOM 3462 N N . TRP A 1 443 ? -9.599 -7.841 32.749 1.00 92.44 443 TRP A N 1
ATOM 3463 C CA . TRP A 1 443 ? -9.420 -6.458 33.162 1.00 92.44 443 TRP A CA 1
ATOM 3464 C C . TRP A 1 443 ? -8.023 -5.919 32.819 1.00 92.44 443 TRP A C 1
ATOM 3466 O O . TRP A 1 443 ? -7.939 -4.822 32.279 1.00 92.44 443 TRP A O 1
ATOM 3476 N N . ASP A 1 444 ? -6.946 -6.689 33.030 1.00 92.69 444 ASP A N 1
ATOM 3477 C CA . ASP A 1 444 ? -5.582 -6.309 32.608 1.00 92.69 444 ASP A CA 1
ATOM 3478 C C . ASP A 1 444 ? -5.497 -6.088 31.089 1.00 92.69 444 ASP A C 1
ATOM 3480 O O . ASP A 1 444 ? -5.034 -5.042 30.629 1.00 92.69 444 ASP A O 1
ATOM 3484 N N . VAL A 1 445 ? -6.028 -7.030 30.301 1.00 94.62 445 VAL A N 1
ATOM 3485 C CA . VAL A 1 445 ? -6.084 -6.916 28.835 1.00 94.62 445 VAL A CA 1
ATOM 3486 C C . VAL A 1 445 ? -6.870 -5.669 28.422 1.00 94.62 445 VAL A C 1
ATOM 3488 O O . VAL A 1 445 ? -6.401 -4.892 27.593 1.00 94.62 445 VAL A O 1
ATOM 3491 N N . ALA A 1 446 ? -8.035 -5.419 29.024 1.00 95.12 446 ALA A N 1
ATOM 3492 C CA . ALA A 1 446 ? -8.857 -4.253 28.705 1.00 95.12 446 ALA A CA 1
ATOM 3493 C C . ALA A 1 446 ? -8.203 -2.910 29.091 1.00 95.12 446 ALA A C 1
ATOM 3495 O O . ALA A 1 446 ? -8.394 -1.909 28.392 1.00 95.12 446 ALA A O 1
ATOM 3496 N N . LEU A 1 447 ? -7.409 -2.869 30.168 1.00 94.38 447 LEU A N 1
ATOM 3497 C CA . LEU A 1 447 ? -6.619 -1.690 30.539 1.00 94.38 447 LEU A CA 1
ATOM 3498 C C . LEU A 1 447 ? -5.492 -1.436 29.527 1.00 94.38 447 LEU A C 1
ATOM 3500 O O . LEU A 1 447 ? -5.346 -0.311 29.056 1.00 94.38 447 LEU A O 1
ATOM 3504 N N . LYS A 1 448 ? -4.777 -2.479 29.092 1.00 95.81 448 LYS A N 1
ATOM 3505 C CA . LYS A 1 448 ? -3.763 -2.393 28.022 1.00 95.81 448 LYS A CA 1
ATOM 3506 C C . LYS A 1 448 ? -4.358 -1.931 26.682 1.00 95.81 448 LYS A C 1
ATOM 3508 O O . LYS A 1 448 ? -3.781 -1.090 25.992 1.00 95.81 448 LYS A O 1
ATOM 3513 N N . LEU A 1 449 ? -5.554 -2.410 26.326 1.00 97.56 449 LEU A N 1
ATOM 3514 C CA . LEU A 1 449 ? -6.305 -1.919 25.161 1.00 97.56 449 LEU A CA 1
ATOM 3515 C C . LEU A 1 449 ? -6.743 -0.456 25.330 1.00 97.56 449 LEU A C 1
ATOM 3517 O O . LEU A 1 449 ? -6.728 0.309 24.364 1.00 97.56 449 LEU A O 1
ATOM 3521 N N . SER A 1 450 ? -7.097 -0.047 26.552 1.00 97.19 450 SER A N 1
ATOM 3522 C CA . SER A 1 450 ? -7.423 1.348 26.866 1.00 97.19 450 SER A CA 1
ATOM 3523 C C . SER A 1 450 ? -6.209 2.268 26.712 1.00 97.19 450 SER A C 1
ATOM 3525 O O . SER A 1 450 ? -6.354 3.368 26.184 1.00 97.19 450 SER A O 1
ATOM 3527 N N . ASP A 1 451 ? -5.008 1.819 27.078 1.00 97.50 451 ASP A N 1
ATOM 3528 C CA . ASP A 1 451 ? -3.768 2.566 26.839 1.00 97.50 451 ASP A CA 1
ATOM 3529 C C . ASP A 1 451 ? -3.526 2.807 25.342 1.00 97.50 451 ASP A C 1
ATOM 3531 O O . ASP A 1 451 ? -3.214 3.931 24.933 1.00 97.50 451 ASP A O 1
ATOM 3535 N N . LEU A 1 452 ? -3.722 1.778 24.506 1.00 97.75 452 LEU A N 1
ATOM 3536 C CA . LEU A 1 452 ? -3.606 1.907 23.050 1.00 97.75 452 LEU A CA 1
ATOM 3537 C C . LEU A 1 452 ? -4.649 2.877 22.493 1.00 97.75 452 LEU A C 1
ATOM 3539 O O . LEU A 1 452 ? -4.327 3.756 21.689 1.00 97.75 452 LEU A O 1
ATOM 3543 N N . ARG A 1 453 ? -5.891 2.761 22.965 1.00 98.12 453 ARG A N 1
ATOM 3544 C CA . ARG A 1 453 ? -6.978 3.677 22.622 1.00 98.12 453 ARG A CA 1
ATOM 3545 C C . ARG A 1 453 ? -6.619 5.130 22.926 1.00 98.12 453 ARG A C 1
ATOM 3547 O O . ARG A 1 453 ? -6.826 5.994 22.075 1.00 98.12 453 ARG A O 1
ATOM 3554 N N . MET A 1 454 ? -6.083 5.408 24.114 1.00 98.00 454 MET A N 1
ATOM 3555 C CA . MET A 1 454 ? -5.694 6.765 24.506 1.00 98.00 454 MET A CA 1
ATOM 3556 C C . MET A 1 454 ? -4.552 7.303 23.640 1.00 98.00 454 MET A C 1
ATOM 3558 O O . MET A 1 454 ? -4.617 8.453 23.212 1.00 98.00 454 MET A O 1
ATOM 3562 N N . ALA A 1 455 ? -3.561 6.470 23.307 1.00 97.81 455 ALA A N 1
ATOM 3563 C CA . ALA A 1 455 ? -2.467 6.864 22.422 1.00 97.81 455 ALA A CA 1
ATOM 3564 C C . ALA A 1 455 ? -2.958 7.232 21.005 1.00 97.81 455 ALA A C 1
ATOM 3566 O O . ALA A 1 455 ? -2.499 8.219 20.427 1.00 97.81 455 ALA A O 1
ATOM 3567 N N . PHE A 1 456 ? -3.931 6.493 20.456 1.00 97.69 456 PHE A N 1
ATOM 3568 C CA . PHE A 1 456 ? -4.557 6.841 19.174 1.00 97.69 456 PHE A CA 1
ATOM 3569 C C . PHE A 1 456 ? -5.414 8.110 19.249 1.00 97.69 456 PHE A C 1
ATOM 3571 O O . PHE A 1 456 ? -5.375 8.913 18.318 1.00 97.69 456 PHE A O 1
ATOM 3578 N N . LEU A 1 457 ? -6.160 8.325 20.340 1.00 97.31 457 LEU A N 1
ATOM 3579 C CA . LEU A 1 457 ? -6.930 9.560 20.540 1.00 97.31 457 LEU A CA 1
ATOM 3580 C C . LEU A 1 457 ? -6.020 10.791 20.590 1.00 97.31 457 LEU A C 1
ATOM 3582 O O . LEU A 1 457 ? -6.309 11.793 19.940 1.00 97.31 457 LEU A O 1
ATOM 3586 N N . GLU A 1 458 ? -4.903 10.702 21.309 1.00 96.88 458 GLU A N 1
ATOM 3587 C CA . GLU A 1 458 ? -3.903 11.769 21.377 1.00 96.88 458 GLU A CA 1
ATOM 3588 C C . GLU A 1 458 ? -3.254 12.023 20.005 1.00 96.88 458 GLU A C 1
ATOM 3590 O O . GLU A 1 458 ? -3.091 13.172 19.590 1.00 96.88 458 GLU A O 1
ATOM 3595 N N . CYS A 1 459 ? -2.937 10.961 19.255 1.00 96.12 459 CYS A N 1
ATOM 3596 C CA . CYS A 1 459 ? -2.421 11.078 17.890 1.00 96.12 459 CYS A CA 1
ATOM 3597 C C . CYS A 1 459 ? -3.413 11.817 16.975 1.00 96.12 459 CYS A C 1
ATOM 3599 O O . CYS A 1 459 ? -3.041 12.784 16.310 1.00 96.12 459 CYS A O 1
ATOM 3601 N N . ARG A 1 460 ? -4.697 11.432 17.007 1.00 96.62 460 ARG A N 1
ATOM 3602 C CA . ARG A 1 460 ? -5.771 12.089 16.243 1.00 96.62 460 ARG A CA 1
ATOM 3603 C C . ARG A 1 460 ? -5.945 13.557 16.610 1.00 96.62 460 ARG A C 1
ATOM 3605 O O . ARG A 1 460 ? -6.031 14.399 15.723 1.00 96.62 460 ARG A O 1
ATOM 3612 N N . GLN A 1 461 ? -5.940 13.888 17.902 1.00 95.44 461 GLN A N 1
ATOM 3613 C CA . GLN A 1 461 ? -6.019 15.277 18.368 1.00 95.44 461 GLN A CA 1
ATOM 3614 C C . GLN A 1 461 ? -4.857 16.122 17.832 1.00 95.44 461 GLN A C 1
ATOM 3616 O O . GLN A 1 461 ? -5.077 17.239 17.359 1.00 95.44 461 GLN A O 1
ATOM 3621 N N . ASN A 1 462 ? -3.637 15.579 17.843 1.00 95.12 462 ASN A N 1
ATOM 3622 C CA . ASN A 1 462 ? -2.466 16.252 17.289 1.00 95.12 462 ASN A CA 1
ATOM 3623 C C . ASN A 1 462 ? -2.543 16.404 15.762 1.00 95.12 462 ASN A C 1
ATOM 3625 O O . ASN A 1 462 ? -2.271 17.490 15.253 1.00 95.12 462 ASN A O 1
ATOM 3629 N N . LEU A 1 463 ? -2.950 15.363 15.026 1.00 94.00 463 LEU A N 1
ATOM 3630 C CA . LEU A 1 463 ? -3.138 15.429 13.569 1.00 94.00 463 LEU A CA 1
ATOM 3631 C C . LEU A 1 463 ? -4.205 16.459 13.184 1.00 94.00 463 LEU A C 1
ATOM 3633 O O . LEU A 1 463 ? -3.973 17.286 12.300 1.00 94.00 463 LEU A O 1
ATOM 3637 N N . LYS A 1 464 ? -5.342 16.460 13.886 1.00 94.12 464 LYS A N 1
ATOM 3638 C CA . LYS A 1 464 ? -6.421 17.427 13.684 1.00 94.12 464 LYS A CA 1
ATOM 3639 C C . LYS A 1 464 ? -5.979 18.853 13.988 1.00 94.12 464 LYS A C 1
ATOM 3641 O O . LYS A 1 464 ? -6.183 19.746 13.172 1.00 94.12 464 LYS A O 1
ATOM 3646 N N . GLY A 1 465 ? -5.344 19.074 15.139 1.00 93.25 465 GLY A N 1
ATOM 3647 C CA . GLY A 1 465 ? -4.832 20.391 15.514 1.00 93.25 465 GLY A CA 1
ATOM 3648 C C . GLY A 1 465 ? -3.816 20.916 14.499 1.00 93.25 465 GLY A C 1
ATOM 3649 O O . GLY A 1 465 ? -3.897 22.074 14.078 1.00 93.25 465 GLY A O 1
ATOM 3650 N N . MET A 1 466 ? -2.897 20.056 14.053 1.00 92.25 466 MET A N 1
ATOM 3651 C CA . MET A 1 466 ? -1.910 20.383 13.026 1.00 92.25 466 MET A CA 1
ATOM 3652 C C . MET A 1 466 ? -2.588 20.755 11.703 1.00 92.25 466 MET A C 1
ATOM 3654 O O . MET A 1 466 ? -2.236 21.774 11.110 1.00 92.25 466 MET A O 1
ATOM 3658 N N . GLY A 1 467 ? -3.593 19.982 11.279 1.00 92.56 467 GLY A N 1
ATOM 3659 C CA . GLY A 1 467 ? -4.417 20.280 10.107 1.00 92.56 467 GLY A CA 1
ATOM 3660 C C . GLY A 1 467 ? -5.113 21.638 10.206 1.00 92.56 467 GLY A C 1
ATOM 3661 O O . GLY A 1 467 ? -4.905 22.499 9.352 1.00 92.56 467 GLY A O 1
ATOM 3662 N N . ASN A 1 468 ? -5.839 21.886 11.299 1.00 92.88 468 ASN A N 1
ATOM 3663 C CA . ASN A 1 468 ? -6.512 23.163 11.561 1.00 92.88 468 ASN A CA 1
ATOM 3664 C C . ASN A 1 468 ? -5.533 24.344 11.543 1.00 92.88 468 ASN A C 1
ATOM 3666 O O . ASN A 1 468 ? -5.812 25.386 10.954 1.00 92.88 468 ASN A O 1
ATOM 3670 N N . SER A 1 469 ? -4.356 24.170 12.148 1.00 90.44 469 SER A N 1
ATOM 3671 C CA . SER A 1 469 ? -3.316 25.203 12.196 1.00 90.44 469 SER A CA 1
ATOM 3672 C C . SER A 1 469 ? -2.752 25.529 10.811 1.00 90.44 469 SER A C 1
ATOM 3674 O O . SER A 1 469 ? -2.353 26.671 10.572 1.00 90.44 469 SER A O 1
ATOM 3676 N N . ALA A 1 470 ? -2.705 24.538 9.917 1.00 90.75 470 ALA A N 1
ATOM 3677 C CA . ALA A 1 470 ? -2.234 24.674 8.544 1.00 90.75 470 ALA A CA 1
ATOM 3678 C C . ALA A 1 470 ? -3.339 25.029 7.534 1.00 90.75 470 ALA A C 1
ATOM 3680 O O . ALA A 1 470 ? -3.016 25.306 6.381 1.00 90.75 470 ALA A O 1
ATOM 3681 N N . GLY A 1 471 ? -4.615 25.025 7.939 1.00 90.75 471 GLY A N 1
ATOM 3682 C CA . GLY A 1 471 ? -5.748 25.154 7.018 1.00 90.75 471 GLY A CA 1
ATOM 3683 C C . GLY A 1 471 ? -5.898 23.950 6.081 1.00 90.75 471 GLY A C 1
ATOM 3684 O O . GLY A 1 471 ? -6.360 24.104 4.955 1.00 90.75 471 GLY A O 1
ATOM 3685 N N . VAL A 1 472 ? -5.461 22.767 6.520 1.00 91.44 472 VAL A N 1
ATOM 3686 C CA . VAL A 1 472 ? -5.498 21.516 5.753 1.00 91.44 472 VAL A CA 1
ATOM 3687 C C . VAL A 1 472 ? -6.414 20.520 6.471 1.00 91.44 472 VAL A C 1
ATOM 3689 O O . VAL A 1 472 ? -6.193 20.255 7.654 1.00 91.44 472 VAL A O 1
ATOM 3692 N N . PRO A 1 473 ? -7.409 19.923 5.795 1.00 90.56 473 PRO A N 1
ATOM 3693 C CA . PRO A 1 473 ? -8.388 19.043 6.428 1.00 90.56 473 PRO A CA 1
ATOM 3694 C C . PRO A 1 473 ? -7.824 17.623 6.654 1.00 90.56 473 PRO A C 1
ATOM 3696 O O . PRO A 1 473 ? -8.294 16.653 6.069 1.00 90.56 473 PRO A O 1
ATOM 3699 N N . VAL A 1 474 ? -6.794 17.495 7.503 1.00 90.81 474 VAL A N 1
ATOM 3700 C CA . VAL A 1 474 ? -6.136 16.208 7.819 1.00 90.81 474 VAL A CA 1
ATOM 3701 C C . VAL A 1 474 ? -7.111 15.242 8.500 1.00 90.81 474 VAL A C 1
ATOM 3703 O O . VAL A 1 474 ? -7.300 14.125 8.034 1.00 90.81 474 VAL A O 1
ATOM 3706 N N . GLU A 1 475 ? -7.772 15.685 9.573 1.00 93.06 475 GLU A N 1
ATOM 3707 C CA . GLU A 1 475 ? -8.935 15.001 10.150 1.00 93.06 475 GLU A CA 1
ATOM 3708 C C . GLU A 1 475 ? -10.115 15.992 10.196 1.00 93.06 475 GLU A C 1
ATOM 3710 O O . GLU A 1 475 ? -10.258 16.746 11.165 1.00 93.06 475 GLU A O 1
ATOM 3715 N N . PRO A 1 476 ? -10.932 16.033 9.134 1.00 89.81 476 PRO A N 1
ATOM 3716 C CA . PRO A 1 476 ? -12.129 16.862 9.047 1.00 89.81 476 PRO A CA 1
ATOM 3717 C C . PRO A 1 476 ? -13.151 16.550 10.146 1.00 89.81 476 PRO A C 1
ATOM 3719 O O . PRO A 1 476 ? -13.184 15.440 10.681 1.00 89.81 476 PRO A O 1
ATOM 3722 N N . ASP A 1 477 ? -14.029 17.506 10.457 1.00 91.56 477 ASP A N 1
ATOM 3723 C CA . ASP A 1 477 ? -15.031 17.380 11.526 1.00 91.56 477 ASP A CA 1
ATOM 3724 C C . ASP A 1 477 ? -15.960 16.179 11.349 1.00 91.56 477 ASP A C 1
ATOM 3726 O O . ASP A 1 477 ? -16.296 15.497 12.316 1.00 91.56 477 ASP A O 1
ATOM 3730 N N . GLU A 1 478 ? -16.315 15.860 10.116 1.00 87.94 478 GLU A N 1
ATOM 3731 C CA . GLU A 1 478 ? -17.213 14.759 9.809 1.00 87.94 478 GLU A CA 1
ATOM 3732 C C . GLU A 1 478 ? -16.496 13.410 9.938 1.00 87.94 478 GLU A C 1
ATOM 3734 O O . GLU A 1 478 ? -17.067 12.470 10.486 1.00 87.94 478 GLU A O 1
ATOM 3739 N N . GLN A 1 479 ? -15.217 13.312 9.543 1.00 90.31 479 GLN A N 1
ATOM 3740 C CA . GLN A 1 479 ? -14.424 12.106 9.823 1.00 90.31 479 GLN A CA 1
ATOM 3741 C C . GLN A 1 479 ? -14.166 11.955 11.326 1.00 90.31 479 GLN A C 1
ATOM 3743 O O . GLN A 1 479 ? -14.212 10.838 11.840 1.00 90.31 479 GLN A O 1
ATOM 3748 N N . THR A 1 480 ? -13.974 13.060 12.058 1.00 94.31 480 THR A N 1
ATOM 3749 C CA . THR A 1 480 ? -13.934 13.036 13.525 1.00 94.31 480 THR A CA 1
ATOM 3750 C C . THR A 1 480 ? -15.241 12.495 14.100 1.00 94.31 480 THR A C 1
ATOM 3752 O O . THR A 1 480 ? -15.193 11.656 15.000 1.00 94.31 480 THR A O 1
ATOM 3755 N N . ALA A 1 481 ? -16.398 12.932 13.593 1.00 93.56 481 ALA A N 1
ATOM 3756 C CA . ALA A 1 481 ? -17.704 12.469 14.052 1.00 93.56 481 ALA A CA 1
ATOM 3757 C C . ALA A 1 481 ? -17.889 10.962 13.812 1.00 93.56 481 ALA A C 1
ATOM 3759 O O . ALA A 1 481 ? -18.225 10.240 14.752 1.00 93.56 481 ALA A O 1
ATOM 3760 N N . VAL A 1 482 ? -17.582 10.472 12.605 1.00 93.12 482 VAL A N 1
ATOM 3761 C CA . VAL A 1 482 ? -17.638 9.036 12.279 1.00 93.12 482 VAL A CA 1
ATOM 3762 C C . VAL A 1 482 ? -16.682 8.236 13.159 1.00 93.12 482 VAL A C 1
ATOM 3764 O O . VAL A 1 482 ? -17.077 7.231 13.752 1.00 93.12 482 VAL A O 1
ATOM 3767 N N . ALA A 1 483 ? -15.428 8.670 13.281 1.00 96.06 483 ALA A N 1
ATOM 3768 C CA . ALA A 1 483 ? -14.435 7.965 14.079 1.00 96.06 483 ALA A CA 1
ATOM 3769 C C . ALA A 1 483 ? -14.829 7.933 15.565 1.00 96.06 483 ALA A C 1
ATOM 3771 O O . ALA A 1 483 ? -14.667 6.906 16.218 1.00 96.06 483 ALA A O 1
ATOM 3772 N N . ASN A 1 484 ? -15.402 9.015 16.101 1.00 97.56 484 ASN A N 1
ATOM 3773 C CA . ASN A 1 484 ? -15.885 9.068 17.483 1.00 97.56 484 ASN A CA 1
ATOM 3774 C C . ASN A 1 484 ? -17.102 8.164 17.708 1.00 97.56 484 ASN A C 1
ATOM 3776 O O . ASN A 1 484 ? -17.128 7.436 18.700 1.00 97.56 484 ASN A O 1
ATOM 3780 N N . ALA A 1 485 ? -18.073 8.172 16.790 1.00 97.31 485 ALA A N 1
ATOM 3781 C CA . ALA A 1 485 ? -19.232 7.282 16.843 1.00 97.31 485 ALA A CA 1
ATOM 3782 C C . ALA A 1 485 ? -18.800 5.809 16.769 1.00 97.31 485 ALA A C 1
ATOM 3784 O O . ALA A 1 485 ? -19.216 4.995 17.589 1.00 97.31 485 ALA A O 1
ATOM 3785 N N . THR A 1 486 ? -17.875 5.492 15.860 1.00 97.81 486 THR A N 1
ATOM 3786 C CA . THR A 1 486 ? -17.296 4.148 15.721 1.00 97.81 486 THR A CA 1
ATOM 3787 C C . THR A 1 486 ? -16.570 3.733 16.998 1.00 97.81 486 THR A C 1
ATOM 3789 O O . THR A 1 486 ? -16.793 2.647 17.521 1.00 97.81 486 THR A O 1
ATOM 3792 N N . MET A 1 487 ? -15.749 4.619 17.568 1.00 97.88 487 MET A N 1
ATOM 3793 C CA . MET A 1 487 ? -15.046 4.360 18.824 1.00 97.88 487 MET A CA 1
ATOM 3794 C C . MET A 1 487 ? -15.977 4.209 20.032 1.00 97.88 487 MET A C 1
ATOM 3796 O O . MET A 1 487 ? -15.529 3.678 21.049 1.00 97.88 487 MET A O 1
ATOM 3800 N N . ALA A 1 488 ? -17.224 4.680 19.974 1.00 98.25 488 ALA A N 1
ATOM 3801 C CA . ALA A 1 488 ? -18.195 4.515 21.054 1.00 98.25 488 ALA A CA 1
ATOM 3802 C C . ALA A 1 488 ? -18.797 3.099 21.109 1.00 98.25 488 ALA A C 1
ATOM 3804 O O . ALA A 1 488 ? -19.335 2.713 22.150 1.00 98.25 488 ALA A O 1
ATOM 3805 N N . LEU A 1 489 ? -18.689 2.326 20.022 1.00 98.56 489 LEU A N 1
ATOM 3806 C CA . LEU A 1 489 ? -19.190 0.958 19.970 1.00 98.56 489 LEU A CA 1
ATOM 3807 C C . LEU A 1 489 ? -18.424 0.032 20.936 1.00 98.56 489 LEU A C 1
ATOM 3809 O O . LEU A 1 489 ? -17.223 0.217 21.167 1.00 98.56 489 LEU A O 1
ATOM 3813 N N . PRO A 1 490 ? -19.099 -0.986 21.499 1.00 98.38 490 PRO A N 1
ATOM 3814 C CA . PRO A 1 490 ? -18.435 -2.047 22.245 1.00 98.38 490 PRO A CA 1
ATOM 3815 C C . PRO A 1 490 ? -17.334 -2.739 21.431 1.00 98.38 490 PRO A C 1
ATOM 3817 O O . PRO A 1 490 ? -17.464 -2.910 20.222 1.00 98.38 490 PRO A O 1
ATOM 3820 N N . GLY A 1 491 ? -16.235 -3.111 22.090 1.00 98.12 491 GLY A N 1
ATOM 3821 C CA . GLY A 1 491 ? -15.144 -3.862 21.461 1.00 98.12 491 GLY A CA 1
ATOM 3822 C C . GLY A 1 491 ? -14.206 -3.043 20.571 1.00 98.12 491 GLY A C 1
ATOM 3823 O O . GLY A 1 491 ? -13.127 -3.528 20.230 1.00 98.12 491 GLY A O 1
ATOM 3824 N N . VAL A 1 492 ? -14.554 -1.799 20.228 1.00 98.62 492 VAL A N 1
ATOM 3825 C CA . VAL A 1 492 ? -13.705 -0.936 19.396 1.00 98.62 492 VAL A CA 1
ATOM 3826 C C . VAL A 1 492 ? -12.577 -0.326 20.222 1.00 98.62 492 VAL A C 1
ATOM 3828 O O . VAL A 1 492 ? -12.798 0.422 21.178 1.00 98.62 492 VAL A O 1
ATOM 3831 N N . VAL A 1 493 ? -11.341 -0.603 19.811 1.00 98.31 493 VAL A N 1
ATOM 3832 C CA . VAL A 1 493 ? -10.128 -0.113 20.471 1.00 98.31 493 VAL A CA 1
ATOM 3833 C C . VAL A 1 493 ? -9.792 1.278 19.951 1.00 98.31 493 VAL A C 1
ATOM 3835 O O . VAL A 1 493 ? -9.736 2.227 20.729 1.00 98.31 493 VAL A O 1
ATOM 3838 N N . ALA A 1 494 ? -9.642 1.424 18.636 1.00 98.06 494 ALA A N 1
ATOM 3839 C CA . ALA A 1 494 ? -9.267 2.679 17.994 1.00 98.06 494 ALA A CA 1
ATOM 3840 C C . ALA A 1 494 ? -9.975 2.836 16.647 1.00 98.06 494 ALA A C 1
ATOM 3842 O O . ALA A 1 494 ? -10.174 1.853 15.943 1.00 98.06 494 ALA A O 1
ATOM 3843 N N . ALA A 1 495 ? -10.312 4.067 16.272 1.00 97.56 495 ALA A N 1
ATOM 3844 C CA . ALA A 1 495 ? -10.665 4.418 14.902 1.00 97.56 495 ALA A CA 1
ATOM 3845 C C . ALA A 1 495 ? -10.085 5.789 14.559 1.00 97.56 495 ALA A C 1
ATOM 3847 O O . ALA A 1 495 ? -10.003 6.658 15.434 1.00 97.56 495 ALA A O 1
ATOM 3848 N N . GLY A 1 496 ? -9.699 5.985 13.302 1.00 95.06 496 GLY A N 1
ATOM 3849 C CA . GLY A 1 496 ? -9.084 7.225 12.845 1.00 95.06 496 GLY A CA 1
ATOM 3850 C C . GLY A 1 496 ? -8.890 7.281 11.338 1.00 95.06 496 GLY A C 1
ATOM 3851 O O . GLY A 1 496 ? -9.236 6.348 10.614 1.00 95.06 496 GLY A O 1
ATOM 3852 N N . VAL A 1 497 ? -8.326 8.393 10.876 1.00 92.12 497 VAL A N 1
ATOM 3853 C CA . VAL A 1 497 ? -8.058 8.633 9.456 1.00 92.12 497 VAL A CA 1
ATOM 3854 C C . VAL A 1 497 ? -6.620 8.203 9.139 1.00 92.12 497 VAL A C 1
ATOM 3856 O O . VAL A 1 497 ? -5.690 8.735 9.749 1.00 92.12 497 VAL A O 1
ATOM 3859 N N . PRO A 1 498 ? -6.405 7.216 8.249 1.00 91.06 498 PRO A N 1
ATOM 3860 C CA . PRO A 1 498 ? -5.070 6.796 7.847 1.00 91.06 498 PRO A CA 1
ATOM 3861 C C . PRO A 1 498 ? -4.502 7.714 6.752 1.00 91.06 498 PRO A C 1
ATOM 3863 O O . PRO A 1 498 ? -5.223 8.461 6.091 1.00 91.06 498 PRO A O 1
ATOM 3866 N N . GLY A 1 499 ? -3.194 7.611 6.509 1.00 87.06 499 GLY A N 1
ATOM 3867 C CA . GLY A 1 499 ? -2.551 8.270 5.372 1.00 87.06 499 GLY A CA 1
ATOM 3868 C C . GLY A 1 499 ? -2.521 9.798 5.479 1.00 87.06 499 GLY A C 1
ATOM 3869 O O . GLY A 1 499 ? -2.165 10.349 6.518 1.00 87.06 499 GLY A O 1
ATOM 3870 N N . ALA A 1 500 ? -2.818 10.481 4.370 1.00 79.38 500 ALA A N 1
ATOM 3871 C CA . ALA A 1 500 ? -2.714 11.938 4.271 1.00 79.38 500 ALA A CA 1
ATOM 3872 C C . ALA A 1 500 ? -3.885 12.695 4.920 1.00 79.38 500 ALA A C 1
ATOM 3874 O O . ALA A 1 500 ? -3.733 13.882 5.215 1.00 79.38 500 ALA A O 1
ATOM 3875 N N . GLY A 1 501 ? -5.026 12.032 5.136 1.00 80.62 501 GLY A N 1
ATOM 3876 C CA . GLY A 1 501 ? -6.250 12.668 5.617 1.00 80.62 501 GLY A CA 1
ATOM 3877 C C . GLY A 1 501 ? -7.303 12.890 4.531 1.00 80.62 501 GLY A C 1
ATOM 3878 O O . GLY A 1 501 ? -7.274 12.243 3.489 1.00 80.62 501 GLY A O 1
ATOM 3879 N N . GLY A 1 502 ? -8.216 13.835 4.760 1.00 74.62 502 GLY A N 1
ATOM 3880 C CA . GLY A 1 502 ? -8.973 14.485 3.684 1.00 74.62 502 GLY A CA 1
ATOM 3881 C C . GLY A 1 502 ? -10.072 13.675 2.998 1.00 74.62 502 GLY A C 1
ATOM 3882 O O . GLY A 1 502 ? -10.352 13.957 1.842 1.00 74.62 502 GLY A O 1
ATOM 3883 N N . TYR A 1 503 ? -10.736 12.746 3.692 1.00 79.12 503 TYR A N 1
ATOM 3884 C CA . TYR A 1 503 ? -11.827 11.907 3.153 1.00 79.12 503 TYR A CA 1
ATOM 3885 C C . TYR A 1 503 ? -11.411 10.698 2.311 1.00 79.12 503 TYR A C 1
ATOM 3887 O O . TYR A 1 503 ? -12.263 10.141 1.636 1.00 79.12 503 TYR A O 1
ATOM 3895 N N . ASP A 1 504 ? -10.157 10.244 2.361 1.00 80.00 504 ASP A N 1
ATOM 3896 C CA . ASP A 1 504 ? -9.767 9.043 1.603 1.00 80.00 504 ASP A CA 1
ATOM 3897 C C . ASP A 1 504 ? -10.328 7.759 2.234 1.00 80.00 504 ASP A C 1
ATOM 3899 O O . ASP A 1 504 ? -11.003 6.961 1.583 1.00 80.00 504 ASP A O 1
ATOM 3903 N N . ALA A 1 505 ? -10.048 7.558 3.522 1.00 89.12 505 ALA A N 1
ATOM 3904 C CA . ALA A 1 505 ? -10.379 6.322 4.212 1.00 89.12 505 ALA A CA 1
ATOM 3905 C C . ALA A 1 505 ? -10.582 6.522 5.717 1.00 89.12 505 ALA A C 1
ATOM 3907 O O . ALA A 1 505 ? -10.286 7.576 6.289 1.00 89.12 505 ALA A O 1
ATOM 3908 N N . LEU A 1 506 ? -11.050 5.462 6.366 1.00 92.56 506 LEU A N 1
ATOM 3909 C CA . LEU A 1 506 ? -11.113 5.307 7.812 1.00 92.56 506 LEU A CA 1
ATOM 3910 C C . LEU A 1 506 ? -10.556 3.931 8.186 1.00 92.56 506 LEU A C 1
ATOM 3912 O O . LEU A 1 506 ? -10.820 2.954 7.491 1.00 92.56 506 LEU A O 1
ATOM 3916 N N . PHE A 1 507 ? -9.808 3.837 9.283 1.00 95.56 507 PHE A N 1
ATOM 3917 C CA . PHE A 1 507 ? -9.402 2.556 9.862 1.00 95.56 507 PHE A CA 1
ATOM 3918 C C . PHE A 1 507 ? -10.043 2.358 11.235 1.00 95.56 507 PHE A C 1
ATOM 3920 O O . PHE A 1 507 ? -10.302 3.323 11.957 1.00 95.56 507 PHE A O 1
ATOM 3927 N N . VAL A 1 508 ? -10.241 1.096 11.608 1.00 97.81 508 VAL A N 1
ATOM 3928 C CA . VAL A 1 508 ? -10.716 0.660 12.921 1.00 97.81 508 VAL A CA 1
ATOM 3929 C C . VAL A 1 508 ? -9.892 -0.531 13.380 1.00 97.81 508 VAL A C 1
ATOM 3931 O O . VAL A 1 508 ? -9.725 -1.485 12.627 1.00 97.81 508 VAL A O 1
ATOM 3934 N N . ILE A 1 509 ? -9.420 -0.490 14.623 1.00 97.81 509 ILE A N 1
ATOM 3935 C CA . ILE A 1 509 ? -8.874 -1.634 15.356 1.00 97.81 509 ILE A CA 1
ATOM 3936 C C . ILE A 1 509 ? -9.911 -2.038 16.398 1.00 97.81 509 ILE A C 1
ATOM 3938 O O . ILE A 1 509 ? -10.359 -1.200 17.189 1.00 97.81 509 ILE A O 1
ATOM 3942 N N . TYR A 1 510 ? -10.283 -3.311 16.421 1.00 98.31 510 TYR A N 1
ATOM 3943 C CA . TYR A 1 510 ? -11.294 -3.828 17.337 1.00 98.31 510 TYR A CA 1
ATOM 3944 C C . TYR A 1 510 ? -10.927 -5.214 17.863 1.00 98.31 510 TYR A C 1
ATOM 3946 O O . TYR A 1 510 ? -10.120 -5.932 17.273 1.00 98.31 510 TYR A O 1
ATOM 3954 N N . VAL A 1 511 ? -11.518 -5.571 19.000 1.00 98.12 511 VAL A N 1
ATOM 3955 C CA . VAL A 1 511 ? -11.466 -6.925 19.548 1.00 98.12 511 VAL A CA 1
ATOM 3956 C C . VAL A 1 511 ? -12.496 -7.768 18.816 1.00 98.12 511 VAL A C 1
ATOM 3958 O O . VAL A 1 511 ? -13.683 -7.440 18.844 1.00 98.12 511 VAL A O 1
ATOM 3961 N N . LYS A 1 512 ? -12.047 -8.851 18.184 1.00 96.69 512 LYS A N 1
ATOM 3962 C CA . LYS A 1 512 ? -12.905 -9.778 17.447 1.00 96.69 512 LYS A CA 1
ATOM 3963 C C . LYS A 1 512 ? -14.019 -10.302 18.351 1.00 96.69 512 LYS A C 1
ATOM 3965 O O . LYS A 1 512 ? -13.749 -10.862 19.415 1.00 96.69 512 LYS A O 1
ATOM 3970 N N . GLY A 1 513 ? -15.265 -10.088 17.936 1.00 96.94 513 GLY A N 1
ATOM 3971 C CA . GLY A 1 513 ? -16.437 -10.557 18.667 1.00 96.94 513 GLY A CA 1
ATOM 3972 C C . GLY A 1 513 ? -16.739 -12.041 18.444 1.00 96.94 513 GLY A C 1
ATOM 3973 O O . GLY A 1 513 ? -15.999 -12.741 17.746 1.00 96.94 513 GLY A O 1
ATOM 3974 N N . PRO A 1 514 ? -17.859 -12.534 19.000 1.00 96.12 514 PRO A N 1
ATOM 3975 C CA . PRO A 1 514 ? -18.385 -13.847 18.659 1.00 96.12 514 PRO A CA 1
ATOM 3976 C C . PRO A 1 514 ? -18.642 -13.936 17.153 1.00 96.12 514 PRO A C 1
ATOM 3978 O O . PRO A 1 514 ? -19.120 -12.974 16.541 1.00 96.12 514 PRO A O 1
ATOM 3981 N N . ALA A 1 515 ? -18.312 -15.086 16.570 1.00 95.25 515 ALA A N 1
ATOM 3982 C CA . ALA A 1 515 ? -18.425 -15.317 15.137 1.00 95.25 515 ALA A CA 1
ATOM 3983 C C . ALA A 1 515 ? -19.874 -15.176 14.645 1.00 95.25 515 ALA A C 1
ATOM 3985 O O . ALA A 1 515 ? -20.816 -15.666 15.269 1.00 95.25 515 ALA A O 1
ATOM 3986 N N . THR A 1 516 ? -20.036 -14.555 13.483 1.00 93.25 516 THR A N 1
ATOM 3987 C CA . THR A 1 516 ? -21.308 -14.402 12.767 1.00 93.25 516 THR A CA 1
ATOM 3988 C C . THR A 1 516 ? -21.131 -14.862 11.317 1.00 93.25 516 THR A C 1
ATOM 3990 O O . THR A 1 516 ? -20.028 -15.227 10.899 1.00 93.25 516 THR A O 1
ATOM 3993 N N . CYS A 1 517 ? -22.219 -14.930 10.541 1.00 86.69 517 CYS A N 1
ATOM 3994 C CA . CYS A 1 517 ? -22.176 -15.274 9.109 1.00 86.69 517 CYS A CA 1
ATOM 3995 C C . CYS A 1 517 ? -21.381 -16.560 8.788 1.00 86.69 517 CYS A C 1
ATOM 3997 O O . CYS A 1 517 ? -20.605 -16.604 7.834 1.00 86.69 517 CYS A O 1
ATOM 3999 N N . GLY A 1 518 ? -21.524 -17.603 9.614 1.00 83.81 518 GLY A N 1
ATOM 4000 C CA . GLY A 1 518 ? -20.801 -18.867 9.428 1.00 83.81 518 GLY A CA 1
ATOM 4001 C C . GLY A 1 518 ? -19.283 -18.766 9.628 1.00 83.81 518 GLY A C 1
ATOM 4002 O O . GLY A 1 518 ? -18.547 -19.540 9.027 1.00 83.81 518 GLY A O 1
ATOM 4003 N N . GLY A 1 519 ? -18.806 -17.808 10.432 1.00 84.88 519 GLY A N 1
ATOM 4004 C CA . GLY A 1 519 ? -17.382 -17.617 10.737 1.00 84.88 519 GLY A CA 1
ATOM 4005 C C . GLY A 1 519 ? -16.655 -16.614 9.839 1.00 84.88 519 GLY A C 1
ATOM 4006 O O . GLY A 1 519 ? -15.484 -16.332 10.079 1.00 84.88 519 GLY A O 1
ATOM 4007 N N . LYS A 1 520 ? -17.337 -16.051 8.833 1.00 84.94 520 LYS A N 1
ATOM 4008 C CA . LYS A 1 520 ? -16.767 -15.053 7.906 1.00 84.94 520 LYS A CA 1
ATOM 4009 C C . LYS A 1 520 ? -16.741 -13.631 8.479 1.00 84.94 520 LYS A C 1
ATOM 4011 O O . LYS A 1 520 ? -15.948 -12.787 8.056 1.00 84.94 520 LYS A O 1
ATOM 4016 N N . SER A 1 521 ? -17.587 -13.370 9.471 1.00 92.12 521 SER A N 1
ATOM 4017 C CA . SER A 1 521 ? -17.638 -12.100 10.191 1.00 92.12 521 SER A CA 1
ATOM 4018 C C . SER A 1 521 ? -17.688 -12.344 11.699 1.00 92.12 521 SER A C 1
ATOM 4020 O O . SER A 1 521 ? -17.633 -13.481 12.181 1.00 92.12 521 SER A O 1
ATOM 4022 N N . ASP A 1 522 ? -17.760 -11.256 12.447 1.00 95.31 522 ASP A N 1
ATOM 4023 C CA . ASP A 1 522 ? -17.977 -11.262 13.879 1.00 95.31 522 ASP A CA 1
ATOM 4024 C C . ASP A 1 522 ? -18.892 -10.108 14.287 1.00 95.31 522 ASP A C 1
ATOM 4026 O O . ASP A 1 522 ? -19.046 -9.108 13.580 1.00 95.31 522 ASP A O 1
ATOM 4030 N N . ARG A 1 523 ? -19.480 -10.239 15.477 1.00 96.62 523 ARG A N 1
ATOM 4031 C CA . ARG A 1 523 ? -20.460 -9.284 15.996 1.00 96.62 523 ARG A CA 1
ATOM 4032 C C . ARG A 1 523 ? -19.966 -7.833 15.994 1.00 96.62 523 ARG A C 1
ATOM 4034 O O . ARG A 1 523 ? -20.770 -6.942 15.729 1.00 96.62 523 ARG A O 1
ATOM 4041 N N . VAL A 1 524 ? -18.698 -7.574 16.326 1.00 97.75 524 VAL A N 1
ATOM 4042 C CA . VAL A 1 524 ? -18.183 -6.196 16.413 1.00 97.75 524 VAL A CA 1
ATOM 4043 C C . VAL A 1 524 ? -18.017 -5.617 15.013 1.00 97.75 524 VAL A C 1
ATOM 4045 O O . VAL A 1 524 ? -18.454 -4.492 14.765 1.00 97.75 524 VAL A O 1
ATOM 4048 N N . ARG A 1 525 ? -17.481 -6.402 14.070 1.00 96.31 525 ARG A N 1
ATOM 4049 C CA . ARG A 1 525 ? -17.409 -6.014 12.656 1.00 96.31 525 ARG A CA 1
ATOM 4050 C C . ARG A 1 525 ? -18.784 -5.683 12.075 1.00 96.31 525 ARG A C 1
ATOM 4052 O O . ARG A 1 525 ? -18.924 -4.660 11.403 1.00 96.31 525 ARG A O 1
ATOM 4059 N N . ASP A 1 526 ? -19.794 -6.498 12.370 1.00 95.31 526 ASP A N 1
ATOM 4060 C CA . ASP A 1 526 ? -21.164 -6.275 11.898 1.00 95.31 526 ASP A CA 1
ATOM 4061 C C . ASP A 1 526 ? -21.764 -4.994 12.495 1.00 95.31 526 ASP A C 1
ATOM 4063 O O . ASP A 1 526 ? -22.419 -4.224 11.797 1.00 95.31 526 ASP A O 1
ATOM 4067 N N . GLN A 1 527 ? -21.515 -4.721 13.781 1.00 96.94 527 GLN A N 1
ATOM 4068 C CA . GLN A 1 527 ? -21.961 -3.487 14.436 1.00 96.94 527 GLN A CA 1
ATOM 4069 C C . GLN A 1 527 ? -21.320 -2.237 13.828 1.00 96.94 527 GLN A C 1
ATOM 4071 O O . GLN A 1 527 ? -22.020 -1.245 13.626 1.00 96.94 527 GLN A O 1
ATOM 4076 N N . ILE A 1 528 ? -20.023 -2.285 13.507 1.00 97.12 528 ILE A N 1
ATOM 4077 C CA . ILE A 1 528 ? -19.339 -1.184 12.816 1.00 97.12 528 ILE A CA 1
ATOM 4078 C C . ILE A 1 528 ? -19.946 -0.978 11.422 1.00 97.12 528 ILE A C 1
ATOM 4080 O O . ILE A 1 528 ? -20.291 0.148 11.071 1.00 97.12 528 ILE A O 1
ATOM 4084 N N . GLY A 1 529 ? -20.132 -2.057 10.653 1.00 94.94 529 GLY A N 1
ATOM 4085 C CA . GLY A 1 529 ? -20.737 -1.993 9.319 1.00 94.94 529 GLY A CA 1
ATOM 4086 C C . GLY A 1 529 ? -22.157 -1.422 9.333 1.00 94.94 529 GLY A C 1
ATOM 4087 O O . GLY A 1 529 ? -22.479 -0.563 8.519 1.00 94.94 529 GLY A O 1
ATOM 4088 N N . ASN A 1 530 ? -22.984 -1.839 10.296 1.00 94.50 530 ASN A N 1
ATOM 4089 C CA . ASN A 1 530 ? -24.334 -1.303 10.478 1.00 94.50 530 ASN A CA 1
ATOM 4090 C C . ASN A 1 530 ? -24.312 0.192 10.818 1.00 94.50 530 ASN A C 1
ATOM 4092 O O . ASN A 1 530 ? -25.044 0.955 10.200 1.00 94.50 530 ASN A O 1
ATOM 4096 N N . LEU A 1 531 ? -23.439 0.626 11.738 1.00 95.12 531 LEU A N 1
ATOM 4097 C CA . LEU A 1 531 ? -23.292 2.046 12.065 1.00 95.12 531 LEU A CA 1
ATOM 4098 C C . LEU A 1 531 ? -22.923 2.868 10.821 1.00 95.12 531 LEU A C 1
ATOM 4100 O O . LEU A 1 531 ? -23.507 3.922 10.590 1.00 95.12 531 LEU A O 1
ATOM 4104 N N . TRP A 1 532 ? -21.960 2.407 10.021 1.00 93.75 532 TRP A N 1
ATOM 4105 C CA . TRP A 1 532 ? -21.527 3.127 8.821 1.00 93.75 532 TRP A CA 1
ATOM 4106 C C . TRP A 1 532 ? -22.595 3.180 7.732 1.00 93.75 532 TRP A C 1
ATOM 4108 O O . TRP A 1 532 ? -22.746 4.230 7.104 1.00 93.75 532 TRP A O 1
ATOM 4118 N N . ARG A 1 533 ? -23.362 2.100 7.542 1.00 91.31 533 ARG A N 1
ATOM 4119 C CA . ARG A 1 533 ? -24.533 2.100 6.656 1.00 91.31 533 ARG A CA 1
ATOM 4120 C C . ARG A 1 533 ? -25.546 3.147 7.117 1.00 91.31 533 ARG A C 1
ATOM 4122 O O . ARG A 1 533 ? -25.870 4.047 6.352 1.00 91.31 533 ARG A O 1
ATOM 4129 N N . ASP A 1 534 ? -25.951 3.100 8.385 1.00 90.88 534 ASP A N 1
ATOM 4130 C CA . ASP A 1 534 ? -26.966 4.006 8.933 1.00 90.88 534 ASP A CA 1
ATOM 4131 C C . ASP A 1 534 ? -26.515 5.484 8.855 1.00 90.88 534 ASP A C 1
ATOM 4133 O O . ASP A 1 534 ? -27.314 6.380 8.583 1.00 90.88 534 ASP A O 1
ATOM 4137 N N . MET A 1 535 ? -25.216 5.755 9.043 1.00 88.38 535 MET A N 1
ATOM 4138 C CA . MET A 1 535 ? -24.638 7.095 8.866 1.00 88.38 535 MET A CA 1
ATOM 4139 C C . MET A 1 535 ? -24.581 7.547 7.398 1.00 88.38 535 MET A C 1
ATOM 4141 O O . MET A 1 535 ? -24.633 8.750 7.142 1.00 88.38 535 MET A O 1
ATOM 4145 N N . SER A 1 536 ? -24.479 6.612 6.450 1.00 84.31 536 SER A N 1
ATOM 4146 C CA . SER A 1 536 ? -24.459 6.899 5.009 1.00 84.31 536 SER A CA 1
ATOM 4147 C C . SER A 1 536 ? -25.858 7.171 4.459 1.00 84.31 536 SER A C 1
ATOM 4149 O O . SER A 1 536 ? -26.021 8.047 3.616 1.00 84.31 536 SER A O 1
ATOM 4151 N N . ASP A 1 537 ? -26.880 6.485 4.973 1.00 74.94 537 ASP A N 1
ATOM 4152 C CA . ASP A 1 537 ? -28.274 6.677 4.549 1.00 74.94 537 ASP A CA 1
ATOM 4153 C C . ASP A 1 537 ? -28.845 8.035 5.002 1.00 74.94 537 ASP A C 1
ATOM 4155 O O . ASP A 1 537 ? -29.774 8.569 4.396 1.00 74.94 537 ASP A O 1
ATOM 4159 N N . GLY A 1 538 ? -28.272 8.629 6.055 1.00 61.50 538 GLY A N 1
ATOM 4160 C CA . GLY A 1 538 ? -28.657 9.945 6.572 1.00 61.50 538 GLY A CA 1
ATOM 4161 C C . GLY A 1 538 ? -27.990 11.146 5.885 1.00 61.50 538 GLY A C 1
ATOM 4162 O O . GLY A 1 538 ? -28.355 12.283 6.187 1.00 61.50 538 GLY A O 1
ATOM 4163 N N . SER A 1 539 ? -27.012 10.930 4.996 1.00 57.16 539 SER A N 1
ATOM 4164 C CA . SER A 1 539 ? -26.194 11.983 4.378 1.00 57.16 539 SER A CA 1
ATOM 4165 C C . SER A 1 539 ? -25.869 11.651 2.919 1.00 57.16 539 SER A C 1
ATOM 4167 O O . SER A 1 539 ? -24.984 10.849 2.630 1.00 57.16 539 SER A O 1
ATOM 4169 N N . ASN A 1 540 ? -26.527 12.330 1.973 1.00 54.72 540 ASN A N 1
ATOM 4170 C CA . ASN A 1 540 ? -26.242 12.164 0.539 1.00 54.72 540 ASN A CA 1
ATOM 4171 C C . ASN A 1 540 ? -24.842 12.650 0.124 1.00 54.72 540 ASN A C 1
ATOM 4173 O O . ASN A 1 540 ? -24.405 12.356 -0.985 1.00 54.72 540 ASN A O 1
ATOM 4177 N N . GLU A 1 541 ? -24.144 13.402 0.977 1.00 56.97 541 GLU A N 1
ATOM 4178 C CA . GLU A 1 541 ? -22.855 13.998 0.623 1.00 56.97 541 GLU A CA 1
ATOM 4179 C C . GLU A 1 541 ? -21.664 13.077 0.903 1.00 56.97 541 GLU A C 1
ATOM 4181 O O . GLU A 1 541 ? -20.617 13.270 0.289 1.00 56.97 541 GLU A O 1
ATOM 4186 N N . ARG A 1 542 ? -21.773 12.101 1.824 1.00 68.31 542 ARG A N 1
ATOM 4187 C CA . ARG A 1 542 ? -20.622 11.278 2.249 1.00 68.31 542 ARG A CA 1
ATOM 4188 C C . ARG A 1 542 ? -21.023 9.857 2.590 1.00 68.31 542 ARG A C 1
ATOM 4190 O O . ARG A 1 542 ? -21.531 9.568 3.669 1.00 68.31 542 ARG A O 1
ATOM 4197 N N . VAL A 1 543 ? -20.724 8.978 1.649 1.00 81.19 543 VAL A N 1
ATOM 4198 C CA . VAL A 1 543 ? -21.038 7.557 1.707 1.00 81.19 543 VAL A CA 1
ATOM 4199 C C . VAL A 1 543 ? -19.825 6.813 2.252 1.00 81.19 543 VAL A C 1
ATOM 4201 O O . VAL A 1 543 ? -18.731 6.942 1.699 1.00 81.19 543 VAL A O 1
ATOM 4204 N N . LEU A 1 544 ? -20.013 6.051 3.327 1.00 88.81 544 LEU A N 1
ATOM 4205 C CA . LEU A 1 544 ? -19.008 5.142 3.866 1.00 88.81 544 LEU A CA 1
ATOM 4206 C C . LEU A 1 544 ? -19.262 3.744 3.330 1.00 88.81 544 LEU A C 1
ATOM 4208 O O . LEU A 1 544 ? -20.321 3.165 3.567 1.00 88.81 544 LEU A O 1
ATOM 4212 N N . CYS A 1 545 ? -18.271 3.183 2.652 1.00 90.19 545 CYS A N 1
ATOM 4213 C CA . CYS A 1 545 ? -18.310 1.793 2.243 1.00 90.19 545 CYS A CA 1
ATOM 4214 C C . CYS A 1 545 ? -17.170 1.041 2.941 1.00 90.19 545 CYS A C 1
ATOM 4216 O O . CYS A 1 545 ? -16.030 1.496 2.948 1.00 90.19 545 CYS A O 1
ATOM 4218 N N . PRO A 1 546 ? -17.451 -0.084 3.619 1.00 93.00 546 PRO A N 1
ATOM 4219 C CA . PRO A 1 546 ? -16.394 -0.918 4.172 1.00 93.00 546 PRO A CA 1
ATOM 4220 C C . PRO A 1 546 ? -15.435 -1.410 3.074 1.00 93.00 546 PRO A C 1
ATOM 4222 O O . PRO A 1 546 ? -15.764 -1.420 1.893 1.00 93.00 546 PRO A O 1
ATOM 4225 N N . LEU A 1 547 ? -14.257 -1.877 3.475 1.00 91.94 547 LEU A N 1
ATOM 4226 C CA . LEU A 1 547 ? -13.331 -2.615 2.620 1.00 91.94 547 LEU A CA 1
ATOM 4227 C C . LEU A 1 547 ? -13.214 -4.066 3.107 1.00 91.94 547 LEU A C 1
ATOM 4229 O O . LEU A 1 547 ? -13.367 -4.374 4.298 1.00 91.94 547 LEU A O 1
ATOM 4233 N N . SER A 1 548 ? -12.878 -4.967 2.188 1.00 88.19 548 SER A N 1
ATOM 4234 C CA . SER A 1 548 ? -12.644 -6.394 2.452 1.00 88.19 548 SER A CA 1
ATOM 4235 C C . SER A 1 548 ? -11.266 -6.663 3.072 1.00 88.19 548 SER A C 1
ATOM 4237 O O . SER A 1 548 ? -10.881 -7.819 3.280 1.00 88.19 548 SER A O 1
ATOM 4239 N N . VAL A 1 549 ? -10.512 -5.607 3.387 1.00 85.62 549 VAL A N 1
ATOM 4240 C CA . VAL A 1 549 ? -9.202 -5.667 4.036 1.00 85.62 549 VAL A CA 1
ATOM 4241 C C . VAL A 1 549 ? -9.333 -6.326 5.410 1.00 85.62 549 VAL A C 1
ATOM 4243 O O . VAL A 1 549 ? -10.259 -6.052 6.179 1.00 85.62 549 VAL A O 1
ATOM 4246 N N . ARG A 1 550 ? -8.375 -7.202 5.713 1.00 85.00 550 ARG A N 1
ATOM 4247 C CA . ARG A 1 550 ? -8.219 -7.895 6.996 1.00 85.00 550 ARG A CA 1
ATOM 4248 C C . ARG A 1 550 ? -6.790 -7.708 7.489 1.00 85.00 550 ARG A C 1
ATOM 4250 O O . ARG A 1 550 ? -5.890 -7.470 6.680 1.00 85.00 550 ARG A O 1
ATOM 4257 N N . ALA A 1 551 ? -6.583 -7.833 8.797 1.00 82.81 551 ALA A N 1
ATOM 4258 C CA . ALA A 1 551 ? -5.237 -7.880 9.348 1.00 82.81 551 ALA A CA 1
ATOM 4259 C C . ALA A 1 551 ? -4.502 -9.113 8.796 1.00 82.81 551 ALA A C 1
ATOM 4261 O O . ALA A 1 551 ? -5.041 -10.218 8.802 1.00 82.81 551 ALA A O 1
ATOM 4262 N N . ALA A 1 552 ? -3.283 -8.920 8.296 1.00 74.94 552 ALA A N 1
ATOM 4263 C CA . ALA A 1 552 ? -2.409 -10.017 7.903 1.00 74.94 552 ALA A CA 1
ATOM 4264 C C . ALA A 1 552 ? -1.489 -10.411 9.070 1.00 74.94 552 ALA A C 1
ATOM 4266 O O . ALA A 1 552 ? -1.207 -9.593 9.952 1.00 74.94 552 ALA A O 1
ATOM 4267 N N . GLY A 1 553 ? -1.000 -11.655 9.049 1.00 70.44 553 GLY A N 1
ATOM 4268 C CA . GLY A 1 553 ? 0.115 -12.087 9.896 1.00 70.44 553 GLY A CA 1
ATOM 4269 C C . GLY A 1 553 ? 1.427 -11.374 9.543 1.00 70.44 553 GLY A C 1
ATOM 4270 O O . GLY A 1 553 ? 1.439 -10.381 8.813 1.00 70.44 553 GLY A O 1
ATOM 4271 N N . SER A 1 554 ? 2.549 -11.868 10.068 1.00 61.69 554 SER A N 1
ATOM 4272 C CA . SER A 1 554 ? 3.854 -11.239 9.847 1.00 61.69 554 SER A CA 1
ATOM 4273 C C . SER A 1 554 ? 4.345 -11.566 8.443 1.00 61.69 554 SER A C 1
ATOM 4275 O O . SER A 1 554 ? 4.246 -12.702 7.977 1.00 61.69 554 SER A O 1
ATOM 4277 N N . GLY A 1 555 ? 4.861 -10.552 7.748 1.00 63.44 555 GLY A N 1
ATOM 4278 C CA . GLY A 1 555 ? 5.204 -10.666 6.333 1.00 63.44 555 GLY A CA 1
ATOM 4279 C C . GLY A 1 555 ? 3.971 -10.589 5.429 1.00 63.44 555 GLY A C 1
ATOM 4280 O O . GLY A 1 555 ? 3.052 -9.807 5.672 1.00 63.44 555 GLY A O 1
ATOM 4281 N N . GLY A 1 556 ? 3.964 -11.378 4.351 1.00 68.69 556 GLY A N 1
ATOM 4282 C CA . GLY A 1 556 ? 2.825 -11.451 3.427 1.00 68.69 556 GLY A CA 1
ATOM 4283 C C . GLY A 1 556 ? 2.733 -10.313 2.404 1.00 68.69 556 GLY A C 1
ATOM 4284 O O . GLY A 1 556 ? 1.657 -10.088 1.856 1.00 68.69 556 GLY A O 1
ATOM 4285 N N . GLY A 1 557 ? 3.839 -9.603 2.155 1.00 87.44 557 GLY A N 1
ATOM 4286 C CA . GLY A 1 557 ? 3.963 -8.663 1.040 1.00 87.44 557 GLY A CA 1
ATOM 4287 C C . GLY A 1 557 ? 4.170 -9.370 -0.306 1.00 87.44 557 GLY A C 1
ATOM 4288 O O . GLY A 1 557 ? 3.441 -10.295 -0.675 1.00 87.44 557 GLY A O 1
ATOM 4289 N N . LEU A 1 558 ? 5.181 -8.940 -1.054 1.00 92.50 558 LEU A N 1
ATOM 4290 C CA . LEU A 1 558 ? 5.475 -9.440 -2.391 1.00 92.50 558 LEU A CA 1
ATOM 4291 C C . LEU A 1 558 ? 5.909 -10.915 -2.351 1.00 92.50 558 LEU A C 1
ATOM 4293 O O . LEU A 1 558 ? 6.845 -11.294 -1.649 1.00 92.50 558 LEU A O 1
ATOM 4297 N N . CYS A 1 559 ? 5.241 -11.753 -3.142 1.00 91.44 559 CYS A N 1
ATOM 4298 C CA . CYS A 1 559 ? 5.549 -13.175 -3.254 1.00 91.44 559 CYS A CA 1
ATOM 4299 C C . CYS A 1 559 ? 5.351 -13.685 -4.685 1.00 91.44 559 CYS A C 1
ATOM 4301 O O . CYS A 1 559 ? 4.501 -13.197 -5.433 1.00 91.44 559 CYS A O 1
ATOM 4303 N N . ALA A 1 560 ? 6.128 -14.700 -5.058 1.00 90.38 560 ALA A N 1
ATOM 4304 C CA . ALA A 1 560 ? 5.916 -15.456 -6.279 1.00 90.38 560 ALA A CA 1
ATOM 4305 C C . ALA A 1 560 ? 4.710 -16.394 -6.111 1.00 90.38 560 ALA A C 1
ATOM 4307 O O . ALA A 1 560 ? 4.525 -17.040 -5.074 1.00 90.38 560 ALA A O 1
ATOM 4308 N N . THR A 1 561 ? 3.893 -16.499 -7.159 1.00 84.31 561 THR A N 1
ATOM 4309 C CA . THR A 1 561 ? 2.718 -17.378 -7.184 1.00 84.31 561 THR A CA 1
ATOM 4310 C C . THR A 1 561 ? 2.742 -18.270 -8.422 1.00 84.31 561 THR A C 1
ATOM 4312 O O . THR A 1 561 ? 3.389 -17.954 -9.417 1.00 84.31 561 THR A O 1
ATOM 4315 N N . LYS A 1 562 ? 2.008 -19.389 -8.380 1.00 81.38 562 LYS A N 1
ATOM 4316 C CA . LYS A 1 562 ? 1.828 -20.294 -9.531 1.00 81.38 562 LYS A CA 1
ATOM 4317 C C . LYS A 1 562 ? 0.733 -19.825 -10.500 1.00 81.38 562 LYS A C 1
ATOM 4319 O O . LYS A 1 562 ? 0.309 -20.595 -11.362 1.00 81.38 562 LYS A O 1
ATOM 4324 N N . LEU A 1 563 ? 0.224 -18.602 -10.332 1.00 77.75 563 LEU A N 1
ATOM 4325 C CA . LEU A 1 563 ? -0.846 -18.076 -11.169 1.00 77.75 563 LEU A CA 1
ATOM 4326 C C . LEU A 1 563 ? -0.349 -17.899 -12.598 1.00 77.75 563 LEU A C 1
ATOM 4328 O O . LEU A 1 563 ? 0.618 -17.188 -12.861 1.00 77.75 563 LEU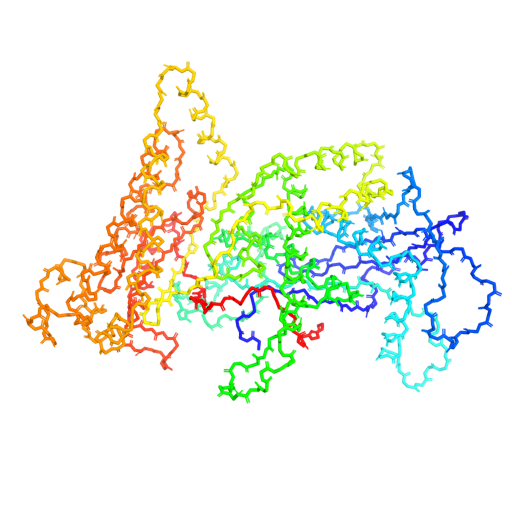 A O 1
ATOM 4332 N N . LYS A 1 564 ? -1.035 -18.575 -13.516 1.00 77.50 564 LYS A N 1
ATOM 4333 C CA . LYS A 1 564 ? -0.858 -18.387 -14.951 1.00 77.50 564 LYS A CA 1
ATOM 4334 C C . LYS A 1 564 ? -1.747 -17.226 -15.420 1.00 77.50 564 LYS A C 1
ATOM 4336 O O . LYS A 1 564 ? -2.661 -16.821 -14.703 1.00 77.50 564 LYS A O 1
ATOM 4341 N N . TRP A 1 565 ? -1.418 -16.701 -16.598 1.00 80.56 565 TRP A N 1
ATOM 4342 C CA . TRP A 1 565 ? -2.085 -15.584 -17.280 1.00 80.56 565 TRP A CA 1
ATOM 4343 C C . TRP A 1 565 ? -3.618 -15.592 -17.210 1.00 80.56 565 TRP A C 1
ATOM 4345 O O . TRP A 1 565 ? -4.197 -16.644 -17.559 1.00 80.56 565 TRP A O 1
#

Secondary structure (DSSP, 8-state):
-TT--EEEEEEEE--S--SS-TTPBPTTS-EEEEEEEEEEGGGTEEEEEEEEEEPPP--S---TT--S---------TTSEEEEEEESSSS----HHHHHHHHHHHHHHHHHH-HHHHHHHHHHHHHHHHHHHS-TT-TTGGG---EEEEEEEE-GGGB--HHHHHHTT--SSHHHHHTSPTTPPPPB-TTT--B---B-SS-HHHHHHHHHHHHHHHHHTS--PPB---S-------TTTHHHHHHHHHHHHHHHHHHHHHHHHHHHTS---SHHHHHHHH-BEEEEPPPTHHHHHHHHHHHHHHHSSSSS-EEEEHHHHHHHHHHHT-S----EEEE--PPTTEEEEEEEETT---HHHHHHHHHHHHHHHHHTT----HHHHHHHHHHHHHHHIIIIITTSHHHHHHHHHHIIIIITTS-HHHHTS-BTTBSS--TTSHHHHHHHHHHHHHHHHHHHHHHHHHHHHHT--SS-HHHHHHHHHHHHSTTEEEEE--TT-TTSEEEEEEE--SEEGGGTEEHHHHHHHHHHHHHHHT-TT--EEE-------SB-SS-B-----